Protein 6JIF (pdb70)

B-factor: mean 25.66, std 10.39, range [10.99, 81.21]

Foldseek 3Di:
DLQPFAPDDDQFAWKKKWKDAPHDIDLIDIDRDPDDDFDPQFCVVVVQLKFKFKWWWAQAPVRWIWTFQVLVRLVQQQVLCVVSVHDHDDSVSRVVNVVVQCVVGVVQADHPPSQKTKMKMWMKTGGDHDDDDDGHNMMMIMIHIHMHHLCNVNAQQAWEEEEFPFALAAQPGSLQHRTCSSLVSQPVQQVVRVVVPGNGYWYAHVVPRFFTAAGRPFWKWFQFPVGAIETEDGPRHHDAPLVVQLQVCCVPPVVHHYHHHTHTPVVLVRGLWMWTAHRRNGIHTHQWYADPNDTDGRNHNGGHDDVVVVSVCVVVCCSRVVDPHPPPGIDID/DPQQVFAPDDDQFAWKWKWKDAPHDIDLIDIDRDPDDDFDPQFCCVVVQLKFKFKWWWAQAPVGWIWTFQVLVRLVQQQVLCVVSVHDHDDRVSRVVNVVVQCVRGVVLADHPPSQKTKMKMWMKTGGDDDDDDDGHNMMMTMMHIHIGHANDPPPAAAFEEEEFPFALAAQPGSLQHRTVSSVVSQVVQQVVRVVVVGNGYWYAHRVPRFFTAAGRPFWKWFQFPVGATETEDGPNHHPAPLVVQLCCCQVPPVVHHYHYHTHTPVVLQRGLWMWTDHNNNRIHTHQWYADPRDTHGRHHNGDHDDVVVVSSVVVVCCSRVVDPHPPPGIDTD

Structure (mmCIF, N/CA/C/O backbone):
data_6JIF
#
_entry.id   6JIF
#
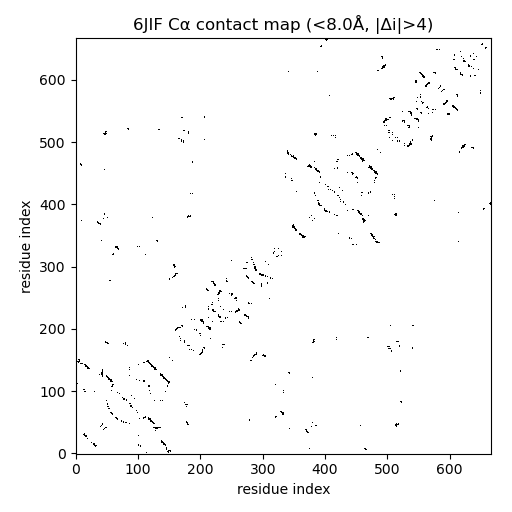_cell.length_a   71.825
_cell.length_b   95.717
_cell.length_c   109.824
_cell.angle_alpha   90.00
_cell.angle_beta   90.00
_cell.angle_gamma   90.00
#
_symmetry.space_group_name_H-M   'P 21 21 21'
#
loop_
_entity.id
_entity.type
_entity.pdbx_description
1 polymer 'Branched-chain-amino-acid aminotransferase'
2 non-polymer "PYRIDOXAL-5'-PHOSPHATE"
3 water water
#
loop_
_atom_site.group_PDB
_atom_site.id
_atom_site.type_symbol
_atom_site.label_atom_id
_atom_site.label_alt_id
_atom_site.label_comp_id
_atom_site.label_asym_id
_atom_site.label_entity_id
_atom_site.label_seq_id
_atom_site.pdbx_PDB_ins_code
_atom_site.Cartn_x
_atom_site.Cartn_y
_atom_site.Cartn_z
_atom_site.occupancy
_atom_site.B_iso_or_equiv
_atom_site.auth_seq_id
_atom_site.auth_comp_id
_atom_site.auth_asym_id
_atom_site.auth_atom_id
_atom_site.pdbx_PDB_model_num
ATOM 1 N N . ASN A 1 27 ? 56.260 22.237 90.041 1.00 65.29 8 ASN A N 1
ATOM 2 C CA . ASN A 1 27 ? 55.112 22.563 90.879 1.00 66.41 8 ASN A CA 1
ATOM 3 C C . ASN A 1 27 ? 54.132 23.474 90.151 1.00 64.16 8 ASN A C 1
ATOM 4 O O . ASN A 1 27 ? 54.397 24.658 89.954 1.00 65.88 8 ASN A O 1
ATOM 9 N N . TRP A 1 28 ? 53.002 22.893 89.739 1.00 61.83 9 TRP A N 1
ATOM 10 C CA . TRP A 1 28 ? 52.033 23.606 88.910 1.00 60.38 9 TRP A CA 1
ATOM 11 C C . TRP A 1 28 ? 51.501 24.847 89.628 1.00 63.95 9 TRP A C 1
ATOM 12 O O . TRP A 1 28 ? 51.104 25.832 88.978 1.00 64.07 9 TRP A O 1
ATOM 23 N N . ASP A 1 29 ? 51.550 24.840 90.958 1.00 59.45 10 ASP A N 1
ATOM 24 C CA . ASP A 1 29 ? 51.096 25.987 91.732 1.00 63.25 10 ASP A CA 1
ATOM 25 C C . ASP A 1 29 ? 51.941 27.235 91.512 1.00 56.35 10 ASP A C 1
ATOM 26 O O . ASP A 1 29 ? 51.383 28.335 91.388 1.00 51.89 10 ASP A O 1
ATOM 31 N N . LYS A 1 30 ? 53.251 27.092 91.347 1.00 49.99 11 LYS A N 1
ATOM 32 C CA . LYS A 1 30 ? 54.087 28.265 91.179 1.00 44.25 11 LYS A CA 1
ATOM 33 C C . LYS A 1 30 ? 54.405 28.575 89.709 1.00 34.84 11 LYS A C 1
ATOM 34 O O . LYS A 1 30 ? 55.321 29.350 89.437 1.00 36.38 11 LYS A O 1
ATOM 40 N N . LEU A 1 31 ? 53.648 28.027 88.772 1.00 33.35 12 LEU A N 1
ATOM 41 C CA . LEU A 1 31 ? 53.951 28.244 87.363 1.00 36.20 12 LEU A CA 1
ATOM 42 C C . LEU A 1 31 ? 53.740 29.706 86.990 1.00 30.77 12 LEU A C 1
ATOM 43 O O . LEU A 1 31 ? 52.726 30.301 87.353 1.00 34.07 12 LEU A O 1
ATOM 48 N N . GLY A 1 32 ? 54.685 30.278 86.244 1.00 33.56 13 GLY A N 1
ATOM 49 C CA . GLY A 1 32 ? 54.543 31.624 85.715 1.00 27.44 13 GLY A CA 1
ATOM 50 C C . GLY A 1 32 ? 54.621 31.660 84.204 1.00 25.52 13 GLY A C 1
ATOM 51 O O . GLY A 1 32 ? 54.004 30.848 83.535 1.00 26.61 13 GLY A O 1
ATOM 52 N N . PHE A 1 33 ? 55.380 32.589 83.646 1.00 28.88 14 PHE A N 1
ATOM 53 C CA . PHE A 1 33 ? 55.629 32.647 82.196 1.00 26.64 14 PHE A CA 1
ATOM 54 C C . PHE A 1 33 ? 57.141 32.762 82.054 1.00 25.65 14 PHE A C 1
ATOM 55 O O . PHE A 1 33 ? 57.649 33.870 81.941 1.00 26.42 14 PHE A O 1
ATOM 63 N N . ASP A 1 34 ? 57.862 31.632 82.168 1.00 23.83 15 ASP A N 1
ATOM 64 C CA . ASP A 1 34 ? 59.312 31.633 82.244 1.00 23.72 15 ASP A CA 1
ATOM 65 C C . ASP A 1 34 ? 59.857 30.560 81.332 1.00 24.08 15 ASP A C 1
ATOM 66 O O . ASP A 1 34 ? 59.246 29.504 81.188 1.00 25.73 15 ASP A O 1
ATOM 71 N N . TYR A 1 35 ? 61.039 30.810 80.757 1.00 23.52 16 TYR A N 1
ATOM 72 C CA . TYR A 1 35 ? 61.646 29.808 79.906 1.00 24.72 16 TYR A CA 1
ATOM 73 C C . TYR A 1 35 ? 62.118 28.614 80.740 1.00 25.36 16 TYR A C 1
ATOM 74 O O . TYR A 1 35 ? 62.790 28.770 81.745 1.00 26.35 16 TYR A O 1
ATOM 83 N N . ILE A 1 36 ? 61.733 27.418 80.316 1.00 31.43 17 ILE A N 1
ATOM 84 C CA . ILE A 1 36 ? 62.262 26.147 80.802 1.00 30.97 17 ILE A CA 1
ATOM 85 C C . ILE A 1 36 ? 62.557 25.319 79.560 1.00 33.72 17 ILE A C 1
ATOM 86 O O . ILE A 1 36 ? 61.819 25.412 78.573 1.00 31.53 17 ILE A O 1
ATOM 91 N N . LYS A 1 37 ? 63.661 24.575 79.556 1.00 32.55 18 LYS A N 1
ATOM 92 C CA . LYS A 1 37 ? 63.953 23.731 78.402 1.00 35.84 18 LYS A CA 1
ATOM 93 C C . LYS A 1 37 ? 63.123 22.447 78.474 1.00 35.91 18 LYS A C 1
ATOM 94 O O . LYS A 1 37 ? 63.410 21.550 79.276 1.00 38.90 18 LYS A O 1
ATOM 100 N N . THR A 1 38 ? 62.127 22.336 77.602 1.00 33.35 19 THR A N 1
ATOM 101 C CA . THR A 1 38 ? 61.338 21.122 77.465 1.00 31.24 19 THR A CA 1
ATOM 102 C C . THR A 1 38 ? 62.075 20.172 76.515 1.00 31.89 19 THR A C 1
ATOM 103 O O . THR A 1 38 ? 63.155 20.487 75.997 1.00 35.32 19 THR A O 1
ATOM 107 N N . ASP A 1 39 ? 61.478 19.002 76.258 1.00 34.54 20 ASP A N 1
ATOM 108 C CA . ASP A 1 39 ? 62.257 17.893 75.710 1.00 34.14 20 ASP A CA 1
ATOM 109 C C . ASP A 1 39 ? 62.577 18.058 74.229 1.00 41.16 20 ASP A C 1
ATOM 110 O O . ASP A 1 39 ? 63.713 17.819 73.819 1.00 33.69 20 ASP A O 1
ATOM 115 N N . LYS A 1 40 ? 61.579 18.384 73.405 1.00 37.28 21 LYS A N 1
ATOM 116 C CA . LYS A 1 40 ? 61.767 18.449 71.958 1.00 32.50 21 LYS A CA 1
ATOM 117 C C . LYS A 1 40 ? 61.212 19.750 71.423 1.00 31.00 21 LYS A C 1
ATOM 118 O O . LYS A 1 40 ? 60.186 20.236 71.905 1.00 32.04 21 LYS A O 1
ATOM 124 N N . ARG A 1 41 ? 61.866 20.292 70.386 1.00 30.30 22 ARG A N 1
ATOM 125 C CA . ARG A 1 41 ? 61.341 21.423 69.637 1.00 29.07 22 ARG A CA 1
ATOM 126 C C . ARG A 1 41 ? 61.391 21.066 68.154 1.00 29.38 22 ARG A C 1
ATOM 127 O O . ARG A 1 41 ? 62.228 20.280 67.735 1.00 30.19 22 ARG A O 1
ATOM 135 N N . TYR A 1 42 ? 60.473 21.667 67.388 1.00 28.77 23 TYR A N 1
ATOM 136 C CA . TYR A 1 42 ? 60.388 21.491 65.941 1.00 29.02 23 TYR A CA 1
ATOM 137 C C . TYR A 1 42 ? 61.345 22.465 65.276 1.00 28.43 23 TYR A C 1
ATOM 138 O O . TYR A 1 42 ? 61.435 23.635 65.682 1.00 27.13 23 TYR A O 1
ATOM 147 N N . LEU A 1 43 ? 62.014 21.985 64.219 1.00 29.60 24 LEU A N 1
ATOM 148 C CA . LEU A 1 43 ? 63.035 22.736 63.511 1.00 28.30 24 LEU A CA 1
ATOM 149 C C . LEU A 1 43 ? 62.927 22.419 62.028 1.00 28.93 24 LEU A C 1
ATOM 150 O O . LEU A 1 43 ? 63.016 21.247 61.631 1.00 30.14 24 LEU A O 1
ATOM 155 N N . SER A 1 44 ? 62.767 23.471 61.218 1.00 28.21 25 SER A N 1
ATOM 156 C CA . SER A 1 44 ? 62.639 23.339 59.769 1.00 28.80 25 SER A CA 1
ATOM 157 C C . SER A 1 44 ? 63.395 24.489 59.122 1.00 28.14 25 SER A C 1
ATOM 158 O O . SER A 1 44 ? 63.289 25.648 59.561 1.00 26.99 25 SER A O 1
ATOM 161 N N . TYR A 1 45 ? 64.159 24.157 58.078 1.00 29.91 26 TYR A N 1
ATOM 162 C CA . TYR A 1 45 ? 64.910 25.130 57.305 1.00 31.26 26 TYR A CA 1
ATOM 163 C C . TYR A 1 45 ? 64.226 25.353 55.969 1.00 29.04 26 TYR A C 1
ATOM 164 O O . TYR A 1 45 ? 63.767 24.395 55.333 1.00 30.40 26 TYR A O 1
ATOM 173 N N . PHE A 1 46 ? 64.207 26.617 55.549 1.00 28.29 27 PHE A N 1
ATOM 174 C CA . PHE A 1 46 ? 63.888 27.024 54.177 1.00 28.78 27 PHE A CA 1
ATOM 175 C C . PHE A 1 46 ? 65.186 27.362 53.474 1.00 29.19 27 PHE A C 1
ATOM 176 O O . PHE A 1 46 ? 65.936 28.233 53.930 1.00 28.39 27 PHE A O 1
ATOM 184 N N . ARG A 1 47 ? 65.445 26.669 52.358 1.00 31.74 28 ARG A N 1
ATOM 185 C CA . ARG A 1 47 ? 66.604 26.886 51.510 1.00 36.66 28 ARG A CA 1
ATOM 186 C C . ARG A 1 47 ? 66.171 26.628 50.071 1.00 36.49 28 ARG A C 1
ATOM 187 O O . ARG A 1 47 ? 65.335 25.746 49.823 1.00 35.78 28 ARG A O 1
ATOM 195 N N . ASN A 1 48 ? 66.718 27.398 49.122 1.00 36.94 29 ASN A N 1
ATOM 196 C CA . ASN A 1 48 ? 66.456 27.167 47.695 1.00 37.33 29 ASN A CA 1
ATOM 197 C C . ASN A 1 48 ? 64.964 27.057 47.408 1.00 36.97 29 ASN A C 1
ATOM 198 O O . ASN A 1 48 ? 64.526 26.190 46.652 1.00 44.51 29 ASN A O 1
ATOM 203 N N . GLY A 1 49 ? 64.166 27.899 48.062 1.00 35.82 30 GLY A N 1
ATOM 204 C CA . GLY A 1 49 ? 62.767 28.003 47.703 1.00 35.56 30 GLY A CA 1
ATOM 205 C C . GLY A 1 49 ? 61.831 26.966 48.276 1.00 36.57 30 GLY A C 1
ATOM 206 O O . GLY A 1 49 ? 60.657 26.940 47.880 1.00 36.12 30 GLY A O 1
ATOM 207 N N . GLU A 1 50 ? 62.274 26.151 49.240 1.00 33.97 31 GLU A N 1
ATOM 208 C CA . GLU A 1 50 ? 61.440 25.089 49.789 1.00 36.27 31 GLU A CA 1
ATOM 209 C C . GLU A 1 50 ? 61.711 24.928 51.273 1.00 32.78 31 GLU A C 1
ATOM 210 O O . GLU A 1 50 ? 62.863 25.034 51.704 1.00 33.38 31 GLU A O 1
ATOM 216 N N . TRP A 1 51 ? 60.658 24.624 52.033 1.00 37.28 32 TRP A N 1
ATOM 217 C CA . TRP A 1 51 ? 60.807 24.178 53.413 1.00 32.87 32 TRP A CA 1
ATOM 218 C C . TRP A 1 51 ? 61.171 22.712 53.410 1.00 32.40 32 TRP A C 1
ATOM 219 O O . TRP A 1 51 ? 60.673 21.934 52.584 1.00 33.56 32 TRP A O 1
ATOM 230 N N . ASP A 1 52 ? 62.049 22.327 54.318 1.00 32.25 33 ASP A N 1
ATOM 231 C CA . ASP A 1 52 ? 62.273 20.904 54.472 1.00 35.15 33 ASP A CA 1
ATOM 232 C C . ASP A 1 52 ? 61.074 20.274 55.176 1.00 33.71 33 ASP A C 1
ATOM 233 O O . ASP A 1 52 ? 60.074 20.924 55.507 1.00 37.07 33 ASP A O 1
ATOM 238 N N . LYS A 1 53 ? 61.197 18.987 55.443 1.00 34.62 34 LYS A N 1
ATOM 239 C CA . LYS A 1 53 ? 60.064 18.309 56.009 1.00 34.94 34 LYS A CA 1
ATOM 240 C C . LYS A 1 53 ? 59.931 18.458 57.524 1.00 34.11 34 LYS A C 1
ATOM 241 O O . LYS A 1 53 ? 58.936 17.998 58.104 1.00 35.67 34 LYS A O 1
ATOM 247 N N . GLY A 1 54 ? 60.868 19.147 58.145 1.00 33.21 35 GLY A N 1
ATOM 248 C CA . GLY A 1 54 ? 60.865 19.349 59.575 1.00 32.48 35 GLY A CA 1
ATOM 249 C C . GLY A 1 54 ? 61.415 18.173 60.366 1.00 33.43 35 GLY A C 1
ATOM 250 O O . GLY A 1 54 ? 61.493 17.021 59.905 1.00 34.78 35 GLY A O 1
ATOM 251 N N . THR A 1 55 ? 61.853 18.493 61.581 1.00 32.79 36 THR A N 1
ATOM 252 C CA . THR A 1 55 ? 62.324 17.470 62.504 1.00 35.52 36 THR A CA 1
ATOM 253 C C . THR A 1 55 ? 62.077 17.928 63.937 1.00 32.92 36 THR A C 1
ATOM 254 O O . THR A 1 55 ? 61.854 19.111 64.192 1.00 31.69 36 THR A O 1
ATOM 258 N N . LEU A 1 56 ? 62.098 16.974 64.874 1.00 33.83 37 LEU A N 1
ATOM 259 C CA . LEU A 1 56 ? 62.097 17.283 66.297 1.00 37.31 37 LEU A CA 1
ATOM 260 C C . LEU A 1 56 ? 63.510 17.077 66.835 1.00 40.50 37 LEU A C 1
ATOM 261 O O . LEU A 1 56 ? 64.188 16.111 66.471 1.00 38.65 37 LEU A O 1
ATOM 266 N N . THR A 1 57 ? 63.995 18.046 67.596 1.00 32.64 38 THR A N 1
ATOM 267 C CA . THR A 1 57 ? 65.358 18.023 68.090 1.00 38.26 38 THR A CA 1
ATOM 268 C C . THR A 1 57 ? 65.359 18.391 69.565 1.00 32.46 38 THR A C 1
ATOM 269 O O . THR A 1 57 ? 64.464 19.088 70.051 1.00 31.66 38 THR A O 1
ATOM 273 N N . GLU A 1 58 ? 66.364 17.911 70.272 1.00 33.15 39 GLU A N 1
ATOM 274 C CA . GLU A 1 58 ? 66.560 18.252 71.679 1.00 32.98 39 GLU A CA 1
ATOM 275 C C . GLU A 1 58 ? 67.439 19.482 71.858 1.00 34.23 39 GLU A C 1
ATOM 276 O O . GLU A 1 58 ? 67.577 19.972 72.988 1.00 33.10 39 GLU A O 1
ATOM 282 N N . ASP A 1 59 ? 68.030 19.980 70.767 1.00 33.19 40 ASP A N 1
ATOM 283 C CA . ASP A 1 59 ? 68.993 21.080 70.798 1.00 33.36 40 ASP A CA 1
ATOM 284 C C . ASP A 1 59 ? 68.204 22.360 70.904 1.00 30.00 40 ASP A C 1
ATOM 285 O O . ASP A 1 59 ? 67.492 22.716 69.959 1.00 34.14 40 ASP A O 1
ATOM 290 N N . ASN A 1 60 ? 68.320 23.067 72.028 1.00 30.08 41 ASN A N 1
ATOM 291 C CA . ASN A 1 60 ? 67.634 24.351 72.168 1.00 28.61 41 ASN A CA 1
ATOM 292 C C . ASN A 1 60 ? 68.544 25.525 71.885 1.00 27.28 41 ASN A C 1
ATOM 293 O O . ASN A 1 60 ? 68.216 26.666 72.258 1.00 27.96 41 ASN A O 1
ATOM 298 N N . VAL A 1 61 ? 69.680 25.259 71.245 1.00 28.17 42 VAL A N 1
ATOM 299 C CA . VAL A 1 61 ? 70.625 26.266 70.792 1.00 31.17 42 VAL A CA 1
ATOM 300 C C . VAL A 1 61 ? 70.544 26.338 69.272 1.00 28.73 42 VAL A C 1
ATOM 301 O O . VAL A 1 61 ? 70.623 25.311 68.585 1.00 28.56 42 VAL A O 1
ATOM 305 N N . LEU A 1 62 ? 70.316 27.533 68.757 1.00 24.48 43 LEU A N 1
ATOM 306 C CA . LEU A 1 62 ? 70.329 27.751 67.325 1.00 24.42 43 LEU A CA 1
ATOM 307 C C . LEU A 1 62 ? 71.756 28.049 66.877 1.00 27.42 43 LEU A C 1
ATOM 308 O O . LEU A 1 62 ? 72.520 28.731 67.578 1.00 28.01 43 LEU A O 1
ATOM 313 N N . HIS A 1 63 ? 72.113 27.557 65.697 1.00 25.25 44 HIS A N 1
ATOM 314 C CA . HIS A 1 63 ? 73.453 27.764 65.173 1.00 26.60 44 HIS A CA 1
ATOM 315 C C . HIS A 1 63 ? 73.276 28.520 63.857 1.00 28.43 44 HIS A C 1
ATOM 316 O O . HIS A 1 63 ? 73.017 27.917 62.810 1.00 27.67 44 HIS A O 1
ATOM 323 N N . ILE A 1 64 ? 73.397 29.850 63.916 1.00 24.27 45 ILE A N 1
ATOM 324 C CA . ILE A 1 64 ? 73.042 30.728 62.804 1.00 23.89 45 ILE A CA 1
ATOM 325 C C . ILE A 1 64 ? 74.210 31.653 62.482 1.00 23.73 45 ILE A C 1
ATOM 326 O O . ILE A 1 64 ? 74.968 32.058 63.364 1.00 30.17 45 ILE A O 1
ATOM 331 N N . SER A 1 65 ? 74.325 32.030 61.204 1.00 24.73 46 SER A N 1
ATOM 332 C CA . SER A 1 65 ? 75.431 32.862 60.756 1.00 24.59 46 SER A CA 1
ATOM 333 C C . SER A 1 65 ? 75.517 34.182 61.541 1.00 22.96 46 SER A C 1
ATOM 334 O O . SER A 1 65 ? 74.511 34.792 61.906 1.00 23.32 46 SER A O 1
ATOM 337 N N . GLU A 1 66 ? 76.740 34.646 61.756 1.00 25.80 47 GLU A N 1
ATOM 338 C CA . GLU A 1 66 ? 76.956 35.982 62.310 1.00 22.15 47 GLU A CA 1
ATOM 339 C C . GLU A 1 66 ? 76.312 37.075 61.465 1.00 22.90 47 GLU A C 1
ATOM 340 O O . GLU A 1 66 ? 76.013 38.143 62.009 1.00 21.69 47 GLU A O 1
ATOM 346 N N . GLY A 1 67 ? 76.067 36.820 60.164 1.00 25.02 48 GLY A N 1
ATOM 347 C CA . GLY A 1 67 ? 75.404 37.783 59.298 1.00 25.94 48 GLY A CA 1
ATOM 348 C C . GLY A 1 67 ? 73.896 37.592 59.111 1.00 24.00 48 GLY A C 1
ATOM 349 O O . GLY A 1 67 ? 73.339 38.130 58.149 1.00 23.02 48 GLY A O 1
ATOM 350 N N . SER A 1 68 ? 73.230 36.844 60.006 1.00 21.45 49 SER A N 1
ATOM 351 C CA . SER A 1 68 ? 71.800 36.561 59.870 1.00 21.24 49 SER A CA 1
ATOM 352 C C . SER A 1 68 ? 70.954 37.850 59.901 1.00 23.19 49 SER A C 1
ATOM 353 O O . SER A 1 68 ? 71.067 38.674 60.821 1.00 20.21 49 SER A O 1
ATOM 356 N N . THR A 1 69 ? 70.057 38.006 58.925 1.00 19.56 50 THR A N 1
ATOM 357 C CA . THR A 1 69 ? 69.181 39.177 58.945 1.00 19.69 50 THR A CA 1
ATOM 358 C C . THR A 1 69 ? 68.295 39.215 60.197 1.00 16.33 50 THR A C 1
ATOM 359 O O . THR A 1 69 ? 67.791 40.297 60.553 1.00 15.72 50 THR A O 1
ATOM 363 N N . ALA A 1 70 ? 68.052 38.049 60.833 1.00 18.63 51 ALA A N 1
ATOM 364 C CA . ALA A 1 70 ? 67.250 38.032 62.051 1.00 16.24 51 ALA A CA 1
ATOM 365 C C . ALA A 1 70 ? 67.945 38.796 63.161 1.00 17.21 51 ALA A C 1
ATOM 366 O O . ALA A 1 70 ? 67.279 39.356 64.031 1.00 17.74 51 ALA A O 1
ATOM 368 N N . LEU A 1 71 ? 69.278 38.885 63.110 1.00 17.13 52 LEU A N 1
ATOM 369 C CA . LEU A 1 71 ? 70.060 39.562 64.144 1.00 17.57 52 LEU A CA 1
ATOM 370 C C . LEU A 1 71 ? 70.449 40.989 63.783 1.00 18.93 52 LEU A C 1
ATOM 371 O O . LEU A 1 71 ? 70.748 41.773 64.677 1.00 19.82 52 LEU A O 1
ATOM 376 N N . HIS A 1 72 ? 70.450 41.366 62.503 1.00 17.58 53 HIS A N 1
ATOM 377 C CA . HIS A 1 72 ? 70.854 42.707 62.067 1.00 17.51 53 HIS A CA 1
ATOM 378 C C . HIS A 1 72 ? 69.690 43.553 61.597 1.00 22.11 53 HIS A C 1
ATOM 379 O O . HIS A 1 72 ? 69.643 44.753 61.883 1.00 18.70 53 HIS A O 1
ATOM 386 N N . TYR A 1 73 ? 68.746 42.946 60.873 1.00 15.06 54 TYR A N 1
ATOM 387 C CA . TYR A 1 73 ? 67.664 43.710 60.252 1.00 14.65 54 TYR A CA 1
ATOM 388 C C . TYR A 1 73 ? 66.293 43.304 60.778 1.00 23.88 54 TYR A C 1
ATOM 389 O O . TYR A 1 73 ? 65.285 43.551 60.113 1.00 17.96 54 TYR A O 1
ATOM 398 N N . GLY A 1 74 ? 66.225 42.767 62.010 1.00 16.74 55 GLY A N 1
ATOM 399 C CA . GLY A 1 74 ? 64.902 42.551 62.623 1.00 16.68 55 GLY A CA 1
ATOM 400 C C . GLY A 1 74 ? 64.002 41.600 61.854 1.00 16.24 55 GLY A C 1
ATOM 401 O O . GLY A 1 74 ? 62.780 41.660 61.992 1.00 19.22 55 GLY A O 1
ATOM 402 N N . GLN A 1 75 ? 64.577 40.738 61.029 1.00 16.08 56 GLN A N 1
ATOM 403 C CA . GLN A 1 75 ? 63.767 39.899 60.141 1.00 15.06 56 GLN A CA 1
ATOM 404 C C . GLN A 1 75 ? 63.410 38.657 60.929 1.00 21.42 56 GLN A C 1
ATOM 405 O O . GLN A 1 75 ? 64.073 37.620 60.848 1.00 19.55 56 GLN A O 1
ATOM 411 N N . GLN A 1 76 ? 62.328 38.781 61.673 1.00 15.54 57 GLN A N 1
ATOM 412 C CA . GLN A 1 76 ? 61.900 37.759 62.614 1.00 19.12 57 GLN A CA 1
ATOM 413 C C . GLN A 1 76 ? 60.424 37.959 62.910 1.00 20.53 57 GLN A C 1
ATOM 414 O O . GLN A 1 76 ? 59.938 39.097 62.878 1.00 18.06 57 GLN A O 1
ATOM 420 N N . CYS A 1 77 ? 59.701 36.850 63.177 1.00 17.00 58 CYS A N 1
ATOM 421 C CA . CYS A 1 77 ? 58.321 36.984 63.649 1.00 17.63 58 CYS A CA 1
ATOM 422 C C . CYS A 1 77 ? 58.016 35.826 64.585 1.00 16.04 58 CYS A C 1
ATOM 423 O O . CYS A 1 77 ? 58.737 34.828 64.592 1.00 19.96 58 CYS A O 1
ATOM 426 N N . PHE A 1 78 ? 56.995 35.980 65.422 1.00 15.37 59 PHE A N 1
ATOM 427 C CA . PHE A 1 78 ? 56.648 34.843 66.260 1.00 18.86 59 PHE A CA 1
ATOM 428 C C . PHE A 1 78 ? 55.140 34.811 66.503 1.00 18.86 59 PHE A C 1
ATOM 429 O O . PHE A 1 78 ? 54.394 35.734 66.125 1.00 19.90 59 PHE A O 1
ATOM 437 N N . GLU A 1 79 ? 54.712 33.694 67.105 1.00 16.62 60 GLU A N 1
ATOM 438 C CA . GLU A 1 79 ? 53.337 33.408 67.466 1.00 18.71 60 GLU A CA 1
ATOM 439 C C . GLU A 1 79 ? 53.288 32.836 68.881 1.00 23.94 60 GLU A C 1
ATOM 440 O O . GLU A 1 79 ? 54.314 32.527 69.498 1.00 17.74 60 GLU A O 1
ATOM 446 N N . GLY A 1 80 ? 52.068 32.691 69.384 1.00 19.85 61 GLY A N 1
ATOM 447 C CA . GLY A 1 80 ? 51.873 32.156 70.714 1.00 21.22 61 GLY A CA 1
ATOM 448 C C . GLY A 1 80 ? 50.501 31.552 70.855 1.00 22.91 61 GLY A C 1
ATOM 449 O O . GLY A 1 80 ? 49.501 32.203 70.538 1.00 26.23 61 GLY A O 1
ATOM 450 N N . MET A 1 81 ? 50.427 30.306 71.322 1.00 21.07 62 MET A N 1
ATOM 451 C CA . MET A 1 81 ? 49.133 29.672 71.517 1.00 23.13 62 MET A CA 1
ATOM 452 C C . MET A 1 81 ? 49.267 28.674 72.662 1.00 27.75 62 MET A C 1
ATOM 453 O O . MET A 1 81 ? 50.364 28.283 73.034 1.00 25.19 62 MET A O 1
ATOM 458 N N . LYS A 1 82 ? 48.144 28.230 73.196 1.00 20.34 63 LYS A N 1
ATOM 459 C CA . LYS A 1 82 ? 48.177 27.321 74.335 1.00 21.08 63 LYS A CA 1
ATOM 460 C C . LYS A 1 82 ? 47.466 26.009 74.010 1.00 25.19 63 LYS A C 1
ATOM 461 O O . LYS A 1 82 ? 46.476 25.978 73.261 1.00 27.00 63 LYS A O 1
ATOM 467 N N . ALA A 1 83 ? 47.984 24.937 74.637 1.00 27.56 64 ALA A N 1
ATOM 468 C CA . ALA A 1 83 ? 47.332 23.647 74.754 1.00 27.03 64 ALA A CA 1
ATOM 469 C C . ALA A 1 83 ? 46.948 23.408 76.205 1.00 26.73 64 ALA A C 1
ATOM 470 O O . ALA A 1 83 ? 47.764 23.621 77.113 1.00 27.94 64 ALA A O 1
ATOM 472 N N . TYR A 1 84 ? 45.740 22.874 76.388 1.00 24.74 65 TYR A N 1
ATOM 473 C CA . TYR A 1 84 ? 45.092 22.708 77.692 1.00 25.38 65 TYR A CA 1
ATOM 474 C C . TYR A 1 84 ? 44.703 21.253 77.889 1.00 28.33 65 TYR A C 1
ATOM 475 O O . TYR A 1 84 ? 44.141 20.619 76.985 1.00 27.97 65 TYR A O 1
ATOM 484 N N . ARG A 1 85 ? 44.992 20.730 79.070 1.00 29.00 66 ARG A N 1
ATOM 485 C CA . ARG A 1 85 ? 44.509 19.412 79.429 1.00 28.39 66 ARG A CA 1
ATOM 486 C C . ARG A 1 85 ? 43.050 19.549 79.847 1.00 36.38 66 ARG A C 1
ATOM 487 O O . ARG A 1 85 ? 42.730 20.338 80.740 1.00 34.02 66 ARG A O 1
ATOM 495 N N . CYS A 1 86 ? 42.177 18.790 79.206 1.00 29.31 67 CYS A N 1
ATOM 496 C CA . CYS A 1 86 ? 40.768 18.769 79.554 1.00 29.85 67 CYS A CA 1
ATOM 497 C C . CYS A 1 86 ? 40.516 17.829 80.713 1.00 32.34 67 CYS A C 1
ATOM 498 O O . CYS A 1 86 ? 41.317 16.951 81.020 1.00 31.64 67 CYS A O 1
ATOM 501 N N . LYS A 1 87 ? 39.368 18.032 81.348 1.00 31.54 68 LYS A N 1
ATOM 502 C CA . LYS A 1 87 ? 38.982 17.166 82.451 1.00 34.03 68 LYS A CA 1
ATOM 503 C C . LYS A 1 87 ? 38.856 15.724 81.999 1.00 40.60 68 LYS A C 1
ATOM 504 O O . LYS A 1 87 ? 39.102 14.801 82.792 1.00 38.38 68 LYS A O 1
ATOM 510 N N . ASP A 1 88 ? 38.470 15.503 80.734 1.00 40.88 69 ASP A N 1
ATOM 511 C CA . ASP A 1 88 ? 38.256 14.139 80.247 1.00 41.17 69 ASP A CA 1
ATOM 512 C C . ASP A 1 88 ? 39.529 13.476 79.786 1.00 37.22 69 ASP A C 1
ATOM 513 O O . ASP A 1 88 ? 39.466 12.386 79.227 1.00 41.66 69 ASP A O 1
ATOM 518 N N . GLY A 1 89 ? 40.671 14.118 79.969 1.00 43.67 70 GLY A N 1
ATOM 519 C CA . GLY A 1 89 ? 41.952 13.567 79.600 1.00 33.74 70 GLY A CA 1
ATOM 520 C C . GLY A 1 89 ? 42.468 13.990 78.242 1.00 32.81 70 GLY A C 1
ATOM 521 O O . GLY A 1 89 ? 43.659 13.789 77.974 1.00 37.59 70 GLY A O 1
ATOM 522 N N . SER A 1 90 ? 41.623 14.595 77.386 1.00 37.01 71 SER A N 1
ATOM 523 C CA . SER A 1 90 ? 42.031 15.037 76.054 1.00 35.10 71 SER A CA 1
ATOM 524 C C . SER A 1 90 ? 42.811 16.337 76.155 1.00 34.13 71 SER A C 1
ATOM 525 O O . SER A 1 90 ? 42.943 16.921 77.242 1.00 35.13 71 SER A O 1
ATOM 528 N N . ILE A 1 91 ? 43.328 16.799 75.003 1.00 29.41 72 ILE A N 1
ATOM 529 C CA . ILE A 1 91 ? 44.146 18.003 74.932 1.00 28.24 72 ILE A CA 1
ATOM 530 C C . ILE A 1 91 ? 43.548 18.936 73.893 1.00 35.74 72 ILE A C 1
ATOM 531 O O . ILE A 1 91 ? 43.336 18.527 72.743 1.00 30.47 72 ILE A O 1
ATOM 536 N N . ASN A 1 92 ? 43.290 20.187 74.294 1.00 26.65 73 ASN A N 1
ATOM 537 C CA . ASN A 1 92 ? 42.805 21.244 73.400 1.00 25.86 73 ASN A CA 1
ATOM 538 C C . ASN A 1 92 ? 43.951 22.152 72.987 1.00 31.08 73 ASN A C 1
ATOM 539 O O . ASN A 1 92 ? 44.561 22.812 73.833 1.00 29.13 73 ASN A O 1
ATOM 544 N N . LEU A 1 93 ? 44.211 22.240 71.697 1.00 24.58 74 LEU A N 1
ATOM 545 C CA . LEU A 1 93 ? 45.077 23.290 71.173 1.00 23.61 74 LEU A CA 1
ATOM 546 C C . LEU A 1 93 ? 44.163 24.394 70.655 1.00 30.37 74 LEU A C 1
ATOM 547 O O . LEU A 1 93 ? 43.256 24.118 69.847 1.00 25.65 74 LEU A O 1
ATOM 552 N N . PHE A 1 94 ? 44.357 25.629 71.148 1.00 22.30 75 PHE A N 1
ATOM 553 C CA . PHE A 1 94 ? 43.349 26.675 70.937 1.00 29.68 75 PHE A CA 1
ATOM 554 C C . PHE A 1 94 ? 43.639 27.473 69.668 1.00 24.73 75 PHE A C 1
ATOM 555 O O . PHE A 1 94 ? 44.620 28.224 69.607 1.00 20.80 75 PHE A O 1
ATOM 563 N N . ARG A 1 95 ? 42.762 27.337 68.683 1.00 21.61 76 ARG A N 1
ATOM 564 C CA . ARG A 1 95 ? 42.712 28.146 67.455 1.00 21.18 76 ARG A CA 1
ATOM 565 C C . ARG A 1 95 ? 44.057 28.274 66.737 1.00 22.68 76 ARG A C 1
ATOM 566 O O . ARG A 1 95 ? 44.416 29.374 66.298 1.00 20.06 76 ARG A O 1
ATOM 574 N N . PRO A 1 96 ? 44.817 27.180 66.571 1.00 21.14 77 PRO A N 1
ATOM 575 C CA . PRO A 1 96 ? 46.131 27.303 65.943 1.00 23.30 77 PRO A CA 1
ATOM 576 C C . PRO A 1 96 ? 46.049 27.751 64.486 1.00 27.88 77 PRO A C 1
ATOM 577 O O . PRO A 1 96 ? 46.991 28.369 63.979 1.00 24.33 77 PRO A O 1
ATOM 581 N N . ASP A 1 97 ? 44.935 27.494 63.816 1.00 21.20 78 ASP A N 1
ATOM 582 C CA . ASP A 1 97 ? 44.744 28.055 62.472 1.00 21.16 78 ASP A CA 1
ATOM 583 C C . ASP A 1 97 ? 44.839 29.578 62.471 1.00 20.29 78 ASP A C 1
ATOM 584 O O . ASP A 1 97 ? 45.289 30.166 61.485 1.00 20.97 78 ASP A O 1
ATOM 589 N N . GLN A 1 98 ? 44.311 30.243 63.517 1.00 23.18 79 GLN A N 1
ATOM 590 C CA . GLN A 1 98 ? 44.364 31.697 63.543 1.00 21.64 79 GLN A CA 1
ATOM 591 C C . GLN A 1 98 ? 45.788 32.152 63.713 1.00 22.29 79 GLN A C 1
ATOM 592 O O . GLN A 1 98 ? 46.200 33.165 63.133 1.00 22.28 79 GLN A O 1
ATOM 598 N N . ASN A 1 99 ? 46.568 31.409 64.499 1.00 18.62 80 ASN A N 1
ATOM 599 C CA . ASN A 1 99 ? 47.986 31.738 64.556 1.00 21.47 80 ASN A CA 1
ATOM 600 C C . ASN A 1 99 ? 48.618 31.572 63.197 1.00 18.27 80 ASN A C 1
ATOM 601 O O . ASN A 1 99 ? 49.485 32.354 62.824 1.00 21.36 80 ASN A O 1
ATOM 606 N N . ALA A 1 100 ? 48.277 30.488 62.512 1.00 20.22 81 ALA A N 1
ATOM 607 C CA . ALA A 1 100 ? 48.840 30.208 61.188 1.00 19.53 81 ALA A CA 1
ATOM 608 C C . ALA A 1 100 ? 48.579 31.354 60.231 1.00 18.97 81 ALA A C 1
ATOM 609 O O . ALA A 1 100 ? 49.479 31.784 59.492 1.00 21.45 81 ALA A O 1
ATOM 611 N N . LEU A 1 101 ? 47.342 31.850 60.225 1.00 19.49 82 LEU A N 1
ATOM 612 C CA . LEU A 1 101 ? 46.948 32.968 59.358 1.00 20.43 82 LEU A CA 1
ATOM 613 C C . LEU A 1 101 ? 47.720 34.232 59.704 1.00 20.13 82 LEU A C 1
ATOM 614 O O . LEU A 1 101 ? 48.225 34.947 58.809 1.00 19.29 82 LEU A O 1
ATOM 619 N N . ARG A 1 102 ? 47.830 34.534 61.014 1.00 19.41 83 ARG A N 1
ATOM 620 C CA . ARG A 1 102 ? 48.546 35.755 61.378 1.00 18.32 83 ARG A CA 1
ATOM 621 C C . ARG A 1 102 ? 50.031 35.651 61.057 1.00 16.56 83 ARG A C 1
ATOM 622 O O . ARG A 1 102 ? 50.637 36.626 60.600 1.00 19.74 83 ARG A O 1
ATOM 630 N N . MET A 1 103 ? 50.649 34.477 61.286 1.00 17.88 84 MET A N 1
ATOM 631 C CA . MET A 1 103 ? 52.067 34.368 60.982 1.00 21.05 84 MET A CA 1
ATOM 632 C C . MET A 1 103 ? 52.324 34.440 59.489 1.00 23.81 84 MET A C 1
ATOM 633 O O . MET A 1 103 ? 53.386 34.899 59.050 1.00 21.57 84 MET A O 1
ATOM 638 N N . GLN A 1 104 ? 51.393 33.952 58.702 1.00 17.66 85 GLN A N 1
ATOM 639 C CA . GLN A 1 104 ? 51.499 34.151 57.263 1.00 19.62 85 GLN A CA 1
ATOM 640 C C . GLN A 1 104 ? 51.570 35.638 56.912 1.00 20.57 85 GLN A C 1
ATOM 641 O O . GLN A 1 104 ? 52.354 36.055 56.045 1.00 21.84 85 GLN A O 1
ATOM 647 N N . ARG A 1 105 ? 50.728 36.442 57.568 1.00 19.05 86 ARG A N 1
ATOM 648 C CA . ARG A 1 105 ? 50.744 37.879 57.305 1.00 16.58 86 ARG A CA 1
ATOM 649 C C . ARG A 1 105 ? 52.016 38.533 57.848 1.00 24.48 86 ARG A C 1
ATOM 650 O O . ARG A 1 105 ? 52.619 39.392 57.182 1.00 19.32 86 ARG A O 1
ATOM 658 N N . SER A 1 106 ? 52.488 38.096 59.010 1.00 19.87 87 SER A N 1
ATOM 659 C CA . SER A 1 106 ? 53.705 38.694 59.564 1.00 17.73 87 SER A CA 1
ATOM 660 C C . SER A 1 106 ? 54.877 38.373 58.644 1.00 19.94 87 SER A C 1
ATOM 661 O O . SER A 1 106 ? 55.687 39.256 58.279 1.00 22.04 87 SER A O 1
ATOM 664 N N . CYS A 1 107 ? 54.910 37.122 58.176 1.00 20.67 88 CYS A N 1
ATOM 665 C CA . CYS A 1 107 ? 55.939 36.678 57.255 1.00 18.61 88 CYS A CA 1
ATOM 666 C C . CYS A 1 107 ? 55.905 37.489 55.968 1.00 19.34 88 CYS A C 1
ATOM 667 O O . CYS A 1 107 ? 56.919 38.057 55.549 1.00 24.42 88 CYS A O 1
ATOM 670 N N . ALA A 1 108 ? 54.726 37.643 55.389 1.00 18.69 89 ALA A N 1
ATOM 671 C CA . ALA A 1 108 ? 54.627 38.400 54.156 1.00 20.42 89 ALA A CA 1
ATOM 672 C C . ALA A 1 108 ? 55.099 39.836 54.346 1.00 19.40 89 ALA A C 1
ATOM 673 O O . ALA A 1 108 ? 55.763 40.399 53.459 1.00 20.88 89 ALA A O 1
ATOM 675 N N . ARG A 1 109 ? 54.788 40.446 55.500 1.00 19.68 90 ARG A N 1
ATOM 676 C CA . ARG A 1 109 ? 55.169 41.841 55.705 1.00 15.80 90 ARG A CA 1
ATOM 677 C C . ARG A 1 109 ? 56.677 42.000 55.772 1.00 20.55 90 ARG A C 1
ATOM 678 O O . ARG A 1 109 ? 57.203 43.067 55.433 1.00 21.82 90 A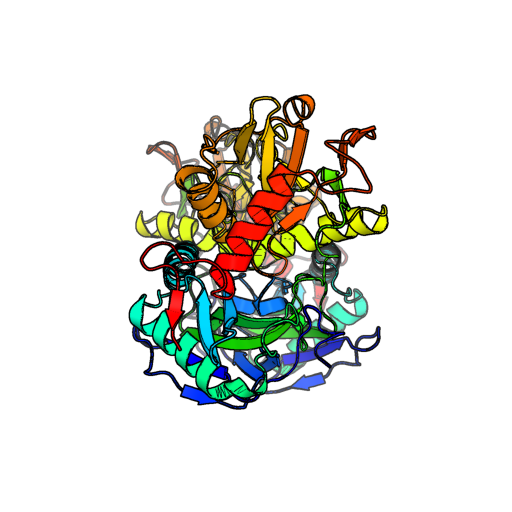RG A O 1
ATOM 686 N N . LEU A 1 110 ? 57.388 40.975 56.240 1.00 16.19 91 LEU A N 1
ATOM 687 C CA . LEU A 1 110 ? 58.843 41.048 56.295 1.00 21.97 91 LEU A CA 1
ATOM 688 C C . LEU A 1 110 ? 59.537 40.286 55.166 1.00 21.19 91 LEU A C 1
ATOM 689 O O . LEU A 1 110 ? 60.733 40.047 55.266 1.00 17.91 91 LEU A O 1
ATOM 694 N N . LEU A 1 111 ? 58.820 39.915 54.106 1.00 16.41 92 LEU A N 1
ATOM 695 C CA . LEU A 1 111 ? 59.405 39.220 52.948 1.00 17.19 92 LEU A CA 1
ATOM 696 C C . LEU A 1 111 ? 59.993 37.860 53.309 1.00 20.86 92 LEU A C 1
ATOM 697 O O . LEU A 1 111 ? 60.939 37.409 52.669 1.00 21.13 92 LEU A O 1
ATOM 702 N N . MET A 1 112 ? 59.407 37.181 54.335 1.00 21.16 93 MET A N 1
ATOM 703 C CA . MET A 1 112 ? 59.793 35.815 54.665 1.00 20.15 93 MET A CA 1
ATOM 704 C C . MET A 1 112 ? 58.826 34.816 54.033 1.00 20.85 93 MET A C 1
ATOM 705 O O . MET A 1 112 ? 57.629 35.109 53.898 1.00 23.90 93 MET A O 1
ATOM 710 N N . PRO A 1 113 ? 59.331 33.617 53.721 1.00 25.70 94 PRO A N 1
ATOM 711 C CA . PRO A 1 113 ? 58.466 32.553 53.187 1.00 28.73 94 PRO A CA 1
ATOM 712 C C . PRO A 1 113 ? 57.400 32.189 54.199 1.00 26.44 94 PRO A C 1
ATOM 713 O O . PRO A 1 113 ? 57.628 32.247 55.417 1.00 27.24 94 PRO A O 1
ATOM 717 N N . GLN A 1 114 ? 56.234 31.806 53.691 1.00 25.49 95 GLN A N 1
ATOM 718 C CA . GLN A 1 114 ? 55.111 31.534 54.583 1.00 23.98 95 GLN A CA 1
ATOM 719 C C . GLN A 1 114 ? 55.048 30.047 54.894 1.00 29.26 95 GLN A C 1
ATOM 720 O O . GLN A 1 114 ? 55.527 29.221 54.110 1.00 27.33 95 GLN A O 1
ATOM 726 N N . VAL A 1 115 ? 54.516 29.722 56.082 1.00 24.32 96 VAL A N 1
ATOM 727 C CA . VAL A 1 115 ? 54.210 28.347 56.485 1.00 25.72 96 VAL A CA 1
ATOM 728 C C . VAL A 1 115 ? 52.727 28.135 56.254 1.00 21.85 96 VAL A C 1
ATOM 729 O O . VAL A 1 115 ? 51.890 28.825 56.862 1.00 25.77 96 VAL A O 1
ATOM 733 N N . ASP A 1 116 ? 52.401 27.176 55.401 1.00 27.84 97 ASP A N 1
ATOM 734 C CA . ASP A 1 116 ? 51.019 26.914 55.070 1.00 32.86 97 ASP A CA 1
ATOM 735 C C . ASP A 1 116 ? 50.299 26.360 56.290 1.00 29.45 97 ASP A C 1
ATOM 736 O O . ASP A 1 116 ? 50.906 25.779 57.199 1.00 26.13 97 ASP A O 1
ATOM 741 N N . THR A 1 117 ? 48.981 26.537 56.298 1.00 31.80 98 THR A N 1
ATOM 742 C CA . THR A 1 117 ? 48.239 26.306 57.530 1.00 26.99 98 THR A CA 1
ATOM 743 C C . THR A 1 117 ? 48.346 24.863 57.987 1.00 32.81 98 THR A C 1
ATOM 744 O O . THR A 1 117 ? 48.419 24.613 59.195 1.00 51.27 98 THR A O 1
ATOM 748 N N . GLU A 1 118 ? 48.370 23.887 57.060 1.00 28.87 99 GLU A N 1
ATOM 749 C CA . GLU A 1 118 ? 48.384 22.481 57.501 1.00 33.47 99 GLU A CA 1
ATOM 750 C C . GLU A 1 118 ? 49.743 22.071 58.062 1.00 29.50 99 GLU A C 1
ATOM 751 O O . GLU A 1 118 ? 49.804 21.482 59.152 1.00 32.48 99 GLU A O 1
ATOM 757 N N . GLN A 1 119 ? 50.834 22.503 57.418 1.00 28.76 100 GLN A N 1
ATOM 758 C CA . GLN A 1 119 ? 52.200 22.310 57.922 1.00 29.78 100 GLN A CA 1
ATOM 759 C C . GLN A 1 119 ? 52.395 22.915 59.314 1.00 25.18 100 GLN A C 1
ATOM 760 O O . GLN A 1 119 ? 52.984 22.295 60.202 1.00 28.55 100 GLN A O 1
ATOM 766 N N . PHE A 1 120 ? 51.950 24.157 59.500 1.00 25.06 101 PHE A N 1
ATOM 767 C CA . PHE A 1 120 ? 52.043 24.855 60.803 1.00 24.69 101 PHE A CA 1
ATOM 768 C C . PHE A 1 120 ? 51.312 24.077 61.920 1.00 28.49 101 PHE A C 1
ATOM 769 O O . PHE A 1 120 ? 51.874 23.821 62.999 1.00 28.73 101 PHE A O 1
ATOM 777 N N . ILE A 1 121 ? 50.044 23.700 61.667 1.00 34.62 102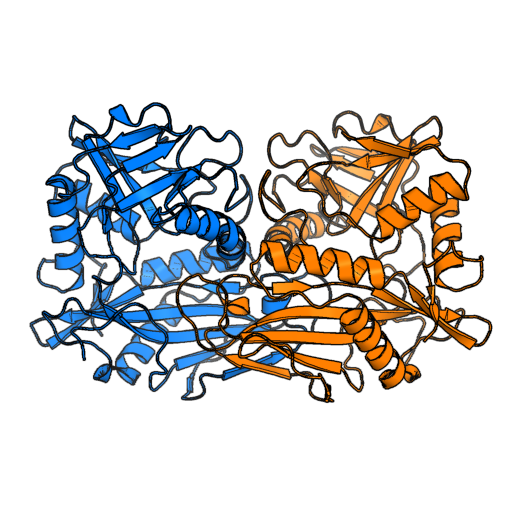 ILE A N 1
ATOM 778 C CA . ILE A 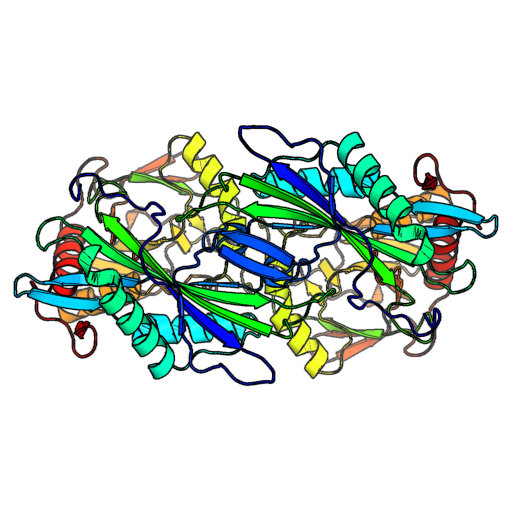1 121 ? 49.229 23.063 62.697 1.00 28.02 102 ILE A CA 1
ATOM 779 C C . ILE A 1 121 ? 49.800 21.695 63.044 1.00 28.43 102 ILE A C 1
ATOM 780 O O . ILE A 1 121 ? 49.844 21.300 64.217 1.00 26.87 102 ILE A O 1
ATOM 785 N N . GLU A 1 122 ? 50.266 20.956 62.030 1.00 30.34 103 GLU A N 1
ATOM 786 C CA . GLU A 1 122 ? 50.887 19.659 62.265 1.00 31.83 103 GLU A CA 1
ATOM 787 C C . GLU A 1 122 ? 52.163 19.792 63.083 1.00 28.84 103 GLU A C 1
ATOM 788 O O . GLU A 1 122 ? 52.459 18.929 63.924 1.00 28.23 103 GLU A O 1
ATOM 794 N N . ALA A 1 123 ? 52.964 20.831 62.811 1.00 27.87 104 ALA A N 1
ATOM 795 C CA . ALA A 1 123 ? 54.172 21.055 63.605 1.00 33.03 104 ALA A CA 1
ATOM 796 C C . ALA A 1 123 ? 53.829 21.357 65.066 1.00 27.56 104 ALA A C 1
ATOM 797 O O . ALA A 1 123 ? 54.489 20.845 65.985 1.00 27.57 104 ALA A O 1
ATOM 799 N N . CYS A 1 124 ? 52.787 22.182 65.294 1.00 23.96 105 CYS A N 1
ATOM 800 C CA . CYS A 1 124 ? 52.317 22.460 66.662 1.00 23.17 105 CYS A CA 1
ATOM 801 C C . CYS A 1 124 ? 51.861 21.183 67.380 1.00 28.47 105 CYS A C 1
ATOM 802 O O . CYS A 1 124 ? 52.209 20.939 68.549 1.00 25.64 105 CYS A O 1
ATOM 805 N N . LYS A 1 125 ? 51.064 20.360 66.695 1.00 29.77 106 LYS A N 1
ATOM 806 C CA . LYS A 1 125 ? 50.613 19.118 67.323 1.00 35.24 106 LYS A CA 1
ATOM 807 C C . LYS A 1 125 ? 51.793 18.205 67.656 1.00 28.66 106 LYS A C 1
ATOM 808 O O . LYS A 1 125 ? 51.771 17.487 68.665 1.00 31.07 106 LYS A O 1
ATOM 814 N N . ALA A 1 126 ? 52.808 18.175 66.790 1.00 29.28 107 ALA A N 1
ATOM 815 C CA . ALA A 1 126 ? 53.957 17.305 67.037 1.00 27.40 107 ALA A CA 1
ATOM 816 C C . ALA A 1 126 ? 54.723 17.749 68.269 1.00 30.64 107 ALA A C 1
ATOM 817 O O . ALA A 1 126 ? 55.210 16.919 69.048 1.00 30.45 107 ALA A O 1
ATOM 819 N N . VAL A 1 127 ? 54.856 19.062 68.451 1.00 25.86 108 VAL A N 1
ATOM 820 C CA . VAL A 1 127 ? 55.500 19.549 69.658 1.00 28.77 108 VAL A CA 1
ATOM 821 C C . VAL A 1 127 ? 54.664 19.214 70.897 1.00 26.19 108 VAL A C 1
ATOM 822 O O . VAL A 1 127 ? 55.211 18.843 71.944 1.00 26.27 108 VAL A O 1
ATOM 826 N N . VAL A 1 128 ? 53.332 19.326 70.804 1.00 32.15 109 VAL A N 1
ATOM 827 C CA . VAL A 1 128 ? 52.509 18.972 71.964 1.00 29.80 109 VAL A CA 1
ATOM 828 C C . VAL A 1 128 ? 52.692 17.509 72.331 1.00 31.05 109 VAL A C 1
ATOM 829 O O . VAL A 1 128 ? 52.915 17.169 73.501 1.00 31.76 109 VAL A O 1
ATOM 833 N N . ARG A 1 129 ? 52.556 16.616 71.347 1.00 31.05 110 ARG A N 1
ATOM 834 C CA . ARG A 1 129 ? 52.712 15.182 71.598 1.00 31.68 110 ARG A CA 1
ATOM 835 C C . ARG A 1 129 ? 54.114 14.842 72.103 1.00 29.79 110 ARG A C 1
ATOM 836 O O . ARG A 1 129 ? 54.280 13.984 72.979 1.00 30.73 110 ARG A O 1
ATOM 844 N N . ALA A 1 130 ? 55.143 15.510 71.591 1.00 31.41 111 ALA A N 1
ATOM 845 C CA . ALA A 1 130 ? 56.493 15.193 72.054 1.00 30.20 111 ALA A CA 1
ATOM 846 C C . ALA A 1 130 ? 56.766 15.697 73.468 1.00 32.59 111 ALA A C 1
ATOM 847 O O . ALA A 1 130 ? 57.776 15.302 74.060 1.00 30.79 111 ALA A O 1
ATOM 849 N N . ASN A 1 131 ? 55.929 16.603 74.003 1.00 33.66 112 ASN A N 1
ATOM 850 C CA . ASN A 1 131 ? 56.200 17.172 75.325 1.00 32.41 112 ASN A CA 1
ATOM 851 C C . ASN A 1 131 ? 55.009 17.069 76.272 1.00 36.00 112 ASN A C 1
ATOM 852 O O . ASN A 1 131 ? 54.826 17.946 77.125 1.00 28.10 112 ASN A O 1
ATOM 857 N N . GLU A 1 132 ? 54.138 16.069 76.072 1.00 37.11 113 GLU A N 1
ATOM 858 C CA . GLU A 1 132 ? 52.951 15.912 76.923 1.00 37.85 113 GLU A CA 1
ATOM 859 C C . GLU A 1 132 ? 53.227 15.917 78.435 1.00 37.05 113 GLU A C 1
ATOM 860 O O . GLU A 1 132 ? 52.373 16.369 79.211 1.00 33.48 113 GLU A O 1
ATOM 866 N N . ARG A 1 133 ? 54.390 15.446 78.887 1.00 30.82 114 ARG A N 1
ATOM 867 C CA . ARG A 1 133 ? 54.623 15.440 80.330 1.00 35.54 114 ARG A CA 1
ATOM 868 C C . ARG A 1 133 ? 54.734 16.840 80.931 1.00 31.69 114 ARG A C 1
ATOM 869 O O . ARG A 1 133 ? 54.611 16.976 82.148 1.00 32.91 114 ARG A O 1
ATOM 877 N N . PHE A 1 134 ? 54.943 17.878 80.117 1.00 29.23 115 PHE A N 1
ATOM 878 C CA . PHE A 1 134 ? 54.977 19.255 80.581 1.00 28.32 115 PHE A CA 1
ATOM 879 C C . PHE A 1 134 ? 53.603 19.915 80.539 1.00 37.94 115 PHE A C 1
ATOM 880 O O . PHE A 1 134 ? 53.488 21.105 80.855 1.00 32.17 115 PHE A O 1
ATOM 888 N N . ILE A 1 135 ? 52.558 19.187 80.161 1.00 31.82 116 ILE A N 1
ATOM 889 C CA . ILE A 1 135 ? 51.221 19.772 80.142 1.00 30.04 116 ILE A CA 1
ATOM 890 C C . ILE A 1 135 ? 50.689 19.759 81.573 1.00 28.29 116 ILE A C 1
ATOM 891 O O . ILE A 1 135 ? 50.581 18.683 82.179 1.00 29.40 116 ILE A O 1
ATOM 896 N N . PRO A 1 136 ? 50.400 20.910 82.165 1.00 27.75 117 PRO A N 1
ATOM 897 C CA . PRO A 1 136 ? 49.862 20.910 83.532 1.00 35.06 117 PRO A CA 1
ATOM 898 C C . PRO A 1 136 ? 48.525 20.202 83.579 1.00 29.11 117 PRO A C 1
ATOM 899 O O . PRO A 1 136 ? 47.761 20.223 82.593 1.00 28.71 117 PRO A O 1
ATOM 903 N N . PRO A 1 137 ? 48.206 19.526 84.691 1.00 30.49 118 PRO A N 1
ATOM 904 C CA . PRO A 1 137 ? 46.918 18.823 84.8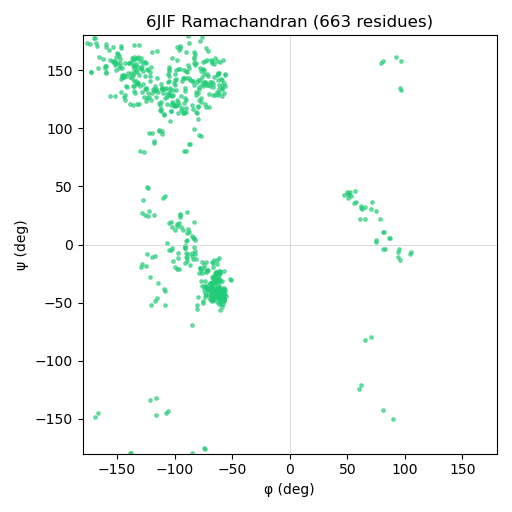14 1.00 31.46 118 PRO A CA 1
ATOM 905 C C . PRO A 1 137 ? 45.733 19.780 84.806 1.00 34.16 118 PRO A C 1
ATOM 906 O O . PRO A 1 137 ? 45.844 20.984 85.073 1.00 31.32 118 PRO A O 1
ATOM 910 N N . TYR A 1 138 ? 44.575 19.217 84.500 1.00 35.23 119 TYR A N 1
ATOM 911 C CA . TYR A 1 138 ? 43.349 19.997 84.531 1.00 37.28 119 TYR A CA 1
ATOM 912 C C . TYR A 1 138 ? 43.105 20.555 85.940 1.00 38.81 119 TYR A C 1
ATOM 913 O O . TYR A 1 138 ? 43.424 19.915 86.937 1.00 38.48 119 TYR A O 1
ATOM 922 N N . GLY A 1 139 ? 42.596 21.782 86.024 1.00 41.85 120 GLY A N 1
ATOM 923 C CA . GLY A 1 139 ? 42.225 22.339 87.310 1.00 43.83 120 GLY A CA 1
ATOM 924 C C . GLY A 1 139 ? 43.266 23.208 87.983 1.00 46.36 120 GLY A C 1
ATOM 925 O O . GLY A 1 139 ? 42.999 23.717 89.081 1.00 46.83 120 GLY A O 1
ATOM 926 N N . THR A 1 140 ? 44.460 23.345 87.397 1.00 45.74 121 THR A N 1
ATOM 927 C CA . THR A 1 140 ? 45.529 24.160 87.954 1.00 45.25 121 THR A CA 1
ATOM 928 C C . THR A 1 140 ? 45.606 25.552 87.365 1.00 45.45 121 THR A C 1
ATOM 929 O O . THR A 1 140 ? 46.399 26.363 87.851 1.00 46.80 121 THR A O 1
ATOM 933 N N . GLY A 1 141 ? 44.829 25.837 86.329 1.00 38.66 122 GLY A N 1
ATOM 934 C CA . GLY A 1 141 ? 45.010 27.028 85.556 1.00 40.48 122 GLY A CA 1
ATOM 935 C C . GLY A 1 141 ? 46.202 26.993 84.615 1.00 39.54 122 GLY A C 1
ATOM 936 O O . GLY A 1 141 ? 46.465 27.998 83.950 1.00 43.68 122 GLY A O 1
ATOM 937 N N . GLY A 1 142 ? 46.950 25.868 84.540 1.00 32.24 123 GLY A N 1
ATOM 938 C CA . GLY A 1 142 ? 48.146 25.828 83.725 1.00 27.70 123 GLY A CA 1
ATOM 939 C C . GLY A 1 142 ? 47.852 25.370 82.294 1.00 31.95 123 GLY A C 1
ATOM 940 O O . GLY A 1 142 ? 46.787 24.827 81.978 1.00 33.77 123 GLY A O 1
ATOM 941 N N . ALA A 1 143 ? 48.838 25.588 81.425 1.00 27.24 124 ALA A N 1
ATOM 942 C CA . ALA A 1 143 ? 48.740 25.200 80.032 1.00 27.44 124 ALA A CA 1
ATOM 943 C C . ALA A 1 143 ? 50.145 24.979 79.521 1.00 23.89 124 ALA A C 1
ATOM 944 O O . ALA A 1 143 ? 51.134 25.294 80.190 1.00 31.31 124 ALA A O 1
ATOM 946 N N . LEU A 1 144 ? 50.225 24.423 78.325 1.00 23.76 125 LEU A N 1
ATOM 947 C CA . LEU A 1 144 ? 51.487 24.320 77.612 1.00 23.49 125 LEU A CA 1
ATOM 948 C C . LEU A 1 144 ? 51.450 25.407 76.547 1.00 22.46 125 LEU A C 1
ATOM 949 O O . LEU A 1 144 ? 50.589 25.390 75.681 1.00 26.25 125 LEU A O 1
ATOM 954 N N . TYR A 1 145 ? 52.330 26.391 76.659 1.00 24.80 126 TYR A N 1
ATOM 955 C CA . TYR A 1 145 ? 52.415 27.483 75.703 1.00 22.95 126 TYR A CA 1
ATOM 956 C C . TYR A 1 145 ? 53.409 27.122 74.589 1.00 22.73 126 TYR A C 1
ATOM 957 O O . TYR A 1 145 ? 54.543 26.704 74.872 1.00 22.79 126 TYR A O 1
ATOM 966 N N . LEU A 1 146 ? 53.001 27.329 73.323 1.00 20.40 127 LEU A N 1
ATOM 967 C CA . LEU A 1 146 ? 53.852 27.070 72.158 1.00 20.32 127 LEU A CA 1
ATOM 968 C C . LEU A 1 146 ? 54.278 28.409 71.543 1.00 19.43 127 LEU A C 1
ATOM 969 O O . LEU A 1 146 ? 53.436 29.309 71.379 1.00 21.78 127 LEU A O 1
ATOM 974 N N . ARG A 1 147 ? 55.581 28.529 71.236 1.00 20.84 128 ARG A N 1
ATOM 975 C CA . ARG A 1 147 ? 56.218 29.692 70.608 1.00 18.61 128 ARG A CA 1
ATOM 976 C C . ARG A 1 147 ? 56.803 29.244 69.258 1.00 21.31 128 ARG A C 1
ATOM 977 O O . ARG A 1 147 ? 57.943 28.767 69.163 1.00 21.75 128 ARG A O 1
ATOM 985 N N . PRO A 1 148 ? 56.013 29.317 68.203 1.00 23.21 129 PRO A N 1
ATOM 986 C CA . PRO A 1 148 ? 56.564 29.241 66.837 1.00 20.87 129 PRO A CA 1
ATOM 987 C C . PRO A 1 148 ? 57.247 30.551 66.476 1.00 19.23 129 PRO A C 1
ATOM 988 O O . PRO A 1 148 ? 56.902 31.630 66.964 1.00 21.83 129 PRO A O 1
ATOM 992 N N . PHE A 1 149 ? 58.238 30.456 65.620 1.00 22.78 130 PHE A N 1
ATOM 993 C CA . PHE A 1 149 ? 58.840 31.687 65.158 1.00 17.50 130 PHE A CA 1
ATOM 994 C C . PHE A 1 149 ? 59.567 31.405 63.851 1.00 18.51 130 PHE A C 1
ATOM 995 O O . PHE A 1 149 ? 59.910 30.268 63.539 1.00 19.67 130 PHE A O 1
ATOM 1003 N N . VAL A 1 150 ? 59.696 32.449 63.043 1.00 19.44 131 VAL A N 1
ATOM 1004 C CA . VAL A 1 150 ? 60.410 32.345 61.768 1.00 17.93 131 VAL A CA 1
ATOM 1005 C C . VAL A 1 150 ? 61.463 33.431 61.786 1.00 23.13 131 VAL A C 1
ATOM 1006 O O . VAL A 1 150 ? 61.161 34.569 62.167 1.00 20.43 131 VAL A O 1
ATOM 1010 N N . ILE A 1 151 ? 62.681 33.078 61.394 1.00 17.69 132 ILE A N 1
ATOM 1011 C CA . ILE A 1 151 ? 63.821 33.997 61.414 1.00 22.99 132 ILE A CA 1
ATOM 1012 C C . ILE A 1 151 ? 64.624 33.856 60.133 1.00 22.00 132 ILE A C 1
ATOM 1013 O O . ILE A 1 151 ? 64.836 32.755 59.622 1.00 21.14 132 ILE A O 1
ATOM 1018 N N . GLY A 1 152 ? 65.130 34.989 59.665 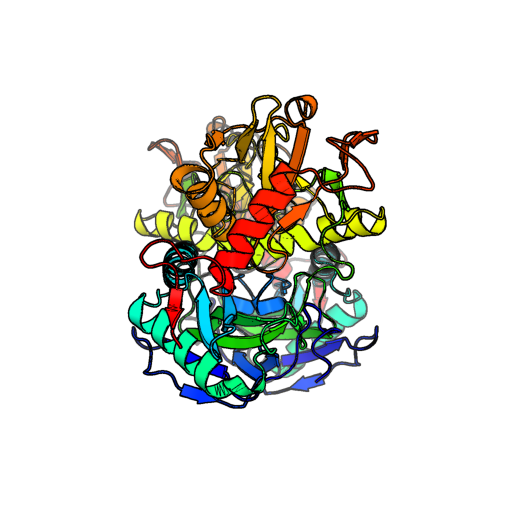1.00 18.26 133 GLY A N 1
ATOM 1019 C CA . GLY A 1 152 ? 66.065 35.008 58.538 1.00 18.02 133 GLY A CA 1
ATOM 1020 C C . GLY A 1 152 ? 67.487 34.692 58.989 1.00 18.45 133 GLY A C 1
ATOM 1021 O O . GLY A 1 152 ? 67.990 35.250 59.981 1.00 19.63 133 GLY A O 1
ATOM 1022 N N . VAL A 1 153 ? 68.126 33.777 58.282 1.00 19.32 134 VAL A N 1
ATOM 1023 C CA . VAL A 1 153 ? 69.462 33.299 58.631 1.00 20.41 134 VAL A CA 1
ATOM 1024 C C . VAL A 1 153 ? 70.297 33.158 57.355 1.00 24.60 134 VAL A C 1
ATOM 1025 O O . VAL A 1 153 ? 69.839 33.445 56.235 1.00 29.46 134 VAL A O 1
ATOM 1029 N N . GLY A 1 154 ? 71.538 32.712 57.525 1.00 25.85 135 GLY A N 1
ATOM 1030 C CA . GLY A 1 154 ? 72.483 32.632 56.427 1.00 20.84 135 GLY A CA 1
ATOM 1031 C C . GLY A 1 154 ? 73.411 33.847 56.342 1.00 22.20 135 GLY A C 1
ATOM 1032 O O . GLY A 1 154 ? 73.083 34.952 56.771 1.00 23.48 135 GLY A O 1
ATOM 1033 N N . ASP A 1 155 ? 74.566 33.643 55.693 1.00 24.38 136 ASP A N 1
ATOM 1034 C CA . ASP A 1 155 ? 75.547 34.718 55.530 1.00 27.80 136 ASP A CA 1
ATOM 1035 C C . ASP A 1 155 ? 74.983 35.828 54.670 1.00 28.51 136 ASP A C 1
ATOM 1036 O O . ASP A 1 155 ? 74.501 35.584 53.564 1.00 24.92 136 ASP A O 1
ATOM 1041 N N . ASN A 1 156 ? 75.071 37.051 55.176 1.00 22.05 137 ASN A N 1
ATOM 1042 C CA . ASN A 1 156 ? 74.522 38.185 54.460 1.00 23.46 137 ASN A CA 1
ATOM 1043 C C . ASN A 1 156 ? 75.041 39.467 55.062 1.00 24.33 137 ASN A C 1
ATOM 1044 O O . ASN A 1 156 ? 75.254 39.538 56.278 1.00 26.58 137 ASN A O 1
ATOM 1049 N N . ILE A 1 157 ? 75.123 40.501 54.235 1.00 18.81 138 ILE A N 1
ATOM 1050 C CA . ILE A 1 157 ? 75.321 41.883 54.681 1.00 20.64 138 ILE A CA 1
ATOM 1051 C C . ILE A 1 157 ? 74.536 42.768 53.731 1.00 25.19 138 ILE A C 1
ATOM 1052 O O . ILE A 1 157 ? 74.459 42.500 52.523 1.00 25.19 138 ILE A O 1
ATOM 1057 N N . GLY A 1 158 ? 73.964 43.838 54.268 1.00 20.04 139 GLY A N 1
ATOM 1058 C CA . GLY A 1 158 ? 73.104 44.682 53.453 1.00 24.36 139 GLY A CA 1
ATOM 1059 C C . GLY A 1 158 ? 71.642 44.283 53.633 1.00 21.15 139 GLY A C 1
ATOM 1060 O O . GLY A 1 158 ? 71.295 43.104 53.665 1.00 21.92 139 GLY A O 1
ATOM 1061 N N . VAL A 1 159 ? 70.779 45.277 53.799 1.00 26.43 140 VAL A N 1
ATOM 1062 C CA . VAL A 1 159 ? 69.395 45.008 54.156 1.00 25.46 140 VAL A CA 1
ATOM 1063 C C . VAL A 1 159 ? 68.664 44.437 52.945 1.00 24.15 140 VAL A C 1
ATOM 1064 O O . VAL A 1 159 ? 68.552 45.063 51.882 1.00 26.99 140 VAL A O 1
ATOM 1068 N N . ARG A 1 160 ? 68.175 43.224 53.097 1.00 20.38 141 ARG A N 1
ATOM 1069 C CA . ARG A 1 160 ? 67.415 42.536 52.068 1.00 17.60 141 ARG A CA 1
ATOM 1070 C C . ARG A 1 160 ? 66.820 41.343 52.771 1.00 23.84 141 ARG A C 1
ATOM 1071 O O . ARG A 1 160 ? 67.170 41.054 53.914 1.00 21.41 141 ARG A O 1
ATOM 1079 N N . THR A 1 161 ? 65.961 40.620 52.069 1.00 21.57 142 THR A N 1
ATOM 1080 C CA . THR A 1 161 ? 65.502 39.377 52.650 1.00 22.71 142 THR A CA 1
ATOM 1081 C C . THR A 1 161 ? 66.618 38.322 52.653 1.00 18.27 142 THR A C 1
ATOM 1082 O O . THR A 1 161 ? 67.478 38.277 51.755 1.00 18.16 142 THR A O 1
ATOM 1086 N N . ALA A 1 162 ? 66.625 37.500 53.706 1.00 20.44 143 ALA A N 1
ATOM 1087 C CA . ALA A 1 162 ? 67.666 36.507 53.910 1.00 18.08 143 ALA A CA 1
ATOM 1088 C C . ALA A 1 162 ? 67.631 35.433 52.822 1.00 29.75 143 ALA A C 1
ATOM 1089 O O . ALA A 1 162 ? 66.566 35.119 52.285 1.00 19.68 143 ALA A O 1
ATOM 1091 N N . PRO A 1 163 ? 68.779 34.772 52.578 1.00 19.29 144 PRO A N 1
ATOM 1092 C CA . PRO A 1 163 ? 68.788 33.627 51.671 1.00 21.04 144 PRO A CA 1
ATOM 1093 C C . PRO A 1 163 ? 68.250 32.361 52.296 1.00 26.65 144 PRO A C 1
ATOM 1094 O O . PRO A 1 163 ? 67.928 31.418 51.553 1.00 27.63 144 PRO A O 1
ATOM 1098 N N . GLU A 1 164 ? 68.209 32.271 53.630 1.00 20.78 145 GLU A N 1
ATOM 1099 C CA . GLU A 1 164 ? 67.695 31.084 54.293 1.00 22.33 145 GLU A CA 1
ATOM 1100 C C . GLU A 1 164 ? 66.769 31.493 55.432 1.00 20.05 145 GLU A C 1
ATOM 1101 O O . GLU A 1 164 ? 66.829 32.614 55.901 1.00 19.30 145 GLU A O 1
ATOM 1107 N N . PHE A 1 165 ? 65.931 30.563 55.879 1.00 20.40 146 PHE A N 1
ATOM 1108 C CA . PHE A 1 165 ? 65.096 30.833 57.057 1.00 20.12 146 PHE A CA 1
ATOM 1109 C C . PHE A 1 165 ? 65.019 29.603 57.946 1.00 23.48 146 PHE A C 1
ATOM 1110 O O . PHE A 1 165 ? 65.216 28.467 57.501 1.00 25.28 146 PHE A O 1
ATOM 1118 N N . ILE A 1 166 ? 64.739 29.854 59.228 1.00 19.99 147 ILE A N 1
ATOM 1119 C CA . ILE A 1 166 ? 64.424 28.800 60.188 1.00 20.48 147 ILE A CA 1
ATOM 1120 C C . ILE A 1 166 ? 63.014 29.046 60.695 1.00 23.11 147 ILE A C 1
ATOM 1121 O O . ILE A 1 166 ? 62.641 30.184 61.014 1.00 20.77 147 ILE A O 1
ATOM 1126 N N . PHE A 1 167 ? 62.226 27.979 60.725 1.00 22.08 148 PHE A N 1
ATOM 1127 C CA . PHE A 1 167 ? 60.948 27.918 61.402 1.00 22.66 148 PHE A CA 1
ATOM 1128 C C . PHE A 1 167 ? 61.145 26.971 62.562 1.00 21.46 148 PHE A C 1
ATOM 1129 O O . PHE A 1 167 ? 61.521 25.813 62.342 1.00 24.05 148 PHE A O 1
ATOM 1137 N N . SER A 1 168 ? 60.887 27.439 63.793 1.00 20.51 149 SER A N 1
ATOM 1138 C CA . SER A 1 168 ? 61.030 26.563 64.950 1.00 21.03 149 SER A CA 1
ATOM 1139 C C . SER A 1 168 ? 59.818 26.712 65.849 1.00 22.72 149 SER A C 1
ATOM 1140 O O . SER A 1 168 ? 59.115 27.724 65.814 1.00 20.87 149 SER A O 1
ATOM 1143 N N . ILE A 1 169 ? 59.545 25.666 66.637 1.00 27.29 150 ILE A N 1
ATOM 1144 C CA . ILE A 1 169 ? 58.485 25.773 67.636 1.00 23.29 150 ILE A CA 1
ATOM 1145 C C . ILE A 1 169 ? 59.038 25.149 68.898 1.00 22.61 150 ILE A C 1
ATOM 1146 O O . ILE A 1 169 ? 59.489 24.005 68.856 1.00 27.70 150 ILE A O 1
ATOM 1151 N N . PHE A 1 170 ? 59.110 25.923 69.980 1.00 21.25 151 PHE A N 1
ATOM 1152 C CA . PHE A 1 170 ? 59.369 25.288 71.287 1.00 21.84 151 PHE A CA 1
ATOM 1153 C C . PHE A 1 170 ? 58.211 25.572 72.219 1.00 23.03 151 PHE A C 1
ATOM 1154 O O . PHE A 1 170 ? 57.372 26.431 71.957 1.00 20.95 151 PHE A O 1
ATOM 1162 N N . CYS A 1 171 ? 58.155 24.833 73.322 1.00 26.69 152 CYS A N 1
ATOM 1163 C CA . CYS A 1 171 ? 57.064 25.030 74.257 1.00 26.76 152 CYS A CA 1
ATOM 1164 C C . CYS A 1 171 ? 57.597 25.137 75.672 1.00 22.41 152 CYS A C 1
ATOM 1165 O O . CYS A 1 171 ? 58.692 24.678 75.999 1.00 22.99 152 CYS A O 1
ATOM 1168 N N . ILE A 1 172 ? 56.753 25.722 76.518 1.00 22.85 153 ILE A N 1
ATOM 1169 C CA . ILE A 1 172 ? 57.030 25.836 77.952 1.00 23.79 153 ILE A CA 1
ATOM 1170 C C . ILE A 1 172 ? 55.734 25.719 78.697 1.00 22.66 153 ILE A C 1
ATOM 1171 O O . ILE A 1 172 ? 54.688 26.174 78.207 1.00 23.50 153 ILE A O 1
ATOM 1176 N N . PRO A 1 173 ? 55.732 25.128 79.900 1.00 23.38 154 PRO A N 1
ATOM 1177 C CA . PRO A 1 173 ? 54.515 25.178 80.723 1.00 29.66 154 PRO A CA 1
ATOM 1178 C C . PRO A 1 173 ? 54.320 26.582 81.311 1.00 23.89 154 PRO A C 1
ATOM 1179 O O . PRO A 1 173 ? 55.280 27.227 81.740 1.00 26.76 154 PRO A O 1
ATOM 1183 N N . VAL A 1 174 ? 53.069 27.043 81.340 1.00 25.29 155 VAL A N 1
ATOM 1184 C CA . VAL A 1 174 ? 52.731 28.391 81.791 1.00 22.53 155 VAL A CA 1
ATOM 1185 C C . VAL A 1 174 ? 51.539 28.335 82.752 1.00 28.38 155 VAL A C 1
ATOM 1186 O O . VAL A 1 174 ? 50.643 27.501 82.606 1.00 26.70 155 VAL A O 1
ATOM 1190 N N . GLY A 1 175 ? 51.489 29.287 83.684 1.00 23.17 156 GLY A N 1
ATOM 1191 C CA . GLY A 1 175 ? 50.354 29.443 84.597 1.00 23.63 156 GLY A CA 1
ATOM 1192 C C . GLY A 1 175 ? 49.576 30.714 84.254 1.00 28.07 156 GLY A C 1
ATOM 1193 O O . GLY A 1 175 ? 50.166 31.787 84.125 1.00 29.71 156 GLY A O 1
ATOM 1194 N N . ALA A 1 176 ? 48.249 30.570 84.137 1.00 29.25 157 ALA A N 1
ATOM 1195 C CA . ALA A 1 176 ? 47.426 31.680 83.645 1.00 31.10 157 ALA A CA 1
ATOM 1196 C C . ALA A 1 176 ? 47.372 32.865 84.602 1.00 31.00 157 ALA A C 1
ATOM 1197 O O . ALA A 1 176 ? 47.080 33.992 84.170 1.00 25.38 157 ALA A O 1
ATOM 1199 N N . TYR A 1 177 ? 47.534 32.621 85.905 1.00 30.19 158 TYR A N 1
ATOM 1200 C CA . TYR A 1 177 ? 47.510 33.700 86.885 1.00 25.19 158 TYR A CA 1
ATOM 1201 C C . TYR A 1 177 ? 48.837 34.412 87.041 1.00 25.64 158 TYR A C 1
ATOM 1202 O O . TYR A 1 177 ? 48.984 35.177 87.994 1.00 25.88 158 TYR A O 1
ATOM 1211 N N . PHE A 1 178 ? 49.772 34.328 86.089 1.00 26.10 159 PHE A N 1
ATOM 1212 C CA . PHE A 1 178 ? 51.069 34.958 86.314 1.00 27.38 159 PHE A CA 1
ATOM 1213 C C . PHE A 1 178 ? 51.029 36.485 86.263 1.00 34.02 159 PHE A C 1
ATOM 1214 O O . PHE A 1 178 ? 51.922 37.122 86.838 1.00 37.51 159 PHE A O 1
ATOM 1222 N N . LYS A 1 179 ? 50.035 37.101 85.616 1.00 33.97 160 LYS A N 1
ATOM 1223 C CA . LYS A 1 179 ? 49.864 38.548 85.728 1.00 32.74 160 LYS A CA 1
ATOM 1224 C C . LYS A 1 179 ? 48.901 38.934 86.856 1.00 32.19 160 LYS A C 1
ATOM 1225 O O . LYS A 1 179 ? 48.467 40.088 86.929 1.00 31.45 160 LYS A O 1
ATOM 1231 N N . GLY A 1 180 ? 48.559 38.001 87.733 1.00 27.77 161 GLY A N 1
ATOM 1232 C CA . GLY A 1 180 ? 47.652 38.266 88.835 1.00 27.94 161 GLY A CA 1
ATOM 1233 C C . GLY A 1 180 ? 46.253 37.713 88.676 1.00 25.76 161 GLY A C 1
ATOM 1234 O O . GLY A 1 180 ? 45.411 37.927 89.561 1.00 26.45 161 GLY A O 1
ATOM 1235 N N . GLY A 1 181 ? 45.913 37.161 87.522 1.00 26.73 162 GLY A N 1
ATOM 1236 C CA . GLY A 1 181 ? 44.562 36.671 87.462 1.00 20.23 162 GLY A CA 1
ATOM 1237 C C . GLY A 1 181 ? 43.645 37.836 87.178 1.00 22.78 162 GLY A C 1
ATOM 1238 O O . GLY A 1 181 ? 43.968 38.760 86.418 1.00 26.42 162 GLY A O 1
ATOM 1239 N N . LEU A 1 182 ? 42.475 37.819 87.793 1.00 17.87 163 LEU A N 1
ATOM 1240 C CA . LEU A 1 182 ? 41.556 38.930 87.613 1.00 18.84 163 LEU A CA 1
ATOM 1241 C C . LEU A 1 182 ? 41.768 40.050 88.643 1.00 25.88 163 LEU A C 1
ATOM 1242 O O . LEU A 1 182 ? 40.822 40.798 88.953 1.00 22.64 163 LEU A O 1
ATOM 1247 N N . THR A 1 183 ? 42.994 40.206 89.156 1.00 20.78 164 THR A N 1
ATOM 1248 C CA . THR A 1 183 ? 43.287 41.380 89.986 1.00 17.81 164 THR A CA 1
ATOM 1249 C C . THR A 1 183 ? 43.509 42.564 89.041 1.00 17.05 164 THR A C 1
ATOM 1250 O O . THR A 1 183 ? 44.240 42.425 88.060 1.00 16.64 164 THR A O 1
ATOM 1254 N N . PRO A 1 184 ? 42.944 43.743 89.318 1.00 18.51 165 PRO A N 1
ATOM 1255 C CA . PRO A 1 184 ? 43.139 44.879 88.399 1.00 16.35 165 PRO A CA 1
ATOM 1256 C C . PRO A 1 184 ? 44.519 45.486 88.510 1.00 19.89 165 PRO A C 1
ATOM 1257 O O . PRO A 1 184 ? 45.235 45.301 89.502 1.00 19.21 165 PRO A O 1
ATOM 1261 N N . HIS A 1 185 ? 44.930 46.156 87.435 1.00 16.12 166 HIS A N 1
ATOM 1262 C CA . HIS A 1 185 ? 46.212 46.860 87.461 1.00 17.79 166 HIS A CA 1
ATOM 1263 C C . HIS A 1 185 ? 46.064 48.259 86.883 1.00 17.47 166 HIS A C 1
ATOM 1264 O O . HIS A 1 185 ? 45.125 48.546 86.142 1.00 19.05 166 HIS A O 1
ATOM 1271 N N . ASN A 1 186 ? 46.999 49.122 87.224 1.00 16.41 167 ASN A N 1
ATOM 1272 C CA . ASN A 1 186 ? 47.059 50.485 86.696 1.00 16.90 167 ASN A CA 1
ATOM 1273 C C . ASN A 1 186 ? 48.084 50.589 85.583 1.00 15.43 167 ASN A C 1
ATOM 1274 O O . ASN A 1 186 ? 49.156 49.967 85.637 1.00 17.67 167 ASN A O 1
ATOM 1279 N N . PHE A 1 187 ? 47.721 51.330 84.541 1.00 15.03 168 PHE A N 1
ATOM 1280 C CA . PHE A 1 187 ? 48.607 51.532 83.394 1.00 14.72 168 PHE A CA 1
ATOM 1281 C C . PHE A 1 187 ? 48.733 53.033 83.117 1.00 18.29 168 PHE A C 1
ATOM 1282 O O . PHE A 1 187 ? 47.841 53.825 83.465 1.00 18.01 168 PHE A O 1
ATOM 1290 N N . GLN A 1 188 ? 49.834 53.409 82.450 1.00 15.91 169 GLN A N 1
ATOM 1291 C CA . GLN A 1 188 ? 50.225 54.802 82.214 1.00 15.20 169 GLN A CA 1
ATOM 1292 C C . GLN A 1 188 ? 50.398 55.035 80.717 1.00 14.80 169 GLN A C 1
ATOM 1293 O O . GLN A 1 188 ? 51.149 54.321 80.066 1.00 14.62 169 GLN A O 1
ATOM 1299 N N . ILE A 1 189 ? 49.707 56.035 80.178 1.00 14.85 170 ILE A N 1
ATOM 1300 C CA . ILE A 1 189 ? 49.893 56.397 78.771 1.00 15.30 170 ILE A CA 1
ATOM 1301 C C . ILE A 1 189 ? 51.344 56.772 78.547 1.00 16.35 170 ILE A C 1
ATOM 1302 O O . ILE A 1 189 ? 51.935 57.526 79.323 1.00 18.33 170 ILE A O 1
ATOM 1307 N N . SER A 1 190 ? 51.912 56.307 77.437 1.00 14.58 171 SER A N 1
ATOM 1308 C CA . SER A 1 190 ? 53.296 56.583 77.075 1.00 18.60 171 SER A CA 1
ATOM 1309 C C . SER A 1 190 ? 53.353 57.710 76.049 1.00 15.07 171 SER A C 1
ATOM 1310 O O . SER A 1 190 ? 52.431 57.881 75.244 1.00 18.76 171 SER A O 1
ATOM 1313 N N . SER A 1 191 ? 54.412 58.513 76.114 1.00 15.61 172 SER A N 1
ATOM 1314 C CA . SER A 1 191 ? 54.671 59.474 75.038 1.00 15.90 172 SER A CA 1
ATOM 1315 C C . SER A 1 191 ? 55.394 58.823 73.858 1.00 15.63 172 SER A C 1
ATOM 1316 O O . SER A 1 191 ? 55.529 59.460 72.801 1.00 18.53 172 SER A O 1
ATOM 1319 N N . TYR A 1 192 ? 55.849 57.568 73.988 1.00 16.80 173 TYR A N 1
ATOM 1320 C CA . TYR A 1 192 ? 56.586 56.872 72.932 1.00 18.43 173 TYR A CA 1
ATOM 1321 C C . TYR A 1 192 ? 55.630 56.006 72.112 1.00 16.27 173 TYR A C 1
ATOM 1322 O O . TYR A 1 192 ? 54.519 55.713 72.536 1.00 15.52 173 TYR A O 1
ATOM 1331 N N . ASP A 1 193 ? 56.108 55.524 70.966 1.00 16.65 174 ASP A N 1
ATOM 1332 C CA . ASP A 1 193 ? 55.316 54.729 70.028 1.00 14.16 174 ASP A CA 1
ATOM 1333 C C . ASP A 1 193 ? 55.880 53.336 69.910 1.00 15.40 174 ASP A C 1
ATOM 1334 O O . ASP A 1 193 ? 57.080 53.184 69.667 1.00 17.22 174 ASP A O 1
ATOM 1339 N N . ARG A 1 194 ? 55.032 52.331 69.982 1.00 13.80 175 ARG A N 1
ATOM 1340 C CA . ARG A 1 194 ? 55.507 50.991 69.681 1.00 13.67 175 ARG A CA 1
ATOM 1341 C C . ARG A 1 194 ? 55.682 50.757 68.192 1.00 13.81 175 ARG A C 1
ATOM 1342 O O . ARG A 1 194 ? 56.402 49.836 67.812 1.00 14.02 175 ARG A O 1
ATOM 1350 N N . ALA A 1 195 ? 54.965 51.501 67.365 1.00 16.81 176 ALA A N 1
ATOM 1351 C CA . ALA A 1 195 ? 54.938 51.253 65.925 1.00 14.01 176 ALA A CA 1
ATOM 1352 C C . ALA A 1 195 ? 54.559 52.549 65.236 1.00 14.21 176 ALA A C 1
ATOM 1353 O O . ALA A 1 195 ? 53.952 53.443 65.851 1.00 14.43 176 ALA A O 1
ATOM 1355 N N . ALA A 1 196 ? 54.916 52.637 63.948 1.00 14.58 177 ALA A N 1
ATOM 1356 C CA . ALA A 1 196 ? 54.605 53.776 63.112 1.00 14.93 177 ALA A CA 1
ATOM 1357 C C . ALA A 1 196 ? 53.178 53.645 62.551 1.00 14.92 177 ALA A C 1
ATOM 1358 O O . ALA A 1 196 ? 52.596 52.574 62.578 1.00 18.14 177 ALA A O 1
ATOM 1360 N N . PRO A 1 197 ? 52.609 54.718 62.008 1.00 15.27 178 PRO A N 1
ATOM 1361 C CA . PRO A 1 197 ? 51.258 54.604 61.415 1.00 15.42 178 PRO A CA 1
ATOM 1362 C C . PRO A 1 197 ? 51.161 53.597 60.286 1.00 20.62 178 PRO A C 1
ATOM 1363 O O . PRO A 1 197 ? 50.143 52.903 60.149 1.00 15.94 178 PRO A O 1
ATOM 1367 N N . GLN A 1 198 ? 52.189 53.552 59.430 1.00 23.61 179 GLN A N 1
ATOM 1368 C CA . GLN A 1 198 ? 52.278 52.622 58.305 1.00 25.51 179 GLN A CA 1
ATOM 1369 C C . GLN A 1 198 ? 53.568 51.810 58.450 1.00 16.32 179 GLN A C 1
ATOM 1370 O O . GLN A 1 198 ? 54.351 51.654 57.498 1.00 16.82 179 GLN A O 1
ATOM 1376 N N . GLY A 1 199 ? 53.771 51.293 59.644 1.00 15.77 180 GLY A N 1
ATOM 1377 C CA . GLY A 1 199 ? 54.906 50.471 59.997 1.00 15.71 180 GLY A CA 1
ATOM 1378 C C . GLY A 1 199 ? 54.542 49.002 60.137 1.00 20.11 180 GLY A C 1
ATOM 1379 O O . GLY A 1 199 ? 53.763 48.465 59.341 1.00 18.88 180 GLY A O 1
ATOM 1380 N N . THR A 1 200 ? 55.170 48.327 61.101 1.00 16.87 181 THR A N 1
ATOM 1381 C CA . THR A 1 200 ? 55.008 46.889 61.267 1.00 21.05 181 THR A CA 1
ATOM 1382 C C . THR A 1 200 ? 54.118 46.575 62.465 1.00 19.85 181 THR A C 1
ATOM 1383 O O . THR A 1 200 ? 54.088 45.441 62.932 1.00 17.62 181 THR A O 1
ATOM 1387 N N . GLY A 1 201 ? 53.340 47.549 62.921 1.00 14.56 182 GLY A N 1
ATOM 1388 C CA . GLY A 1 201 ? 52.541 47.354 64.125 1.00 15.08 182 GLY A CA 1
ATOM 1389 C C . GLY A 1 201 ? 51.459 46.286 64.045 1.00 17.10 182 GLY A C 1
ATOM 1390 O O . GLY A 1 201 ? 51.066 45.750 65.095 1.00 17.73 182 GLY A O 1
ATOM 1391 N N . ALA A 1 202 ? 50.966 45.969 62.841 1.00 17.46 183 ALA A N 1
ATOM 1392 C CA . ALA A 1 202 ? 49.926 44.953 62.682 1.00 15.33 183 ALA A CA 1
ATOM 1393 C C . ALA A 1 202 ? 50.481 43.557 62.451 1.00 19.85 183 ALA A C 1
ATOM 1394 O O . ALA A 1 202 ? 49.697 42.608 62.302 1.00 19.96 183 ALA A O 1
ATOM 1396 N N . ALA A 1 203 ? 51.793 43.430 62.393 1.00 17.08 184 ALA A N 1
ATOM 1397 C CA . ALA A 1 203 ? 52.510 42.162 62.281 1.00 19.11 184 ALA A CA 1
ATOM 1398 C C . ALA A 1 203 ? 53.145 41.811 63.621 1.00 17.25 184 ALA A C 1
ATOM 1399 O O . ALA A 1 203 ? 53.567 42.691 64.371 1.00 16.46 184 ALA A O 1
ATOM 1401 N N . LYS A 1 204 ? 53.232 40.515 63.925 1.00 18.92 185 LYS A N 1
ATOM 1402 C CA . LYS A 1 204 ? 53.803 40.123 65.213 1.00 18.66 185 LYS A CA 1
ATOM 1403 C C . LYS A 1 204 ? 55.319 39.901 65.026 1.00 19.15 185 LYS A C 1
ATOM 1404 O O . LYS A 1 204 ? 55.834 38.786 64.892 1.00 19.54 185 LYS A O 1
ATOM 1410 N N . VAL A 1 205 ? 56.072 41.009 65.021 1.00 18.34 186 VAL A N 1
ATOM 1411 C CA . VAL A 1 205 ? 57.512 40.967 64.766 1.00 21.54 186 VAL A CA 1
ATOM 1412 C C . VAL A 1 205 ? 58.271 41.636 65.902 1.00 18.18 186 VAL A C 1
ATOM 1413 O O . VAL A 1 205 ? 57.752 42.488 66.618 1.00 15.65 186 VAL A O 1
ATOM 1417 N N . GLY A 1 206 ? 59.536 41.246 66.036 1.00 16.78 187 GLY A N 1
ATOM 1418 C CA . GLY A 1 206 ? 60.330 41.657 67.187 1.00 17.84 187 GLY A CA 1
ATOM 1419 C C . GLY A 1 206 ? 60.563 43.159 67.303 1.00 19.60 187 GLY A C 1
ATOM 1420 O O . GLY A 1 206 ? 60.794 43.666 68.405 1.00 17.17 187 GLY A O 1
ATOM 1421 N N . GLY A 1 207 ? 60.572 43.890 66.181 1.00 18.64 188 GLY A N 1
ATOM 1422 C CA . GLY A 1 207 ? 60.866 45.319 66.259 1.00 16.09 188 GLY A CA 1
ATOM 1423 C C . GLY A 1 207 ? 59.830 46.088 67.067 1.00 22.16 188 GLY A C 1
ATOM 1424 O O . GLY A 1 207 ? 60.142 47.117 67.708 1.00 18.83 188 GLY A O 1
ATOM 1425 N N . ASN A 1 208 ? 58.590 45.615 67.040 1.00 15.09 189 ASN A N 1
ATOM 1426 C CA . ASN A 1 208 ? 57.525 46.274 67.809 1.00 15.55 189 ASN A CA 1
ATOM 1427 C C . ASN A 1 208 ? 57.808 46.138 69.292 1.00 14.54 189 ASN A C 1
ATOM 1428 O O . ASN A 1 208 ? 57.575 47.061 70.090 1.00 17.48 189 ASN A O 1
ATOM 1433 N N . TYR A 1 209 ? 58.299 44.970 69.688 1.00 14.90 190 TYR A N 1
ATOM 1434 C CA . TYR A 1 209 ? 58.641 44.744 71.081 1.00 15.06 190 TYR A CA 1
ATOM 1435 C C . TYR A 1 209 ? 59.875 45.534 71.481 1.00 19.79 190 TYR A C 1
ATOM 1436 O O . TYR A 1 209 ? 59.912 46.137 72.565 1.00 15.39 190 TYR A O 1
ATOM 1445 N N . ALA A 1 210 ? 60.882 45.550 70.605 1.00 17.58 191 ALA A N 1
ATOM 1446 C CA . ALA A 1 210 ? 62.099 46.308 70.889 1.00 17.99 191 ALA A CA 1
ATOM 1447 C C . ALA A 1 210 ? 61.772 47.773 71.176 1.00 15.92 191 ALA A C 1
ATOM 1448 O O . ALA A 1 210 ? 62.258 48.340 72.176 1.00 16.18 191 ALA A O 1
ATOM 1450 N N . ALA A 1 211 ? 60.892 48.361 70.356 1.00 16.78 192 ALA A N 1
ATOM 1451 C CA . ALA A 1 211 ? 60.412 49.723 70.573 1.00 15.20 192 ALA A CA 1
ATOM 1452 C C . ALA A 1 211 ? 59.667 49.885 71.889 1.00 14.96 192 ALA A C 1
ATOM 1453 O O . ALA A 1 211 ? 59.560 51.007 72.388 1.00 15.38 192 ALA A O 1
ATOM 1455 N N . SER A 1 212 ? 59.068 48.805 72.409 1.00 14.78 193 SER A N 1
ATOM 1456 C CA . SER A 1 212 ? 58.305 48.911 73.654 1.00 14.61 193 SER A CA 1
ATOM 1457 C C . SER A 1 212 ? 59.138 48.688 74.912 1.00 19.50 193 SER A C 1
ATOM 1458 O O . SER A 1 212 ? 58.623 48.913 76.025 1.00 19.46 193 SER A O 1
ATOM 1461 N N . LEU A 1 213 ? 60.371 48.202 74.773 1.00 15.65 194 LEU A N 1
ATOM 1462 C CA . LEU A 1 213 ? 61.161 47.841 75.963 1.00 16.28 194 LEU A CA 1
ATOM 1463 C C . LEU A 1 213 ? 61.376 49.034 76.910 1.00 21.30 194 LEU A C 1
ATOM 1464 O O . LEU A 1 213 ? 61.095 48.965 78.120 1.00 17.80 194 LEU A O 1
ATOM 1469 N N . MET A 1 214 ? 61.898 50.131 76.377 1.00 16.67 195 MET A N 1
ATOM 1470 C CA . MET A 1 214 ? 62.151 51.294 77.216 1.00 17.35 195 MET A CA 1
ATOM 1471 C C . MET A 1 214 ? 60.863 51.925 77.729 1.00 18.69 195 MET A C 1
ATOM 1472 O O . MET A 1 214 ? 60.797 52.230 78.937 1.00 17.00 195 MET A O 1
ATOM 1477 N N . PRO A 1 215 ? 59.837 52.179 76.899 1.00 15.96 196 PRO A N 1
ATOM 1478 C CA . PRO A 1 215 ? 58.605 52.798 77.433 1.00 16.46 196 PRO A CA 1
ATOM 1479 C C . PRO A 1 215 ? 57.937 51.930 78.485 1.00 15.57 196 PRO A C 1
ATOM 1480 O O . PRO A 1 215 ? 57.391 52.443 79.491 1.00 15.73 196 PRO A O 1
ATOM 1484 N N . GLY A 1 216 ? 57.988 50.610 78.300 1.00 15.63 197 GLY A N 1
ATOM 1485 C CA . GLY A 1 216 ? 57.409 49.717 79.308 1.00 21.13 197 GLY A CA 1
ATOM 1486 C C . GLY A 1 216 ? 58.188 49.755 80.609 1.00 20.69 197 GLY A C 1
ATOM 1487 O O . GLY A 1 216 ? 57.616 49.794 81.701 1.00 16.38 197 GLY A O 1
ATOM 1488 N N . SER A 1 217 ? 59.511 49.785 80.500 1.00 18.10 198 SER A N 1
ATOM 1489 C CA . SER A 1 217 ? 60.381 49.920 81.660 1.00 19.29 198 SER A CA 1
ATOM 1490 C C . SER A 1 217 ? 60.142 51.237 82.402 1.00 18.17 198 SER A C 1
ATOM 1491 O O . SER A 1 217 ? 60.209 51.282 83.643 1.00 19.05 198 SER A O 1
ATOM 1494 N N . LYS A 1 218 ? 59.921 52.330 81.667 1.00 17.63 199 LYS A N 1
ATOM 1495 C CA . LYS A 1 218 ? 59.661 53.608 82.328 1.00 17.97 199 LYS A CA 1
ATOM 1496 C C . LYS A 1 218 ? 58.365 53.570 83.094 1.00 22.00 199 LYS A C 1
ATOM 1497 O O . LYS A 1 218 ? 58.291 54.043 84.243 1.00 22.87 199 LYS A O 1
ATOM 1503 N N . ALA A 1 219 ? 57.333 52.983 82.489 1.00 19.54 200 ALA A N 1
ATOM 1504 C CA . ALA A 1 219 ? 56.075 52.855 83.200 1.00 16.71 200 ALA A CA 1
ATOM 1505 C C . ALA A 1 219 ? 56.223 52.007 84.456 1.00 17.22 200 ALA A C 1
ATOM 1506 O O . ALA A 1 219 ? 55.621 52.330 85.501 1.00 17.56 200 ALA A O 1
ATOM 1508 N N . LYS A 1 220 ? 56.983 50.900 84.379 1.00 17.36 201 LYS A N 1
ATOM 1509 C CA . LYS A 1 220 ? 57.159 50.040 85.553 1.00 20.48 201 LYS A CA 1
ATOM 1510 C C . LYS A 1 220 ? 57.974 50.717 86.641 1.00 25.71 201 LYS A C 1
ATOM 1511 O O . LYS A 1 220 ? 57.711 50.537 87.842 1.00 26.67 201 LYS A O 1
ATOM 1517 N N . LYS A 1 221 ? 58.941 51.526 86.256 1.00 22.53 202 LYS A N 1
ATOM 1518 C CA . LYS A 1 221 ? 59.704 52.243 87.263 1.00 27.85 202 LYS A CA 1
ATOM 1519 C C . LYS A 1 221 ? 58.842 53.263 87.988 1.00 24.08 202 LYS A C 1
ATOM 1520 O O . LYS A 1 221 ? 59.114 53.580 89.159 1.00 24.06 202 LYS A O 1
ATOM 1526 N N . ALA A 1 222 ? 57.806 53.775 87.330 1.00 22.84 203 ALA A N 1
ATOM 1527 C CA . ALA A 1 222 ? 56.876 54.706 87.931 1.00 24.54 203 ALA A CA 1
ATOM 1528 C C . ALA A 1 222 ? 55.720 53.982 88.629 1.00 26.69 203 ALA A C 1
ATOM 1529 O O . ALA A 1 222 ? 54.677 54.595 88.879 1.00 23.61 203 ALA A O 1
ATOM 1531 N N . HIS A 1 223 ? 55.864 52.675 88.832 1.00 25.23 204 HIS A N 1
ATOM 1532 C CA . HIS A 1 223 ? 54.956 51.845 89.618 1.00 22.60 204 HIS A CA 1
ATOM 1533 C C . HIS A 1 223 ? 53.655 51.549 88.898 1.00 24.52 204 HIS A C 1
ATOM 1534 O O . HIS A 1 223 ? 52.603 51.406 89.525 1.00 25.22 204 HIS A O 1
ATOM 1541 N N . PHE A 1 224 ? 53.695 51.517 87.573 1.00 20.33 205 PHE A N 1
ATOM 1542 C CA . PHE A 1 224 ? 52.590 50.994 86.789 1.00 19.71 205 PHE A CA 1
ATOM 1543 C C . PHE A 1 224 ? 52.882 49.581 86.274 1.00 20.33 205 PHE A C 1
ATOM 1544 O O . PHE A 1 224 ? 54.037 49.130 86.237 1.00 22.16 205 PHE A O 1
ATOM 1552 N N . ALA A 1 225 ? 51.808 48.877 85.910 1.00 17.20 206 ALA A N 1
ATOM 1553 C CA . ALA A 1 225 ? 51.953 47.526 85.376 1.00 16.02 206 ALA A CA 1
ATOM 1554 C C . ALA A 1 225 ? 52.624 47.559 84.014 1.00 19.58 206 ALA A C 1
ATOM 1555 O O . ALA A 1 225 ? 53.446 46.692 83.702 1.00 17.81 206 ALA A O 1
ATOM 1557 N N . ASP A 1 226 ? 52.282 48.553 83.201 1.00 16.79 207 ASP A N 1
ATOM 1558 C CA . ASP A 1 226 ? 52.842 48.665 81.855 1.00 14.79 207 ASP A CA 1
ATOM 1559 C C . ASP A 1 226 ? 52.465 50.023 81.268 1.00 18.81 207 ASP A C 1
ATOM 1560 O O . ASP A 1 226 ? 51.696 50.786 81.856 1.00 14.61 207 ASP A O 1
ATOM 1565 N N . ALA A 1 227 ? 52.960 50.264 80.045 1.00 17.22 208 ALA A N 1
ATOM 1566 C CA . ALA A 1 227 ? 52.643 51.428 79.237 1.00 14.09 208 ALA A CA 1
ATOM 1567 C C . ALA A 1 227 ? 51.429 51.175 78.351 1.00 16.90 208 ALA A C 1
ATOM 1568 O O . ALA A 1 227 ? 51.128 50.040 77.965 1.00 22.01 208 ALA A O 1
ATOM 1570 N N . ILE A 1 228 ? 50.681 52.233 78.083 1.00 14.36 209 ILE A N 1
ATOM 1571 C CA . ILE A 1 228 ? 49.630 52.169 77.060 1.00 13.22 209 ILE A CA 1
ATOM 1572 C C . ILE A 1 228 ? 50.086 53.044 75.907 1.00 13.25 209 ILE A C 1
ATOM 1573 O O . ILE A 1 228 ? 50.525 54.169 76.120 1.00 13.56 209 ILE A O 1
ATOM 1578 N N . TYR A 1 229 ? 49.961 52.517 74.682 1.00 13.02 210 TYR A N 1
ATOM 1579 C CA . TYR A 1 229 ? 50.347 53.207 73.466 1.00 13.10 210 TYR A CA 1
ATOM 1580 C C . TYR A 1 229 ? 49.114 53.759 72.779 1.00 13.11 210 TYR A C 1
ATOM 1581 O O . TYR A 1 229 ? 48.162 53.009 72.559 1.00 14.19 210 TYR A O 1
ATOM 1590 N N . LEU A 1 230 ? 49.189 55.040 72.368 1.00 13.42 211 LEU A N 1
ATOM 1591 C CA . LEU A 1 230 ? 48.137 55.720 71.620 1.00 13.61 211 LEU A CA 1
ATOM 1592 C C . LEU A 1 230 ? 48.432 55.633 70.122 1.00 16.38 211 LEU A C 1
ATOM 1593 O O . LEU A 1 230 ? 49.504 55.194 69.716 1.00 16.57 211 LEU A O 1
ATOM 1598 N N . ASP A 1 231 ? 47.464 56.046 69.302 1.00 15.13 212 ASP A N 1
ATOM 1599 C CA . ASP A 1 231 ? 47.744 56.039 67.859 1.00 14.12 212 ASP A CA 1
ATOM 1600 C C . ASP A 1 231 ? 48.935 56.927 67.565 1.00 15.39 212 ASP A C 1
ATOM 1601 O O . ASP A 1 231 ? 48.979 58.075 68.033 1.00 15.58 212 ASP A O 1
ATOM 1606 N N . PRO A 1 232 ? 49.889 56.480 66.742 1.00 14.40 213 PRO A N 1
ATOM 1607 C CA . PRO A 1 232 ? 51.149 57.255 66.617 1.00 20.23 213 PRO A CA 1
ATOM 1608 C C . PRO A 1 232 ? 51.008 58.563 65.847 1.00 23.10 213 PRO A C 1
ATOM 1609 O O . PRO A 1 232 ? 51.830 59.480 66.045 1.00 19.37 213 PRO A O 1
ATOM 1613 N N . MET A 1 233 ? 50.003 58.695 64.984 1.00 15.59 214 MET A N 1
ATOM 1614 C CA . MET A 1 233 ? 49.895 59.916 64.200 1.00 16.32 214 MET A CA 1
ATOM 1615 C C . MET A 1 233 ? 49.426 61.094 65.058 1.00 21.63 214 MET A C 1
ATOM 1616 O O . MET A 1 233 ? 49.868 62.228 64.861 1.00 19.40 214 MET A O 1
ATOM 1621 N N . THR A 1 234 ? 48.516 60.863 66.019 1.00 16.39 215 THR A N 1
ATOM 1622 C CA . THR A 1 234 ? 47.860 61.975 66.727 1.00 17.52 215 THR A CA 1
ATOM 1623 C C . THR A 1 234 ? 47.886 61.878 68.258 1.00 17.51 215 THR A C 1
ATOM 1624 O O . THR A 1 234 ? 47.685 62.903 68.926 1.00 18.81 215 THR A O 1
ATOM 1628 N N . HIS A 1 235 ? 48.106 60.696 68.822 1.00 15.85 216 HIS A N 1
ATOM 1629 C CA . HIS A 1 235 ? 48.075 60.470 70.283 1.00 15.59 216 HIS A CA 1
ATOM 1630 C C . HIS A 1 235 ? 46.740 60.900 70.881 1.00 16.07 216 HIS A C 1
ATOM 1631 O O . HIS A 1 235 ? 46.672 61.565 71.911 1.00 18.38 216 HIS A O 1
ATOM 1638 N N . THR A 1 236 ? 45.654 60.500 70.222 1.00 18.98 217 THR A N 1
ATOM 1639 C CA . THR A 1 236 ? 44.332 60.768 70.763 1.00 19.31 217 THR A CA 1
ATOM 1640 C C . THR A 1 236 ? 43.503 59.514 71.040 1.00 18.08 217 THR A C 1
ATOM 1641 O O . THR A 1 236 ? 42.457 59.623 71.682 1.00 19.74 217 THR A O 1
ATOM 1645 N N . LYS A 1 237 ? 43.934 58.351 70.587 1.00 15.90 218 LYS A N 1
ATOM 1646 C CA . LYS A 1 237 ? 43.168 57.113 70.663 1.00 16.51 218 LYS A CA 1
ATOM 1647 C C . LYS A 1 237 ? 44.065 56.018 71.206 1.00 15.22 218 LYS A C 1
ATOM 1648 O O . LYS A 1 237 ? 45.249 55.978 70.886 1.00 16.28 218 LYS A O 1
ATOM 1654 N N . ILE A 1 238 ? 43.533 55.173 72.086 1.00 15.16 219 ILE A N 1
ATOM 1655 C CA . ILE A 1 238 ? 44.296 54.058 72.623 1.00 13.36 219 ILE A CA 1
ATOM 1656 C C . ILE A 1 238 ? 44.495 53.003 71.555 1.00 14.75 219 ILE A C 1
ATOM 1657 O O . ILE A 1 238 ? 43.565 52.678 70.828 1.00 15.68 219 ILE A O 1
ATOM 1662 N N . GLU A 1 239 ? 45.716 52.433 71.460 1.00 14.16 220 GLU A N 1
ATOM 1663 C CA . GLU A 1 239 ? 45.908 51.317 70.544 1.00 13.44 220 GLU A CA 1
ATOM 1664 C C . GLU A 1 239 ? 46.245 50.016 71.246 1.00 17.41 220 GLU A C 1
ATOM 1665 O O . GLU A 1 239 ? 45.718 48.962 70.853 1.00 21.35 220 GLU A O 1
ATOM 1671 N N . GLU A 1 240 ? 47.169 50.044 72.218 1.00 15.89 221 GLU A N 1
ATOM 1672 C CA . GLU A 1 240 ? 47.630 48.800 72.826 1.00 15.36 221 GLU A CA 1
ATOM 1673 C C . GLU A 1 240 ? 47.938 49.038 74.288 1.00 12.54 221 GLU A C 1
ATOM 1674 O O . GLU A 1 240 ? 48.326 50.134 74.671 1.00 13.63 221 GLU A O 1
ATOM 1680 N N . VAL A 1 241 ? 47.805 47.980 75.072 1.00 13.34 222 VAL A N 1
ATOM 1681 C CA . VAL A 1 241 ? 48.098 47.997 76.505 1.00 12.73 222 VAL A CA 1
ATOM 1682 C C . VAL A 1 241 ? 49.300 47.098 76.687 1.00 12.90 222 VAL A C 1
ATOM 1683 O O . VAL A 1 241 ? 49.161 45.879 76.759 1.00 20.79 222 VAL A O 1
ATOM 1687 N N . GLY A 1 242 ? 50.487 47.685 76.760 1.00 19.88 223 GLY A N 1
ATOM 1688 C CA . GLY A 1 242 ? 51.685 46.858 76.756 1.00 20.84 223 GLY A CA 1
ATOM 1689 C C . GLY A 1 242 ? 51.700 46.064 75.450 1.00 23.84 223 GLY A C 1
ATOM 1690 O O . GLY A 1 242 ? 51.621 46.608 74.349 1.00 25.01 223 GLY A O 1
ATOM 1691 N N . SER A 1 243 ? 51.781 44.749 75.571 1.00 20.02 224 SER A N 1
ATOM 1692 C CA . SER A 1 243 ? 51.670 43.836 74.443 1.00 25.97 224 SER A CA 1
ATOM 1693 C C . SER A 1 243 ? 50.332 43.090 74.488 1.00 18.83 224 SER A C 1
ATOM 1694 O O . SER A 1 243 ? 50.243 41.900 74.185 1.00 22.95 224 SER A O 1
ATOM 1697 N N . ALA A 1 244 ? 49.268 43.798 74.821 1.00 18.03 225 ALA A N 1
ATOM 1698 C CA . ALA A 1 244 ? 47.940 43.219 74.903 1.00 14.32 225 ALA A CA 1
ATOM 1699 C C . ALA A 1 244 ? 46.970 44.182 74.228 1.00 22.69 225 ALA A C 1
ATOM 1700 O O . ALA A 1 244 ? 47.205 45.388 74.191 1.00 18.97 225 ALA A O 1
ATOM 1702 N N . ASN A 1 245 ? 45.866 43.657 73.727 1.00 12.99 226 ASN A N 1
ATOM 1703 C CA . ASN A 1 245 ? 44.878 44.570 73.174 1.00 12.88 226 ASN A CA 1
ATOM 1704 C C . ASN A 1 245 ? 44.033 45.163 74.313 1.00 19.31 226 ASN A C 1
ATOM 1705 O O . ASN A 1 245 ? 43.892 44.566 75.386 1.00 17.98 226 ASN A O 1
ATOM 1710 N N . PHE A 1 246 ? 43.454 46.335 74.049 1.00 14.43 227 PHE A N 1
ATOM 1711 C CA . PHE A 1 246 ? 42.516 47.009 74.947 1.00 15.27 227 PHE A CA 1
ATOM 1712 C C . PHE A 1 246 ? 41.087 46.629 74.583 1.00 13.16 227 PHE A C 1
ATOM 1713 O O . PHE A 1 246 ? 40.742 46.590 73.389 1.00 13.18 227 PHE A O 1
ATOM 1721 N N . PHE A 1 247 ? 40.229 46.428 75.604 1.00 16.41 228 PHE A N 1
ATOM 1722 C CA . PHE A 1 247 ? 38.791 46.532 75.378 1.00 16.73 228 PHE A CA 1
ATOM 1723 C C . PHE A 1 247 ? 38.156 47.340 76.500 1.00 17.29 228 PHE A C 1
ATOM 1724 O O . PHE A 1 247 ? 38.657 47.392 77.636 1.00 14.84 228 PHE A O 1
ATOM 1732 N N . GLY A 1 248 ? 37.070 48.003 76.145 1.00 18.04 229 GLY A N 1
ATOM 1733 C CA . GLY A 1 248 ? 36.209 48.652 77.114 1.00 18.41 229 GLY A CA 1
ATOM 1734 C C . GLY A 1 248 ? 34.775 48.167 77.003 1.00 20.29 229 GLY A C 1
ATOM 1735 O O . GLY A 1 248 ? 34.317 47.762 75.943 1.00 20.90 229 GLY A O 1
ATOM 1736 N N . ILE A 1 249 ? 34.074 48.207 78.125 1.00 16.11 230 ILE A N 1
ATOM 1737 C CA . ILE A 1 249 ? 32.657 47.913 78.210 1.00 15.64 230 ILE A CA 1
ATOM 1738 C C . ILE A 1 249 ? 31.952 49.231 78.537 1.00 16.25 230 ILE A C 1
ATOM 1739 O O . ILE A 1 249 ? 32.174 49.826 79.611 1.00 16.11 230 ILE A O 1
ATOM 1744 N N . THR A 1 250 ? 31.131 49.698 77.608 1.00 16.47 231 THR A N 1
ATOM 1745 C CA . THR A 1 250 ? 30.434 50.963 77.822 1.00 18.51 231 THR A CA 1
ATOM 1746 C C . THR A 1 250 ? 29.349 50.800 78.888 1.00 17.59 231 THR A C 1
ATOM 1747 O O . THR A 1 250 ? 28.936 49.675 79.225 1.00 17.65 231 THR A O 1
ATOM 1751 N N . HIS A 1 251 ? 28.824 51.943 79.370 1.00 19.54 232 HIS A N 1
ATOM 1752 C CA . HIS A 1 251 ? 27.713 51.879 80.333 1.00 21.93 232 HIS A CA 1
ATOM 1753 C C . HIS A 1 251 ? 26.484 51.204 79.728 1.00 25.66 232 HIS A C 1
ATOM 1754 O O . HIS A 1 251 ? 25.699 50.572 80.450 1.00 27.57 232 HIS A O 1
ATOM 1761 N N . ASP A 1 252 ? 26.281 51.315 78.408 1.00 31.58 233 ASP A N 1
ATOM 1762 C CA . ASP A 1 252 ? 25.192 50.586 77.777 1.00 24.47 233 ASP A CA 1
ATOM 1763 C C . ASP A 1 252 ? 25.624 49.257 77.178 1.00 24.57 233 ASP A C 1
ATOM 1764 O O . ASP A 1 252 ? 24.970 48.765 76.238 1.00 25.02 233 ASP A O 1
ATOM 1769 N N . ASN A 1 253 ? 26.713 48.668 77.708 1.00 22.51 234 ASN A N 1
ATOM 1770 C CA . ASN A 1 253 ? 27.012 47.243 77.547 1.00 19.12 234 ASN A CA 1
ATOM 1771 C C . ASN A 1 253 ? 27.444 46.897 76.130 1.00 18.63 234 ASN A C 1
ATOM 1772 O O . ASN A 1 253 ? 27.064 45.857 75.590 1.00 24.87 234 ASN A O 1
ATOM 1777 N N . LYS A 1 254 ? 28.184 47.783 75.513 1.00 19.54 235 LYS A N 1
ATOM 1778 C CA . LYS A 1 254 ? 28.847 47.475 74.266 1.00 19.51 235 LYS A CA 1
ATOM 1779 C C . LYS A 1 254 ? 30.305 47.108 74.553 1.00 18.58 235 LYS A C 1
ATOM 1780 O O . LYS A 1 254 ? 30.929 47.646 75.481 1.00 18.14 235 LYS A O 1
ATOM 1786 N N . PHE A 1 255 ? 30.816 46.135 73.802 1.00 17.26 236 PHE A N 1
ATOM 1787 C CA . PHE A 1 255 ? 32.216 45.734 73.830 1.00 16.04 236 PHE A CA 1
ATOM 1788 C C . PHE A 1 255 ? 32.984 46.509 72.754 1.00 17.24 236 PHE A C 1
ATOM 1789 O O . PHE A 1 255 ? 32.791 46.277 71.563 1.00 19.21 236 PHE A O 1
ATOM 1797 N N . VAL A 1 256 ? 33.896 47.389 73.166 1.00 15.32 237 VAL A N 1
ATOM 1798 C CA . VAL A 1 256 ? 34.554 48.319 72.249 1.00 15.53 237 VAL A CA 1
ATOM 1799 C C . VAL A 1 256 ? 36.028 47.999 72.258 1.00 15.09 237 VAL A C 1
ATOM 1800 O O . VAL A 1 256 ? 36.621 47.853 73.335 1.00 16.17 237 VAL A O 1
ATOM 1804 N N . THR A 1 257 ? 36.626 47.885 71.050 1.00 17.14 238 THR A N 1
ATOM 1805 C CA . THR A 1 257 ? 38.047 47.658 70.991 1.00 15.18 238 THR A CA 1
ATOM 1806 C C . THR A 1 257 ? 38.670 48.433 69.819 1.00 17.21 238 THR A C 1
ATOM 1807 O O . THR A 1 257 ? 38.006 48.656 68.795 1.00 17.58 238 THR A O 1
ATOM 1811 N N . PRO A 1 258 ? 39.906 48.930 69.978 1.00 14.46 239 PRO A N 1
ATOM 1812 C CA . PRO A 1 258 ? 40.550 49.730 68.902 1.00 14.61 239 PRO A CA 1
ATOM 1813 C C . PRO A 1 258 ? 40.689 48.988 67.587 1.00 15.79 239 PRO A C 1
ATOM 1814 O O . PRO A 1 258 ? 41.034 47.804 67.545 1.00 17.23 239 PRO A O 1
ATOM 1818 N N . ASN A 1 259 ? 40.483 49.738 66.496 1.00 15.51 240 ASN A N 1
ATOM 1819 C CA . ASN A 1 259 ? 40.689 49.272 65.148 1.00 20.69 240 ASN A CA 1
ATOM 1820 C C . ASN A 1 259 ? 41.534 50.341 64.461 1.00 25.07 240 ASN A C 1
ATOM 1821 O O . ASN A 1 259 ? 41.130 51.506 64.386 1.00 28.88 240 ASN A O 1
ATOM 1826 N N . SER A 1 260 ? 42.699 49.960 63.977 1.00 17.12 241 SER A N 1
ATOM 1827 C CA . SER A 1 260 ? 43.543 50.877 63.216 1.00 19.57 241 SER A CA 1
ATOM 1828 C C . SER A 1 260 ? 44.556 50.042 62.451 1.00 19.20 241 SER A C 1
ATOM 1829 O O . SER A 1 260 ? 44.832 48.888 62.835 1.00 19.55 241 SER A O 1
ATOM 1832 N N . PRO A 1 261 ? 45.158 50.597 61.389 1.00 20.75 242 PRO A N 1
ATOM 1833 C CA . PRO A 1 261 ? 46.155 49.825 60.635 1.00 18.64 242 PRO A CA 1
ATOM 1834 C C . PRO A 1 261 ? 47.383 49.461 61.459 1.00 18.75 242 PRO A C 1
ATOM 1835 O O . PRO A 1 261 ? 48.121 48.576 61.029 1.00 21.85 242 PRO A O 1
ATOM 1839 N N . SER A 1 262 ? 47.600 50.067 62.636 1.00 19.05 243 SER A N 1
ATOM 1840 C CA . SER A 1 262 ? 48.789 49.777 63.416 1.00 16.92 243 SER A CA 1
ATOM 1841 C C . SER A 1 262 ? 48.535 48.890 64.640 1.00 20.45 243 SER A C 1
ATOM 1842 O O . SER A 1 262 ? 49.510 48.500 65.316 1.00 18.43 243 SER A O 1
ATOM 1845 N N . VAL A 1 263 ? 47.274 48.563 64.925 1.00 13.75 244 VAL A N 1
ATOM 1846 C CA . VAL A 1 263 ? 46.929 47.694 66.038 1.00 15.63 244 VAL A CA 1
ATOM 1847 C C . VAL A 1 263 ? 47.282 46.260 65.674 1.00 17.48 244 VAL A C 1
ATOM 1848 O O . VAL A 1 263 ? 47.024 45.798 64.546 1.00 17.01 244 VAL A O 1
ATOM 1852 N N . LEU A 1 264 ? 47.822 45.525 66.642 1.00 17.89 245 LEU A N 1
ATOM 1853 C CA . LEU A 1 264 ? 48.072 44.109 66.432 1.00 21.12 245 LEU A CA 1
ATOM 1854 C C . LEU A 1 264 ? 46.753 43.352 66.551 1.00 17.09 245 LEU A C 1
ATOM 1855 O O . LEU A 1 264 ? 46.114 43.417 67.615 1.00 15.69 245 LEU A O 1
ATOM 1860 N N . PRO A 1 265 ? 46.329 42.602 65.534 1.00 21.94 246 PRO A N 1
ATOM 1861 C CA . PRO A 1 265 ? 45.031 41.902 65.624 1.00 14.74 246 PRO A CA 1
ATOM 1862 C C . PRO A 1 265 ? 45.118 40.637 66.457 1.00 17.07 246 PRO A C 1
ATOM 1863 O O . PRO A 1 265 ? 45.474 39.572 65.941 1.00 17.71 246 PRO A O 1
ATOM 1867 N N . GLY A 1 266 ? 44.806 40.747 67.744 1.00 18.31 247 GLY A N 1
ATOM 1868 C CA . GLY A 1 266 ? 45.011 39.631 68.629 1.00 16.86 247 GLY A CA 1
ATOM 1869 C C . GLY A 1 266 ? 43.964 38.541 68.430 1.00 15.31 247 GLY A C 1
ATOM 1870 O O . GLY A 1 266 ? 42.797 38.786 68.118 1.00 18.88 247 GLY A O 1
ATOM 1871 N N . ILE A 1 267 ? 44.391 37.313 68.690 1.00 15.76 248 ILE A N 1
ATOM 1872 C CA . ILE A 1 267 ? 43.490 36.187 68.633 1.00 16.42 248 ILE A CA 1
ATOM 1873 C C . ILE A 1 267 ? 42.598 36.128 69.879 1.00 24.34 248 ILE A C 1
ATOM 1874 O O . ILE A 1 267 ? 41.447 35.660 69.800 1.00 16.72 248 ILE A O 1
ATOM 1879 N N . THR A 1 268 ? 43.101 36.584 71.037 1.00 16.25 249 THR A N 1
ATOM 1880 C CA . THR A 1 268 ? 42.221 36.652 72.198 1.00 15.74 249 THR A CA 1
ATOM 1881 C C . THR A 1 268 ? 41.136 37.686 71.960 1.00 17.25 249 THR A C 1
ATOM 1882 O O . THR A 1 268 ? 39.961 37.411 72.186 1.00 15.74 249 THR A O 1
ATOM 1886 N N . ARG A 1 269 ? 41.517 38.848 71.426 1.00 15.32 250 ARG A N 1
ATOM 1887 C CA . ARG A 1 269 ? 40.532 39.856 71.096 1.00 16.88 250 ARG A CA 1
ATOM 1888 C C . ARG A 1 269 ? 39.502 39.277 70.121 1.00 17.28 250 ARG A C 1
ATOM 1889 O O . ARG A 1 269 ? 38.286 39.417 70.327 1.00 17.92 250 ARG A O 1
ATOM 1897 N N . LEU A 1 270 ? 39.974 38.596 69.052 1.00 17.82 251 LEU A N 1
ATOM 1898 C CA . LEU A 1 270 ? 39.019 38.023 68.092 1.00 16.54 251 LEU A CA 1
ATOM 1899 C C . LEU A 1 270 ? 38.022 37.089 68.772 1.00 18.79 251 LEU A C 1
ATOM 1900 O O . LEU A 1 270 ? 36.819 37.077 68.437 1.00 17.51 251 LEU A O 1
ATOM 1905 N N . SER A 1 271 ? 38.530 36.257 69.689 1.00 21.20 252 SER A N 1
ATOM 1906 C CA . SER A 1 271 ? 37.712 35.271 70.412 1.00 17.63 252 SER A CA 1
ATOM 1907 C C . SER A 1 271 ? 36.693 35.941 71.307 1.00 17.65 252 SER A C 1
ATOM 1908 O O . SER A 1 271 ? 35.526 35.525 71.329 1.00 17.99 252 SER A O 1
ATOM 1911 N N . LEU A 1 272 ? 37.131 36.981 72.049 1.00 16.65 253 LEU A N 1
ATOM 1912 C CA . LEU A 1 272 ? 36.233 37.738 72.923 1.00 17.71 253 LEU A CA 1
ATOM 1913 C C . LEU A 1 272 ? 35.131 38.406 72.109 1.00 21.88 253 LEU A C 1
ATOM 1914 O O . LEU A 1 272 ? 33.980 38.396 72.523 1.00 20.29 253 LEU A O 1
ATOM 1919 N N . ILE A 1 273 ? 35.457 38.962 70.938 1.00 17.81 254 ILE A N 1
ATOM 1920 C CA . ILE A 1 273 ? 34.427 39.574 70.076 1.00 17.10 254 ILE A CA 1
ATOM 1921 C C . ILE A 1 273 ? 33.373 38.536 69.715 1.00 17.88 254 ILE A C 1
ATOM 1922 O O . ILE A 1 273 ? 32.150 38.759 69.843 1.00 19.83 254 ILE A O 1
ATOM 1927 N N . GLU A 1 274 ? 33.827 37.361 69.287 1.00 19.01 255 GLU A N 1
ATOM 1928 C CA . GLU A 1 274 ? 32.849 36.339 68.867 1.00 19.59 255 GLU A CA 1
ATOM 1929 C C . GLU A 1 274 ? 32.020 35.835 70.033 1.00 20.56 255 GLU A C 1
ATOM 1930 O O . GLU A 1 274 ? 30.813 35.627 69.898 1.00 23.84 255 GLU A O 1
ATOM 1936 N N . LEU A 1 275 ? 32.651 35.621 71.191 1.00 22.76 256 LEU A N 1
ATOM 1937 C CA . LEU A 1 275 ? 31.905 35.157 72.347 1.00 20.80 256 LEU A CA 1
ATOM 1938 C C . LEU A 1 275 ? 30.995 36.254 72.892 1.00 24.17 256 LEU A C 1
ATOM 1939 O O . LEU A 1 275 ? 29.887 35.980 73.348 1.00 22.29 256 LEU A O 1
ATOM 1944 N N . ALA A 1 276 ? 31.464 37.505 72.892 1.00 19.17 257 ALA A N 1
ATOM 1945 C CA . ALA A 1 276 ? 30.608 38.589 73.347 1.00 23.67 257 ALA A CA 1
ATOM 1946 C C . ALA A 1 276 ? 29.356 38.651 72.503 1.00 24.12 257 ALA A C 1
ATOM 1947 O O . ALA A 1 276 ? 28.255 38.804 73.036 1.00 21.55 257 ALA A O 1
ATOM 1949 N N . LYS A 1 277 ? 29.505 38.500 71.182 1.00 23.47 258 LYS A N 1
ATOM 1950 C CA . LYS A 1 277 ? 28.340 38.585 70.304 1.00 24.09 258 LYS A CA 1
ATOM 1951 C C . LYS A 1 277 ? 27.436 37.369 70.415 1.00 31.60 258 LYS A C 1
ATOM 1952 O O . LYS A 1 277 ? 26.216 37.514 70.390 1.00 39.29 258 LYS A O 1
ATOM 1958 N N . THR A 1 278 ? 27.997 36.161 70.460 1.00 29.89 259 THR A N 1
ATOM 1959 C CA . THR A 1 278 ? 27.152 34.985 70.286 1.00 31.98 259 THR A CA 1
ATOM 1960 C C . THR A 1 278 ? 26.718 34.358 71.603 1.00 32.07 259 THR A C 1
ATOM 1961 O O . THR A 1 278 ? 25.662 33.711 71.654 1.00 32.66 259 THR A O 1
ATOM 1965 N N . ARG A 1 279 ? 27.427 34.620 72.676 1.00 25.01 260 ARG A N 1
ATOM 1966 C CA . ARG A 1 279 ? 27.102 34.015 73.949 1.00 29.80 260 ARG A CA 1
ATOM 1967 C C . ARG A 1 279 ? 26.637 35.029 74.971 1.00 34.40 260 ARG A C 1
ATOM 1968 O O . ARG A 1 279 ? 25.760 34.708 75.782 1.00 38.49 260 ARG A O 1
ATOM 1976 N N . LEU A 1 280 ? 27.163 36.253 74.931 1.00 29.58 261 LEU A N 1
ATOM 1977 C CA . LEU A 1 280 ? 26.794 37.244 75.913 1.00 27.39 261 LEU A CA 1
ATOM 1978 C C . LEU A 1 280 ? 25.801 38.235 75.353 1.00 29.13 261 LEU A C 1
ATOM 1979 O O . LEU A 1 280 ? 25.296 39.059 76.114 1.00 31.70 261 LEU A O 1
ATOM 1984 N N . GLY A 1 281 ? 25.446 38.122 74.071 1.00 29.65 262 GLY A N 1
ATOM 1985 C CA . GLY A 1 281 ? 24.435 39.003 73.503 1.00 35.27 262 GLY A CA 1
ATOM 1986 C C . GLY A 1 281 ? 24.790 40.477 73.515 1.00 30.62 262 GLY A C 1
ATOM 1987 O O . GLY A 1 281 ? 23.907 41.316 73.686 1.00 34.34 262 GLY A O 1
ATOM 1988 N N . MET A 1 282 ? 26.064 40.813 73.372 1.00 22.42 263 MET A N 1
ATOM 1989 C CA . MET A 1 282 ? 26.540 42.188 73.418 1.00 19.70 263 MET A CA 1
ATOM 1990 C C . MET A 1 282 ? 26.860 42.622 71.989 1.00 25.82 263 MET A C 1
ATOM 1991 O O . MET A 1 282 ? 27.237 41.813 71.148 1.00 27.26 263 MET A O 1
ATOM 1996 N N . GLU A 1 283 ? 26.722 43.913 71.735 1.00 21.13 264 GLU A N 1
ATOM 1997 C CA . GLU A 1 283 ? 27.186 44.512 70.507 1.00 19.66 264 GLU A CA 1
ATOM 1998 C C . GLU A 1 283 ? 28.677 44.757 70.644 1.00 23.27 264 GLU A C 1
ATOM 1999 O O . GLU A 1 283 ? 29.129 45.156 71.715 1.00 22.42 264 GLU A O 1
ATOM 2005 N N . VAL A 1 284 ? 29.429 44.514 69.574 1.00 19.84 265 VAL A N 1
ATOM 2006 C CA . VAL A 1 284 ? 30.855 44.815 69.509 1.00 20.98 265 VAL A CA 1
ATOM 2007 C C . VAL A 1 284 ? 31.001 46.017 68.599 1.00 20.07 265 VAL A C 1
ATOM 2008 O O . VAL A 1 284 ? 30.413 46.056 67.508 1.00 19.33 265 VAL A O 1
ATOM 2012 N N . VAL A 1 285 ? 31.798 46.973 69.031 1.00 17.20 266 VAL A N 1
ATOM 2013 C CA . VAL A 1 285 ? 32.275 48.064 68.205 1.00 17.21 266 VAL A CA 1
ATOM 2014 C C . VAL A 1 285 ? 33.791 47.918 68.032 1.00 19.05 266 VAL A C 1
ATOM 2015 O O . VAL A 1 285 ? 34.522 47.914 69.017 1.00 18.75 266 VAL A O 1
ATOM 2019 N N . GLU A 1 286 ? 34.271 47.814 66.783 1.00 19.88 267 GLU A N 1
ATOM 2020 C CA . GLU A 1 286 ? 35.717 47.891 66.509 1.00 18.52 267 GLU A CA 1
ATOM 2021 C C . GLU A 1 286 ? 35.908 49.269 65.936 1.00 18.07 267 GLU A C 1
ATOM 2022 O O . GLU A 1 286 ? 35.482 49.544 64.806 1.00 18.45 267 GLU A O 1
ATOM 2028 N N . GLY A 1 287 ? 36.473 50.144 66.726 1.00 19.52 268 GLY A N 1
ATOM 2029 C CA . GLY A 1 287 ? 36.492 51.525 66.308 1.00 21.41 268 GLY A CA 1
ATOM 2030 C C . GLY A 1 287 ? 37.451 52.336 67.148 1.00 25.01 268 GLY A C 1
ATOM 2031 O O . GLY A 1 287 ? 38.528 51.862 67.467 1.00 22.30 268 GLY A O 1
ATOM 2032 N N . ASP A 1 288 ? 37.132 53.587 67.420 1.00 20.21 269 ASP A N 1
ATOM 2033 C CA . ASP A 1 288 ? 38.087 54.478 68.055 1.00 20.43 269 ASP A CA 1
ATOM 2034 C C . ASP A 1 288 ? 37.800 54.546 69.537 1.00 27.42 269 ASP A C 1
ATOM 2035 O O . ASP A 1 288 ? 36.641 54.692 69.948 1.00 24.37 269 ASP A O 1
ATOM 2040 N N . VAL A 1 289 ? 38.846 54.416 70.331 1.00 14.89 270 VAL A N 1
ATOM 2041 C CA . VAL A 1 289 ? 38.741 54.562 71.782 1.00 14.75 270 VAL A CA 1
ATOM 2042 C C . VAL A 1 289 ? 39.468 55.848 72.119 1.00 14.90 270 VAL A C 1
ATOM 2043 O O . VAL A 1 289 ? 40.694 55.848 72.268 1.00 20.53 270 VAL A O 1
ATOM 2047 N N . PHE A 1 290 ? 38.737 56.955 72.218 1.00 15.52 271 PHE A N 1
ATOM 2048 C CA . PHE A 1 290 ? 39.399 58.245 72.423 1.00 18.04 271 PHE A CA 1
ATOM 2049 C C . PHE A 1 290 ? 39.867 58.398 73.873 1.00 15.69 271 PHE A C 1
ATOM 2050 O O . PHE A 1 290 ? 39.136 58.051 74.794 1.00 15.76 271 PHE A O 1
ATOM 2058 N N . ILE A 1 291 ? 41.081 58.941 74.074 1.00 20.78 272 ILE A N 1
ATOM 2059 C CA . ILE A 1 291 ? 41.644 59.007 75.437 1.00 18.26 272 ILE A CA 1
ATOM 2060 C C . ILE A 1 291 ? 40.899 60.033 76.286 1.00 23.36 272 ILE A C 1
ATOM 2061 O O . ILE A 1 291 ? 40.898 59.942 77.530 1.00 23.24 272 ILE A O 1
ATOM 2066 N N . ASP A 1 292 ? 40.221 60.994 75.666 1.00 20.24 273 ASP A N 1
ATOM 2067 C CA . ASP A 1 292 ? 39.415 61.903 76.458 1.00 21.99 273 ASP A CA 1
ATOM 2068 C C . ASP A 1 292 ? 37.977 61.414 76.684 1.00 24.06 273 ASP A C 1
ATOM 2069 O O . ASP A 1 292 ? 37.174 62.186 77.203 1.00 27.93 273 ASP A O 1
ATOM 2074 N N . LYS A 1 293 ? 37.636 60.149 76.332 1.00 17.25 274 LYS A N 1
ATOM 2075 C CA . LYS A 1 293 ? 36.288 59.616 76.520 1.00 18.48 274 LYS A CA 1
ATOM 2076 C C . LYS A 1 293 ? 36.316 58.360 77.387 1.00 19.61 274 LYS A C 1
ATOM 2077 O O . LYS A 1 293 ? 35.434 57.495 77.306 1.00 20.52 274 LYS A O 1
ATOM 2083 N N . LEU A 1 294 ? 37.302 58.273 78.290 1.00 18.98 275 LEU A N 1
ATOM 2084 C CA . LEU A 1 294 ? 37.399 57.083 79.126 1.00 18.59 275 LEU A CA 1
ATOM 2085 C C . LEU A 1 294 ? 36.146 56.898 79.992 1.00 16.55 275 LEU A C 1
ATOM 2086 O O . LEU A 1 294 ? 35.868 55.778 80.425 1.00 16.52 275 LEU A O 1
ATOM 2091 N N . SER A 1 295 ? 35.430 57.982 80.265 1.00 17.32 276 SER A N 1
ATOM 2092 C CA . SER A 1 295 ? 34.208 57.941 81.077 1.00 22.95 276 SER A CA 1
ATOM 2093 C C . SER A 1 295 ? 33.095 57.174 80.405 1.00 20.61 276 SER A C 1
ATOM 2094 O O . SER A 1 295 ? 32.087 56.901 81.043 1.00 23.20 276 SER A O 1
ATOM 2097 N N . ASP A 1 296 ? 33.225 56.869 79.119 1.00 21.12 277 ASP A N 1
ATOM 2098 C CA . ASP A 1 296 ? 32.238 56.048 78.408 1.00 22.10 277 ASP A CA 1
ATOM 2099 C C . ASP A 1 296 ? 32.199 54.607 78.910 1.00 17.80 277 ASP A C 1
ATOM 2100 O O . ASP A 1 296 ? 31.208 53.915 78.669 1.00 20.12 277 ASP A O 1
ATOM 2105 N N . PHE A 1 297 ? 33.250 54.143 79.585 1.00 18.00 278 PHE A N 1
ATOM 2106 C CA . PHE A 1 297 ? 33.424 52.742 79.941 1.00 20.39 278 PHE A CA 1
ATOM 2107 C C . PHE A 1 297 ? 33.176 52.525 81.431 1.00 24.55 278 PHE A C 1
ATOM 2108 O O . PHE A 1 297 ? 33.731 53.243 82.273 1.00 22.83 278 PHE A O 1
ATOM 2116 N N . LYS A 1 298 ? 32.337 51.538 81.762 1.00 16.61 279 LYS A N 1
ATOM 2117 C CA . LYS A 1 298 ? 32.262 51.125 83.153 1.00 18.71 279 LYS A CA 1
ATOM 2118 C C . LYS A 1 298 ? 33.320 50.072 83.495 1.00 21.52 279 LYS A C 1
ATOM 2119 O O . LYS A 1 298 ? 33.656 49.881 84.675 1.00 20.32 279 LYS A O 1
ATOM 2125 N N . GLU A 1 299 ? 33.888 49.437 82.485 1.00 15.81 280 GLU A N 1
ATOM 2126 C CA . GLU A 1 299 ? 34.927 48.441 82.684 1.00 16.71 280 GLU A CA 1
ATOM 2127 C C . GLU A 1 299 ? 35.946 48.567 81.547 1.00 18.44 280 GLU A C 1
ATOM 2128 O O . GLU A 1 299 ? 35.625 48.987 80.443 1.00 15.29 280 GLU A O 1
ATOM 2134 N N . ALA A 1 300 ? 37.164 48.114 81.808 1.00 14.79 281 ALA A N 1
ATOM 2135 C CA . ALA A 1 300 ? 38.186 48.042 80.770 1.00 15.69 281 ALA A CA 1
ATOM 2136 C C . ALA A 1 300 ? 39.144 46.915 81.101 1.00 15.34 281 ALA A C 1
ATOM 2137 O O . ALA A 1 300 ? 39.301 46.506 82.262 1.00 16.06 281 ALA A O 1
ATOM 2139 N N . GLY A 1 301 ? 39.797 46.404 80.079 1.00 14.81 282 GLY A N 1
ATOM 2140 C CA . GLY A 1 301 ? 40.710 45.301 80.337 1.00 13.71 282 GLY A CA 1
ATOM 2141 C C . GLY A 1 301 ? 41.696 45.208 79.208 1.00 18.44 282 GLY A C 1
ATOM 2142 O O . GLY A 1 301 ? 41.545 45.866 78.172 1.00 14.35 282 GLY A O 1
ATOM 2143 N N . ALA A 1 302 ? 42.718 44.370 79.433 1.00 14.24 283 ALA A N 1
ATOM 2144 C CA . ALA A 1 302 ? 43.731 44.060 78.429 1.00 14.99 283 ALA A CA 1
ATOM 2145 C C . ALA A 1 302 ? 43.721 42.558 78.137 1.00 19.20 283 ALA A C 1
ATOM 2146 O O . ALA A 1 302 ? 43.791 41.737 79.047 1.00 17.49 283 ALA A O 1
ATOM 2148 N N . CYS A 1 303 ? 43.680 42.179 76.870 1.00 18.51 284 CYS A N 1
ATOM 2149 C CA . CYS A 1 303 ? 43.551 40.756 76.552 1.00 20.39 284 CYS A CA 1
ATOM 2150 C C . CYS A 1 303 ? 44.732 40.265 75.701 1.00 13.96 284 CYS A C 1
ATOM 2151 O O . CYS A 1 303 ? 45.294 40.998 74.875 1.00 16.77 284 CYS A O 1
ATOM 2154 N N . GLY A 1 304 ? 45.118 39.026 75.938 1.00 14.94 285 GLY A N 1
ATOM 2155 C CA . GLY A 1 304 ? 46.202 38.409 75.176 1.00 14.65 285 GLY A CA 1
ATOM 2156 C C . GLY A 1 304 ? 46.338 36.955 75.544 1.00 24.30 285 GLY A C 1
ATOM 2157 O O . GLY A 1 304 ? 45.710 36.479 76.485 1.00 21.30 285 GLY A O 1
ATOM 2158 N N . THR A 1 305 ? 47.193 36.239 74.808 1.00 17.17 286 THR A N 1
ATOM 2159 C CA . THR A 1 305 ? 47.197 34.784 74.982 1.00 19.96 286 THR A CA 1
ATOM 2160 C C . THR A 1 305 ? 47.611 34.364 76.393 1.00 20.66 286 THR A C 1
ATOM 2161 O O . THR A 1 305 ? 46.928 33.552 77.026 1.00 20.80 286 THR A O 1
ATOM 2165 N N . ALA A 1 306 ? 48.725 34.905 76.896 1.00 26.55 287 ALA A N 1
ATOM 2166 C CA . ALA A 1 306 ? 49.354 34.323 78.089 1.00 30.36 287 ALA A CA 1
ATOM 2167 C C . ALA A 1 306 ? 48.491 34.488 79.344 1.00 26.77 287 ALA A C 1
ATOM 2168 O O . ALA A 1 306 ? 48.317 33.534 80.112 1.00 26.84 287 ALA A O 1
ATOM 2170 N N . ALA A 1 307 ? 47.963 35.685 79.579 1.00 22.59 288 ALA A N 1
ATOM 2171 C CA . ALA A 1 307 ? 47.127 35.965 80.761 1.00 24.36 288 ALA A CA 1
ATOM 2172 C C . ALA A 1 307 ? 45.625 35.892 80.482 1.00 28.33 288 ALA A C 1
ATOM 2173 O O . ALA A 1 307 ? 44.815 35.967 81.418 1.00 26.41 288 ALA A O 1
ATOM 2175 N N . VAL A 1 308 ? 45.232 35.827 79.215 1.00 20.35 289 VAL A N 1
ATOM 2176 C CA . VAL A 1 308 ? 43.838 35.937 78.781 1.00 22.55 289 VAL A CA 1
ATOM 2177 C C . VAL A 1 308 ? 43.331 37.363 78.955 1.00 16.96 289 VAL A C 1
ATOM 2178 O O . VAL A 1 308 ? 43.217 38.099 77.967 1.00 18.16 289 VAL A O 1
ATOM 2182 N N . ILE A 1 309 ? 42.967 37.748 80.186 1.00 15.85 290 ILE A N 1
ATOM 2183 C CA . ILE A 1 309 ? 42.508 39.103 80.453 1.00 15.06 290 ILE A CA 1
ATOM 2184 C C . ILE A 1 309 ? 43.179 39.596 81.737 1.00 17.67 290 ILE A C 1
ATOM 2185 O O . ILE A 1 309 ? 43.250 38.862 82.730 1.00 18.55 290 ILE A O 1
ATOM 2190 N N . THR A 1 310 ? 43.722 40.802 81.688 1.00 17.68 291 THR A N 1
ATOM 2191 C CA . THR A 1 310 ? 44.164 41.541 82.877 1.00 13.73 291 THR A CA 1
ATOM 2192 C C . THR A 1 310 ? 43.218 42.727 83.021 1.00 15.80 291 THR A C 1
ATOM 2193 O O . THR A 1 310 ? 43.165 43.590 82.127 1.00 14.20 291 THR A O 1
ATOM 2197 N N . PRO A 1 311 ? 42.451 42.810 84.086 1.00 14.71 292 PRO A N 1
ATOM 2198 C CA . PRO A 1 311 ? 41.557 43.956 84.246 1.00 13.71 292 PRO A CA 1
ATOM 2199 C C . PRO A 1 311 ? 42.328 45.245 84.418 1.00 16.08 292 PRO A C 1
ATOM 2200 O O . PRO A 1 311 ? 43.414 45.267 85.015 1.00 15.87 292 PRO A O 1
ATOM 2204 N N . ILE A 1 312 ? 41.775 46.312 83.862 1.00 13.12 293 ILE A N 1
ATOM 2205 C CA . ILE A 1 312 ? 42.338 47.628 84.018 1.00 12.95 293 ILE A CA 1
ATOM 2206 C C . ILE A 1 312 ? 41.600 48.319 85.146 1.00 14.32 293 ILE A C 1
ATOM 2207 O O . ILE A 1 312 ? 40.423 48.659 85.014 1.00 17.85 293 ILE A O 1
ATOM 2212 N N . GLY A 1 313 ? 42.322 48.574 86.242 1.00 16.16 294 GLY A N 1
ATOM 2213 C CA . GLY A 1 313 ? 41.685 49.336 87.306 1.00 14.60 294 GLY A CA 1
ATOM 2214 C C . GLY A 1 313 ? 41.713 50.799 86.944 1.00 15.78 294 GLY A C 1
ATOM 2215 O O . GLY A 1 313 ? 40.737 51.510 87.217 1.00 21.36 294 GLY A O 1
ATOM 2216 N N . GLY A 1 314 ? 42.862 51.276 86.462 1.00 17.61 295 GLY A N 1
ATOM 2217 C CA . GLY A 1 314 ? 43.024 52.691 86.158 1.00 16.54 295 GLY A CA 1
ATOM 2218 C C . GLY A 1 314 ? 44.031 52.957 85.054 1.00 15.21 295 GLY A C 1
ATOM 2219 O O . GLY A 1 314 ? 44.959 52.170 84.819 1.00 15.65 295 GLY A O 1
ATOM 2220 N N . ILE A 1 315 ? 43.842 54.087 84.384 1.00 15.83 296 ILE A N 1
ATOM 2221 C CA . ILE A 1 315 ? 44.773 54.580 83.373 1.00 16.33 296 ILE A CA 1
ATOM 2222 C C . ILE A 1 315 ? 45.224 55.963 83.792 1.00 17.33 296 ILE A C 1
ATOM 2223 O O . ILE A 1 315 ? 44.398 56.839 84.050 1.00 17.82 296 ILE A O 1
ATOM 2228 N N . ASP A 1 316 ? 46.516 56.159 83.857 1.00 18.94 297 ASP A N 1
ATOM 2229 C CA . ASP A 1 316 ? 47.058 57.467 84.173 1.00 18.97 297 ASP A CA 1
ATOM 2230 C C . ASP A 1 316 ? 47.375 58.212 82.885 1.00 19.86 297 ASP A C 1
ATOM 2231 O O . ASP A 1 316 ? 48.080 57.687 82.019 1.00 23.50 297 ASP A O 1
ATOM 2236 N N . TYR A 1 317 ? 46.853 59.422 82.784 1.00 20.78 298 TYR A N 1
ATOM 2237 C CA . TYR A 1 317 ? 47.030 60.282 81.633 1.00 25.01 298 TYR A CA 1
ATOM 2238 C C . TYR A 1 317 ? 47.061 61.722 82.130 1.00 26.27 298 TYR A C 1
ATOM 2239 O O . TYR A 1 317 ? 46.202 62.138 82.924 1.00 28.20 298 TYR A O 1
ATOM 2248 N N . ASN A 1 318 ? 48.060 62.471 81.680 1.00 26.22 299 ASN A N 1
ATOM 2249 C CA . ASN A 1 318 ? 48.248 63.854 82.096 1.00 33.35 299 ASN A CA 1
ATOM 2250 C C . ASN A 1 318 ? 48.242 63.952 83.622 1.00 36.92 299 ASN A C 1
ATOM 2251 O O . ASN A 1 318 ? 47.609 64.834 84.215 1.00 38.29 299 ASN A O 1
ATOM 2256 N N . ASP A 1 319 ? 48.943 63.018 84.258 1.00 34.15 300 ASP A N 1
ATOM 2257 C CA . ASP A 1 319 ? 49.100 63.017 85.713 1.00 38.19 300 ASP A CA 1
ATOM 2258 C C . ASP A 1 319 ? 47.748 63.020 86.435 1.00 33.39 300 ASP A C 1
ATOM 2259 O O . ASP A 1 319 ? 47.593 63.604 87.511 1.00 37.44 300 ASP A O 1
ATOM 2264 N N . HIS A 1 320 ? 46.761 62.329 85.863 1.00 26.03 301 HIS A N 1
ATOM 2265 C CA . HIS A 1 320 ? 45.514 62.035 86.558 1.00 26.22 301 HIS A CA 1
ATOM 2266 C C . HIS A 1 320 ? 45.136 60.579 86.313 1.00 25.01 301 HIS A C 1
ATOM 2267 O O . HIS A 1 320 ? 45.290 60.071 85.190 1.00 24.25 301 HIS A O 1
ATOM 2274 N N . LEU A 1 321 ? 44.709 59.888 87.384 1.00 21.79 302 LEU A N 1
ATOM 2275 C CA . LEU A 1 321 ? 44.362 58.474 87.286 1.00 20.32 302 LEU A CA 1
ATOM 2276 C C . LEU A 1 321 ? 42.858 58.334 87.054 1.00 21.71 302 LEU A C 1
ATOM 2277 O O . LEU A 1 321 ? 42.059 58.731 87.912 1.00 27.05 302 LEU A O 1
ATOM 2282 N N . HIS A 1 322 ? 42.461 57.791 85.897 1.00 21.23 303 HIS A N 1
ATOM 2283 C CA . HIS A 1 322 ? 41.060 57.511 85.625 1.00 18.28 303 HIS A CA 1
ATOM 2284 C C . HIS A 1 322 ? 40.754 56.089 86.057 1.00 17.25 303 HIS A C 1
ATOM 2285 O O . HIS A 1 322 ? 41.356 55.137 85.543 1.00 19.32 303 HIS A O 1
ATOM 2292 N N . VAL A 1 323 ? 39.779 55.935 86.979 1.00 17.40 304 VAL A N 1
ATOM 2293 C CA . VAL A 1 323 ? 39.382 54.620 87.485 1.00 18.74 304 VAL A CA 1
ATOM 2294 C C . VAL A 1 323 ? 38.102 54.152 86.816 1.00 22.77 304 VAL A C 1
ATOM 2295 O O . VAL A 1 323 ? 37.110 54.886 86.784 1.00 25.06 304 VAL A O 1
ATOM 2299 N N . PHE A 1 324 ? 38.106 52.928 86.282 1.00 21.74 305 PHE A N 1
ATOM 2300 C CA . PHE A 1 324 ? 36.913 52.493 85.557 1.00 28.71 305 PHE A CA 1
ATOM 2301 C C . PHE A 1 324 ? 35.830 51.914 86.448 1.00 31.67 305 PHE A C 1
ATOM 2302 O O . PHE A 1 324 ? 34.753 52.503 86.590 1.00 40.42 305 PHE A O 1
ATOM 2310 N N . HIS A 1 325 ? 36.092 50.741 87.013 1.00 23.48 306 HIS A N 1
ATOM 2311 C CA . HIS A 1 325 ? 35.147 50.016 87.860 1.00 20.14 306 HIS A CA 1
ATOM 2312 C C . HIS A 1 325 ? 35.585 50.048 89.308 1.00 20.80 306 HIS A C 1
ATOM 2313 O O . HIS A 1 325 ? 34.827 50.473 90.205 1.00 24.96 306 HIS A O 1
ATOM 2320 N N . SER A 1 326 ? 36.831 49.656 89.537 1.00 20.96 307 SER A N 1
ATOM 2321 C CA . SER A 1 326 ? 37.398 49.540 90.877 1.00 22.93 307 SER A CA 1
ATOM 2322 C C . SER A 1 326 ? 38.880 49.248 90.747 1.00 20.64 307 SER A C 1
ATOM 2323 O O . SER A 1 326 ? 39.312 48.607 89.777 1.00 21.17 307 SER A O 1
ATOM 2326 N N . GLU A 1 327 ? 39.670 49.729 91.714 1.00 18.91 308 GLU A N 1
ATOM 2327 C CA . GLU A 1 327 ? 41.084 49.359 91.744 1.00 18.31 308 GLU A CA 1
ATOM 2328 C C . GLU A 1 327 ? 41.327 47.999 92.388 1.00 21.67 308 GLU A C 1
ATOM 2329 O O . GLU A 1 327 ? 42.450 47.488 92.304 1.00 20.39 308 GLU A O 1
ATOM 2335 N N . THR A 1 328 ? 40.327 47.425 93.061 1.00 19.89 309 THR A N 1
ATOM 2336 C CA . THR A 1 328 ? 40.522 46.189 93.778 1.00 16.59 309 THR A CA 1
ATOM 2337 C C . THR A 1 328 ? 39.584 45.074 93.370 1.00 25.14 309 THR A C 1
ATOM 2338 O O . THR A 1 328 ? 39.686 43.977 93.938 1.00 27.91 309 THR A O 1
ATOM 2342 N N . GLU A 1 329 ? 38.582 45.334 92.537 1.00 21.74 310 GLU A N 1
ATOM 2343 C CA . GLU A 1 329 ? 37.690 44.264 92.118 1.00 19.39 310 GLU A CA 1
ATOM 2344 C C . GLU A 1 329 ? 37.461 44.370 90.612 1.00 21.36 310 GLU A C 1
ATOM 2345 O O . GLU A 1 329 ? 37.308 45.473 90.091 1.00 25.04 310 GLU A O 1
ATOM 2351 N N . VAL A 1 330 ? 37.427 43.214 89.947 1.00 17.39 311 VAL A N 1
ATOM 2352 C CA . VAL A 1 330 ? 37.093 43.103 88.530 1.00 17.41 311 VAL A CA 1
ATOM 2353 C C . VAL A 1 330 ? 35.578 43.255 88.323 1.00 19.80 311 VAL A C 1
ATOM 2354 O O . VAL A 1 330 ? 34.763 42.824 89.149 1.00 20.51 311 VAL A O 1
ATOM 2358 N N . GLY A 1 331 ? 35.192 43.897 87.209 1.00 18.71 312 GLY A N 1
ATOM 2359 C CA . GLY A 1 331 ? 33.801 44.101 86.877 1.00 23.02 312 GLY A CA 1
ATOM 2360 C C . GLY A 1 331 ? 33.084 42.840 86.387 1.00 22.14 312 GLY A C 1
ATOM 2361 O O . GLY A 1 331 ? 33.710 41.869 85.947 1.00 20.09 312 GLY A O 1
ATOM 2362 N N . PRO A 1 332 ? 31.759 42.818 86.497 1.00 19.89 313 PRO A N 1
ATOM 2363 C CA . PRO A 1 332 ? 31.037 41.570 86.205 1.00 19.41 313 PRO A CA 1
ATOM 2364 C C . PRO A 1 332 ? 31.079 41.157 84.738 1.00 18.40 313 PRO A C 1
ATOM 2365 O O . PRO A 1 332 ? 31.046 39.955 84.433 1.00 17.86 313 PRO A O 1
ATOM 2369 N N . VAL A 1 333 ? 31.061 42.118 83.815 1.00 18.62 314 VAL A N 1
ATOM 2370 C CA . VAL A 1 333 ? 31.088 41.759 82.406 1.00 18.42 314 VAL A CA 1
ATOM 2371 C C . VAL A 1 333 ? 32.455 41.169 82.067 1.00 16.08 314 VAL A C 1
ATOM 2372 O O . VAL A 1 333 ? 32.547 40.140 81.393 1.00 18.13 314 VAL A O 1
ATOM 2376 N N . THR A 1 334 ? 33.542 41.775 82.567 1.00 16.43 315 THR A N 1
ATOM 2377 C CA . THR A 1 334 ? 34.839 41.140 82.389 1.00 14.45 315 THR A CA 1
ATOM 2378 C C . THR A 1 334 ? 34.821 39.733 82.947 1.00 22.47 315 THR A C 1
ATOM 2379 O O . THR A 1 334 ? 35.395 38.823 82.338 1.00 18.44 315 THR A O 1
ATOM 2383 N N . GLN A 1 335 ? 34.141 39.522 84.112 1.00 16.45 316 GLN A N 1
ATOM 2384 C CA . GLN A 1 335 ? 34.081 38.175 84.665 1.00 20.49 316 GLN A CA 1
ATOM 2385 C C . GLN A 1 335 ? 33.368 37.217 83.723 1.00 19.83 316 GLN A C 1
ATOM 2386 O O . GLN A 1 335 ? 33.790 36.067 83.588 1.00 20.49 316 GLN A O 1
ATOM 2392 N N . LYS A 1 336 ? 32.263 37.655 83.106 1.00 17.51 317 LYS A N 1
ATOM 2393 C CA . LYS A 1 336 ? 31.534 36.765 82.214 1.00 18.94 317 LYS A CA 1
ATOM 2394 C C . LYS A 1 336 ? 32.382 36.439 80.988 1.00 17.94 317 LYS A C 1
ATOM 2395 O O . LYS A 1 336 ? 32.394 35.300 80.512 1.00 19.24 317 LYS A O 1
ATOM 2401 N N . LEU A 1 337 ? 33.092 37.441 80.456 1.00 19.39 318 LEU A N 1
ATOM 2402 C CA . LEU A 1 337 ? 33.980 37.212 79.304 1.00 22.90 318 LEU A CA 1
ATOM 2403 C C . LEU A 1 337 ? 35.101 36.216 79.640 1.00 15.28 318 LEU A C 1
ATOM 2404 O O . LEU A 1 337 ? 35.393 35.289 78.866 1.00 18.86 318 LEU A O 1
ATOM 2409 N N . TYR A 1 338 ? 35.747 36.398 80.791 1.00 18.27 319 TYR A N 1
ATOM 2410 C CA . TYR A 1 338 ? 36.818 35.482 81.193 1.00 16.98 319 TYR A CA 1
ATOM 2411 C C . TYR A 1 338 ? 36.298 34.073 81.410 1.00 19.27 319 TYR A C 1
ATOM 2412 O O . TYR A 1 338 ? 36.960 33.097 81.047 1.00 18.35 319 TYR A O 1
ATOM 2421 N N . LYS A 1 339 ? 35.144 33.956 82.075 1.00 16.22 320 LYS A N 1
ATOM 2422 C CA . LYS A 1 339 ? 34.552 32.647 82.303 1.00 17.26 320 LYS A CA 1
ATOM 2423 C C . LYS A 1 339 ? 34.340 31.961 80.983 1.00 17.60 320 LYS A C 1
ATOM 2424 O O . LYS A 1 339 ? 34.688 30.784 80.829 1.00 25.81 320 LYS A O 1
ATOM 2430 N N . GLU A 1 340 ? 33.741 32.680 80.029 1.00 17.54 321 GLU A N 1
ATOM 2431 C CA . GLU A 1 340 ? 33.363 32.044 78.763 1.00 18.15 321 GLU A CA 1
ATOM 2432 C C . GLU A 1 340 ? 34.593 31.625 77.969 1.00 18.65 321 GLU A C 1
ATOM 2433 O O . GLU A 1 340 ? 34.675 30.480 77.499 1.00 24.81 321 GLU A O 1
ATOM 2439 N N . LEU A 1 341 ? 35.580 32.523 77.820 1.00 20.36 322 LEU A N 1
ATOM 2440 C CA . LEU A 1 341 ? 36.753 32.169 77.021 1.00 17.37 322 LEU A CA 1
ATOM 2441 C C . LEU A 1 341 ? 37.605 31.067 77.670 1.00 21.13 322 LEU A C 1
ATOM 2442 O O . LEU A 1 341 ? 37.968 30.087 77.000 1.00 20.03 322 LEU A O 1
ATOM 2447 N N . THR A 1 342 ? 37.948 31.187 78.973 1.00 20.49 323 THR A N 1
ATOM 2448 C CA . THR A 1 342 ? 38.741 30.128 79.588 1.00 18.68 323 THR A CA 1
ATOM 2449 C C . THR A 1 342 ? 37.971 28.819 79.640 1.00 20.67 323 THR A C 1
ATOM 2450 O O . THR A 1 342 ? 38.591 27.743 79.560 1.00 19.83 323 THR A O 1
ATOM 2454 N N . GLY A 1 343 ? 36.635 28.881 79.786 1.00 18.45 324 GLY A N 1
ATOM 2455 C CA . GLY A 1 343 ? 35.853 27.654 79.784 1.00 24.29 324 GLY A CA 1
ATOM 2456 C C . GLY A 1 343 ? 35.901 26.960 78.446 1.00 24.72 324 GLY A C 1
ATOM 2457 O O . GLY A 1 343 ? 35.956 25.725 78.371 1.00 26.84 324 GLY A O 1
ATOM 2458 N N . VAL A 1 344 ? 35.874 27.741 77.371 1.00 22.65 325 VAL A N 1
ATOM 2459 C CA . VAL A 1 344 ? 36.017 27.142 76.046 1.00 22.82 325 VAL A CA 1
ATOM 2460 C C . VAL A 1 344 ? 37.396 26.525 75.884 1.00 20.93 325 VAL A C 1
ATOM 2461 O O . VAL A 1 344 ? 37.543 25.444 75.295 1.00 26.40 325 VAL A O 1
ATOM 2465 N N . GLN A 1 345 ? 38.436 27.220 76.355 1.00 22.76 326 GLN A N 1
ATOM 2466 C CA . GLN A 1 345 ? 39.811 26.736 76.205 1.00 20.07 326 GLN A CA 1
ATOM 2467 C C . GLN A 1 345 ? 40.035 25.388 76.871 1.00 25.88 326 GLN A C 1
ATOM 2468 O O . GLN A 1 345 ? 40.705 24.512 76.305 1.00 24.04 326 GLN A O 1
ATOM 2474 N N . THR A 1 346 ? 39.479 25.193 78.075 1.00 23.33 327 THR A N 1
ATOM 2475 C CA . THR A 1 346 ? 39.736 23.971 78.820 1.00 27.81 327 THR A CA 1
ATOM 2476 C C . THR A 1 346 ? 38.728 22.880 78.550 1.00 27.64 327 THR A C 1
ATOM 2477 O O . THR A 1 346 ? 38.845 21.798 79.143 1.00 34.35 327 THR A O 1
ATOM 2481 N N . GLY A 1 347 ? 37.710 23.155 77.749 1.00 28.01 328 GLY A N 1
ATOM 2482 C CA . GLY A 1 347 ? 36.697 22.178 77.439 1.00 28.93 328 GLY A CA 1
ATOM 2483 C C . GLY A 1 347 ? 35.567 22.107 78.436 1.00 32.20 328 GLY A C 1
ATOM 2484 O O . GLY A 1 347 ? 34.731 21.210 78.329 1.00 33.51 328 GLY A O 1
ATOM 2485 N N . ASP A 1 348 ? 35.532 23.005 79.425 1.00 29.65 329 ASP A N 1
ATOM 2486 C CA . ASP A 1 348 ? 34.418 23.048 80.365 1.00 33.42 329 ASP A CA 1
ATOM 2487 C C . ASP A 1 348 ? 33.173 23.647 79.745 1.00 32.93 329 ASP A C 1
ATOM 2488 O O . ASP A 1 348 ? 32.075 23.467 80.281 1.00 36.88 329 ASP A O 1
ATOM 2493 N N . ILE A 1 349 ? 33.329 24.357 78.628 1.00 29.41 330 ILE A N 1
ATOM 2494 C CA . ILE A 1 349 ? 32.237 24.970 77.901 1.00 31.95 330 ILE A CA 1
ATOM 2495 C C . ILE A 1 349 ? 32.383 24.578 76.441 1.00 26.21 330 ILE A C 1
ATOM 2496 O O . ILE A 1 349 ? 33.489 24.615 75.898 1.00 25.34 330 ILE A O 1
ATOM 2501 N N . GLU A 1 350 ? 31.279 24.222 75.814 1.00 25.70 331 GLU A N 1
ATOM 2502 C CA . GLU A 1 350 ? 31.318 23.844 74.412 1.00 32.34 331 GLU A CA 1
ATOM 2503 C C . GLU A 1 350 ? 31.924 24.956 73.560 1.00 32.11 331 GLU A C 1
ATOM 2504 O O . GLU A 1 350 ? 31.642 26.148 73.738 1.00 26.66 331 GLU A O 1
ATOM 2510 N N . ALA A 1 351 ? 32.786 24.563 72.645 1.00 24.99 332 ALA A N 1
ATOM 2511 C CA . ALA A 1 351 ? 33.472 25.565 71.855 1.00 27.58 332 ALA A CA 1
ATOM 2512 C C . ALA A 1 351 ? 32.674 25.927 70.610 1.00 28.83 332 ALA A C 1
ATOM 2513 O O . ALA A 1 351 ? 31.864 25.137 70.115 1.00 28.18 332 ALA A O 1
ATOM 2515 N N . PRO A 1 352 ? 32.870 27.128 70.077 1.00 24.77 333 PRO A N 1
ATOM 2516 C CA . PRO A 1 352 ? 32.418 27.398 68.707 1.00 25.08 333 PRO A CA 1
ATOM 2517 C C . PRO A 1 352 ? 33.103 26.464 67.720 1.00 28.72 333 PRO A C 1
ATOM 2518 O O . PRO A 1 352 ? 34.211 25.952 67.945 1.00 28.20 333 PRO A O 1
ATOM 2522 N N . ALA A 1 353 ? 32.435 26.298 66.588 1.00 28.61 334 ALA A N 1
ATOM 2523 C CA . ALA A 1 353 ? 32.881 25.383 65.533 1.00 35.56 334 ALA A CA 1
ATOM 2524 C C . ALA A 1 353 ? 34.270 25.751 65.033 1.00 39.18 334 ALA A C 1
ATOM 2525 O O . ALA A 1 353 ? 34.516 26.909 64.673 1.00 31.83 334 ALA A O 1
ATOM 2527 N N . GLY A 1 354 ? 35.173 24.752 65.021 1.00 33.05 335 GLY A N 1
ATOM 2528 C CA . GLY A 1 354 ? 36.514 24.854 64.491 1.00 30.12 335 GLY A CA 1
ATOM 2529 C C . GLY A 1 354 ? 37.559 25.460 65.407 1.00 35.04 335 GLY A C 1
ATOM 2530 O O . GLY A 1 354 ? 38.748 25.447 65.049 1.00 32.73 335 GLY A O 1
ATOM 2531 N N . TRP A 1 355 ? 37.176 25.935 66.604 1.00 24.78 336 TRP A N 1
ATOM 2532 C CA . TRP A 1 355 ? 38.134 26.648 67.441 1.00 29.17 336 TRP A CA 1
ATOM 2533 C C . TRP A 1 355 ? 39.160 25.706 68.055 1.00 23.36 336 TRP A C 1
ATOM 2534 O O . TRP A 1 355 ? 40.315 26.081 68.252 1.00 33.74 336 TRP A O 1
ATOM 2545 N N . ILE A 1 356 ? 38.754 24.506 68.411 1.00 26.49 337 ILE A N 1
ATOM 2546 C CA . ILE A 1 356 ? 39.601 23.593 69.173 1.00 25.72 337 ILE A CA 1
ATOM 2547 C C . ILE A 1 356 ? 40.144 22.508 68.257 1.00 27.05 337 ILE A C 1
ATOM 2548 O O . ILE A 1 356 ? 39.368 21.802 67.601 1.00 28.89 337 ILE A O 1
ATOM 2553 N N . VAL A 1 357 ? 41.458 22.301 68.283 1.00 26.94 338 VAL A N 1
ATOM 2554 C CA . VAL A 1 357 ? 42.077 21.131 67.669 1.00 27.40 338 VAL A CA 1
ATOM 2555 C C . VAL A 1 357 ? 42.396 20.148 68.797 1.00 31.05 338 VAL A C 1
ATOM 2556 O O . VAL A 1 357 ? 43.090 20.502 69.753 1.00 31.35 338 VAL A O 1
ATOM 2560 N N . LYS A 1 358 ? 41.856 18.927 68.718 1.00 34.19 339 LYS A N 1
ATOM 2561 C CA . LYS A 1 358 ? 42.208 17.885 69.686 1.00 34.25 339 LYS A CA 1
ATOM 2562 C C . LYS A 1 358 ? 43.563 17.278 69.309 1.00 37.47 339 LYS A C 1
ATOM 2563 O O . LYS A 1 358 ? 43.841 17.018 68.127 1.00 35.79 339 LYS A O 1
ATOM 2569 N N . VAL A 1 359 ? 44.432 17.117 70.296 1.00 33.79 340 VAL A N 1
ATOM 2570 C CA . VAL A 1 359 ? 45.759 16.573 70.052 1.00 32.43 340 VAL A CA 1
ATOM 2571 C C . VAL A 1 359 ? 45.842 15.121 70.500 1.00 47.47 340 VAL A C 1
ATOM 2572 O O . VAL A 1 359 ? 45.704 14.847 71.697 1.00 52.16 340 VAL A O 1
ATOM 2576 N N . ILE B 1 26 ? 91.897 37.472 45.456 1.00 49.03 7 ILE B N 1
ATOM 2577 C CA . ILE B 1 26 ? 90.803 38.446 45.579 1.00 48.38 7 ILE B CA 1
ATOM 2578 C C . ILE B 1 26 ? 90.899 39.545 44.511 1.00 47.72 7 ILE B C 1
ATOM 2579 O O . ILE B 1 26 ? 91.882 40.278 44.484 1.00 48.90 7 ILE B O 1
ATOM 2584 N N . ASN B 1 27 ? 89.878 39.652 43.643 1.00 49.42 8 ASN B N 1
ATOM 2585 C CA . ASN B 1 27 ? 89.820 40.681 42.589 1.00 44.60 8 ASN B CA 1
ATOM 2586 C C . ASN B 1 27 ? 89.280 41.961 43.215 1.00 40.18 8 ASN B C 1
ATOM 2587 O O . ASN B 1 27 ? 88.069 42.141 43.342 1.00 40.07 8 ASN B O 1
ATOM 2592 N N . TRP B 1 28 ? 90.182 42.884 43.560 1.00 40.14 9 TRP B N 1
ATOM 2593 C CA . TRP B 1 28 ? 89.767 44.024 44.364 1.00 39.47 9 TRP B CA 1
ATOM 2594 C C . TRP B 1 28 ? 88.767 44.916 43.643 1.00 40.66 9 TRP B C 1
ATOM 2595 O O . TRP B 1 28 ? 87.872 45.496 44.279 1.00 38.02 9 TRP B O 1
ATOM 2606 N N . ASP B 1 29 ? 88.885 45.022 42.322 1.00 42.08 10 ASP B N 1
ATOM 2607 C CA . ASP B 1 29 ? 88.009 45.923 41.586 1.00 48.31 10 ASP B CA 1
ATOM 2608 C C . ASP B 1 29 ? 86.590 45.384 41.477 1.00 49.66 10 ASP B C 1
ATOM 2609 O O . ASP B 1 29 ? 85.630 46.161 41.444 1.00 53.45 10 ASP B O 1
ATOM 2614 N N . LYS B 1 30 ? 86.416 44.074 41.433 1.00 45.90 11 LYS B N 1
ATOM 2615 C CA . LYS B 1 30 ? 85.062 43.590 41.262 1.00 42.07 11 LYS B CA 1
ATOM 2616 C C . LYS B 1 30 ? 84.338 43.420 42.587 1.00 38.59 11 LYS B C 1
ATOM 2617 O O . LYS B 1 30 ? 83.191 42.955 42.580 1.00 37.38 11 LYS B O 1
ATOM 2623 N N . LEU B 1 31 ? 84.917 43.927 43.683 1.00 34.03 12 LEU B N 1
ATOM 2624 C CA . LEU B 1 31 ? 84.295 43.846 44.997 1.00 33.70 12 LEU B CA 1
ATOM 2625 C C . LEU B 1 31 ? 83.062 44.739 45.045 1.00 38.60 12 LEU B C 1
ATOM 2626 O O . LEU B 1 31 ? 83.061 45.853 44.514 1.00 40.83 12 LEU B O 1
ATOM 2631 N N . GLY B 1 32 ? 82.014 44.248 45.689 1.00 33.57 13 GLY B N 1
ATOM 2632 C CA . GLY B 1 32 ? 80.869 45.080 45.943 1.00 30.66 13 GLY B CA 1
ATOM 2633 C C . GLY B 1 32 ? 80.723 45.247 47.445 1.00 28.32 13 GLY B C 1
ATOM 2634 O O . GLY B 1 32 ? 81.695 45.573 48.135 1.00 29.51 13 GLY B O 1
ATOM 2635 N N . PHE B 1 33 ? 79.496 45.051 47.953 1.00 22.71 14 PHE B N 1
ATOM 2636 C CA . PHE B 1 33 ? 79.142 45.103 49.372 1.00 29.32 14 PHE B CA 1
ATOM 2637 C C . PHE B 1 33 ? 78.430 43.784 49.657 1.00 31.75 14 PHE B C 1
ATOM 2638 O O . PHE B 1 33 ? 77.205 43.706 49.708 1.00 33.34 14 PHE B O 1
ATOM 2646 N N . ASP B 1 34 ? 79.215 42.734 49.838 1.00 25.90 15 ASP B N 1
ATOM 2647 C CA . ASP B 1 34 ? 78.700 41.379 49.946 1.00 24.48 15 ASP B CA 1
ATOM 2648 C C . ASP B 1 34 ? 79.419 40.682 51.084 1.00 23.51 15 ASP B C 1
ATOM 2649 O O . ASP B 1 34 ? 80.612 40.894 51.280 1.00 23.00 15 ASP B O 1
ATOM 2654 N N . TYR B 1 35 ? 78.708 39.803 51.780 1.00 23.67 16 TYR B N 1
ATOM 2655 C CA . TYR B 1 35 ? 79.346 39.063 52.852 1.00 21.74 16 TYR B CA 1
ATOM 2656 C C . TYR B 1 35 ? 80.387 38.121 52.275 1.00 24.37 16 TYR B C 1
ATOM 2657 O O . TYR B 1 35 ? 80.087 37.342 51.367 1.00 24.96 16 TYR B O 1
ATOM 2666 N N . ILE B 1 36 ? 81.607 38.198 52.822 1.00 21.09 17 ILE B N 1
ATOM 2667 C CA . ILE B 1 36 ? 82.695 37.259 52.572 1.00 25.85 17 ILE B CA 1
ATOM 2668 C C . ILE B 1 36 ? 83.270 36.885 53.938 1.00 32.66 17 ILE B C 1
ATOM 2669 O O . ILE B 1 36 ? 83.382 37.742 54.818 1.00 32.49 17 ILE B O 1
ATOM 2674 N N . LYS B 1 37 ? 83.594 35.606 54.149 1.00 30.10 18 LYS B N 1
ATOM 2675 C CA . LYS B 1 37 ? 84.096 35.184 55.468 1.00 28.91 18 LYS B CA 1
ATOM 2676 C C . LYS B 1 37 ? 85.592 35.495 55.584 1.00 29.54 18 LYS B C 1
ATOM 2677 O O . LYS B 1 37 ? 86.423 34.958 54.837 1.00 26.86 18 LYS B O 1
ATOM 2683 N N . THR B 1 38 ? 85.909 36.412 56.484 1.00 23.80 19 THR B N 1
ATOM 2684 C CA . THR B 1 38 ? 87.272 36.768 56.805 1.00 34.59 19 THR B CA 1
ATOM 2685 C C . THR B 1 38 ? 87.776 35.851 57.922 1.00 34.34 19 THR B C 1
ATOM 2686 O O . THR B 1 38 ? 87.044 35.008 58.442 1.00 28.31 19 THR B O 1
ATOM 2690 N N . ASP B 1 39 ? 89.024 36.055 58.324 1.00 29.60 20 ASP B N 1
ATOM 2691 C CA . ASP B 1 39 ? 89.747 35.086 59.145 1.00 23.41 20 ASP B CA 1
ATOM 2692 C C . ASP B 1 39 ? 89.286 35.087 60.602 1.00 27.08 20 ASP B C 1
ATOM 2693 O O . ASP B 1 39 ? 89.014 34.022 61.162 1.00 28.20 20 ASP B O 1
ATOM 2698 N N . LYS B 1 40 ? 89.223 36.259 61.245 1.00 24.17 21 LYS B N 1
ATOM 2699 C CA . LYS B 1 40 ? 88.894 36.339 62.673 1.00 22.85 21 LYS B CA 1
ATOM 2700 C C . LYS B 1 40 ? 87.848 37.405 62.915 1.00 23.96 21 LYS B C 1
ATOM 2701 O O . LYS B 1 40 ? 87.831 38.450 62.259 1.00 25.60 21 LYS B O 1
ATOM 2707 N N . ARG B 1 41 ? 87.027 37.181 63.919 1.00 22.39 22 ARG B N 1
ATOM 2708 C CA . ARG B 1 41 ? 86.109 38.209 64.373 1.00 20.36 22 ARG B CA 1
ATOM 2709 C C . ARG B 1 41 ? 86.242 38.341 65.881 1.00 17.20 22 ARG B C 1
ATOM 2710 O O . ARG B 1 41 ? 86.770 37.461 66.547 1.00 19.74 22 ARG B O 1
ATOM 2718 N N . TYR B 1 42 ? 85.829 39.499 66.381 1.00 21.51 23 TYR B N 1
ATOM 2719 C CA . TYR B 1 42 ? 85.757 39.743 67.820 1.00 23.40 23 TYR B CA 1
ATOM 2720 C C . TYR B 1 42 ? 84.460 39.227 68.432 1.00 21.12 23 TYR B C 1
ATOM 2721 O O . TYR B 1 42 ? 83.354 39.403 67.879 1.00 15.72 23 TYR B O 1
ATOM 2730 N N . LEU B 1 43 ? 84.582 38.665 69.628 1.00 21.60 24 LEU B N 1
ATOM 2731 C CA . LEU B 1 43 ? 83.426 38.119 70.324 1.00 19.42 24 LEU B CA 1
ATOM 2732 C C . LEU B 1 43 ? 83.583 38.365 71.827 1.00 20.73 24 LEU B C 1
ATOM 2733 O O . LEU B 1 43 ? 84.597 37.992 72.417 1.00 24.57 24 LEU B O 1
ATOM 2738 N N . SER B 1 44 ? 82.570 38.981 72.443 1.00 24.00 25 SER B N 1
ATOM 2739 C CA . SER B 1 44 ? 82.637 39.294 73.865 1.00 24.92 25 SER B CA 1
ATOM 2740 C C . SER B 1 44 ? 81.259 39.091 74.490 1.00 22.02 25 SER B C 1
ATOM 2741 O O . SER B 1 44 ? 80.256 39.508 73.923 1.00 20.50 25 SER B O 1
ATOM 2744 N N . TYR B 1 45 ? 81.194 38.458 75.667 1.00 29.56 26 TYR B N 1
ATOM 2745 C CA . TYR B 1 45 ? 79.909 38.191 76.323 1.00 26.76 26 TYR B CA 1
ATOM 2746 C C . TYR B 1 45 ? 79.672 39.130 77.500 1.00 22.40 26 TYR B C 1
ATOM 2747 O O . TYR B 1 45 ? 80.586 39.417 78.268 1.00 25.77 26 TYR B O 1
ATOM 2756 N N . PHE B 1 46 ? 78.436 39.591 77.669 1.00 20.10 27 PHE B N 1
ATOM 2757 C CA . PHE B 1 46 ? 78.071 40.310 78.884 1.00 18.98 27 PHE B CA 1
ATOM 2758 C C . PHE B 1 46 ? 77.273 39.352 79.754 1.00 21.95 27 PHE B C 1
ATOM 2759 O O . PHE B 1 46 ? 76.215 38.855 79.332 1.00 24.84 27 PHE B O 1
ATOM 2767 N N . ARG B 1 47 ? 77.798 39.089 80.959 1.00 28.81 28 ARG B N 1
ATOM 2768 C CA . ARG B 1 47 ? 77.187 38.222 81.957 1.00 31.38 28 ARG B CA 1
ATOM 2769 C C . ARG B 1 47 ? 77.471 38.788 83.335 1.00 30.02 28 ARG B C 1
ATOM 2770 O O . ARG B 1 47 ? 78.553 39.336 83.571 1.00 28.49 28 ARG B O 1
ATOM 2778 N N . ASN B 1 48 ? 76.502 38.641 84.240 1.00 37.15 29 ASN B N 1
ATOM 2779 C CA . ASN B 1 48 ? 76.708 39.009 85.641 1.00 35.80 29 ASN B CA 1
ATOM 2780 C C . ASN B 1 48 ? 77.222 40.441 85.777 1.00 36.76 29 ASN B C 1
ATOM 2781 O O . ASN B 1 48 ? 78.161 40.716 86.535 1.00 35.78 29 ASN B O 1
ATOM 2786 N N . GLY B 1 49 ? 76.655 41.349 84.977 1.00 35.08 30 GLY B N 1
ATOM 2787 C CA . GLY B 1 49 ? 76.946 42.763 85.093 1.00 31.93 30 GLY B CA 1
ATOM 2788 C C . GLY B 1 49 ? 78.225 43.239 84.442 1.00 32.21 30 GLY B C 1
ATOM 2789 O O . GLY B 1 49 ? 78.622 44.384 84.678 1.00 31.85 30 GLY B O 1
ATOM 2790 N N . GLU B 1 50 ? 78.890 42.415 83.630 1.00 24.94 31 GLU B N 1
ATOM 2791 C CA . GLU B 1 50 ? 80.164 42.841 83.078 1.00 26.78 31 GLU B CA 1
ATOM 2792 C C . GLU B 1 50 ? 80.423 42.205 81.729 1.00 29.82 31 GLU B C 1
ATOM 2793 O O . GLU B 1 50 ? 79.996 41.070 81.476 1.00 28.00 31 GLU B O 1
ATOM 2799 N N . TRP B 1 51 ? 81.172 42.941 80.896 1.00 27.06 32 TRP B N 1
ATOM 2800 C CA . TRP B 1 51 ? 81.746 42.385 79.676 1.00 25.95 32 TRP B CA 1
ATOM 2801 C C . TRP B 1 51 ? 82.977 41.567 80.022 1.00 25.16 32 TRP B C 1
ATOM 2802 O O . TRP B 1 51 ? 83.757 41.917 80.925 1.00 30.12 32 TRP B O 1
ATOM 2813 N N . ASP B 1 52 ? 83.143 40.453 79.327 1.00 29.01 33 ASP B N 1
ATOM 2814 C CA . ASP B 1 52 ? 84.381 39.715 79.465 1.00 28.25 33 ASP B CA 1
ATOM 2815 C C . ASP B 1 52 ? 85.493 40.454 78.733 1.00 28.60 33 ASP B C 1
ATOM 2816 O O . ASP B 1 52 ? 85.308 41.545 78.197 1.00 27.09 33 ASP B O 1
ATOM 2821 N N . LYS B 1 53 ? 86.667 39.849 78.682 1.00 35.70 34 LYS B N 1
ATOM 2822 C CA . LYS B 1 53 ? 87.743 40.589 78.052 1.00 30.45 34 LYS B CA 1
ATOM 2823 C C . LYS B 1 53 ? 87.717 40.468 76.544 1.00 28.92 34 LYS B C 1
ATOM 2824 O O . LYS B 1 53 ? 88.423 41.208 75.869 1.00 35.47 34 LYS B O 1
ATOM 2830 N N . GLY B 1 54 ? 86.838 39.653 75.988 1.00 34.44 35 GLY B N 1
ATOM 2831 C CA . GLY B 1 54 ? 86.754 39.534 74.557 1.00 32.01 35 GLY B CA 1
ATOM 2832 C C . GLY B 1 54 ? 87.854 38.642 74.007 1.00 27.13 35 GLY B C 1
ATOM 2833 O O . GLY B 1 54 ? 88.921 38.478 74.590 1.00 30.68 35 GLY B O 1
ATOM 2834 N N . THR B 1 55 ? 87.586 38.087 72.828 1.00 28.05 36 THR B N 1
ATOM 2835 C CA . THR B 1 55 ? 88.524 37.191 72.173 1.00 22.71 36 THR B CA 1
ATOM 2836 C C . THR B 1 55 ? 88.370 37.363 70.663 1.00 25.35 36 THR B C 1
ATOM 2837 O O . THR B 1 55 ? 87.373 37.915 70.177 1.00 22.30 36 THR B O 1
ATOM 2841 N N . LEU B 1 56 ? 89.370 36.904 69.919 1.00 21.65 37 LEU B N 1
ATOM 2842 C CA . LEU B 1 56 ? 89.230 36.791 68.472 1.00 23.59 37 LEU B CA 1
ATOM 2843 C C . LEU B 1 56 ? 89.028 35.327 68.123 1.00 28.34 37 LEU B C 1
ATOM 2844 O O . LEU B 1 56 ? 89.819 34.474 68.534 1.00 35.04 37 LEU B O 1
ATOM 2849 N N . THR B 1 57 ? 87.982 35.038 67.344 1.00 24.44 38 THR B N 1
ATOM 2850 C CA . THR B 1 57 ? 87.630 33.660 67.026 1.00 27.78 38 THR B CA 1
ATOM 2851 C C . THR B 1 57 ? 87.491 33.503 65.520 1.00 26.61 38 THR B C 1
ATOM 2852 O O . THR B 1 57 ? 87.222 34.468 64.811 1.00 23.48 38 THR B O 1
ATOM 2856 N N . GLU B 1 58 ? 87.707 32.277 65.034 1.00 30.03 39 GLU B N 1
ATOM 2857 C CA . GLU B 1 58 ? 87.518 31.974 63.618 1.00 27.15 39 GLU B CA 1
ATOM 2858 C C . GLU B 1 58 ? 86.100 31.551 63.275 1.00 27.28 39 GLU B C 1
ATOM 2859 O O . GLU B 1 58 ? 85.787 31.420 62.095 1.00 28.29 39 GLU B O 1
ATOM 2865 N N . ASP B 1 59 ? 85.239 31.343 64.262 1.00 26.32 40 ASP B N 1
ATOM 2866 C CA . ASP B 1 59 ? 83.914 30.791 64.040 1.00 25.65 40 ASP B CA 1
ATOM 2867 C C . ASP B 1 59 ? 82.961 31.902 63.636 1.00 32.04 40 ASP B C 1
ATOM 2868 O O . ASP B 1 59 ? 82.685 32.791 64.448 1.00 29.41 40 ASP B O 1
ATOM 2873 N N . ASN B 1 60 ? 82.419 31.840 62.409 1.00 26.82 41 ASN B N 1
ATOM 2874 C CA . ASN B 1 60 ? 81.433 32.821 61.995 1.00 24.29 41 ASN B CA 1
ATOM 2875 C C . ASN B 1 60 ? 79.991 32.353 62.212 1.00 24.67 41 ASN B C 1
ATOM 2876 O O . ASN B 1 60 ? 79.059 32.971 61.670 1.00 27.87 41 ASN B O 1
ATOM 2881 N N . VAL B 1 61 ? 79.788 31.293 63.010 1.00 25.04 42 VAL B N 1
ATOM 2882 C CA . VAL B 1 61 ? 78.464 30.827 63.417 1.00 24.05 42 VAL B CA 1
ATOM 2883 C C . VAL B 1 61 ? 78.284 31.199 64.885 1.00 24.68 42 VAL B C 1
ATOM 2884 O O . VAL B 1 61 ? 79.190 30.959 65.695 1.00 26.71 42 VAL B O 1
ATOM 2888 N N . LEU B 1 62 ? 77.179 31.883 65.198 1.00 20.89 43 LEU B N 1
ATOM 2889 C CA . LEU B 1 62 ? 76.811 32.234 66.573 1.00 18.50 43 LEU B CA 1
ATOM 2890 C C . LEU B 1 62 ? 75.947 31.102 67.121 1.00 20.41 43 LEU B C 1
ATOM 2891 O O . LEU B 1 62 ? 75.142 30.500 66.399 1.00 28.55 43 LEU B O 1
ATOM 2896 N N . HIS B 1 63 ? 76.120 30.802 68.397 1.00 20.43 44 HIS B N 1
ATOM 2897 C CA . HIS B 1 63 ? 75.426 29.683 69.009 1.00 21.70 44 HIS B CA 1
ATOM 2898 C C . HIS B 1 63 ? 74.618 30.239 70.176 1.00 21.82 44 HIS B C 1
ATOM 2899 O O . HIS B 1 63 ? 75.161 30.465 71.256 1.00 26.75 44 HIS B O 1
ATOM 2906 N N . ILE B 1 64 ? 73.348 30.521 69.956 1.00 28.35 45 ILE B N 1
ATOM 2907 C CA . ILE B 1 64 ? 72.585 31.330 70.901 1.00 29.58 45 ILE B CA 1
ATOM 2908 C C . ILE B 1 64 ? 71.264 30.648 71.203 1.00 19.59 45 ILE B C 1
ATOM 2909 O O . ILE B 1 64 ? 70.766 29.838 70.423 1.00 22.99 45 ILE B O 1
ATOM 2914 N N . SER B 1 65 ? 70.739 30.926 72.384 1.00 19.84 46 SER B N 1
ATOM 2915 C CA . SER B 1 65 ? 69.509 30.274 72.806 1.00 20.18 46 SER B CA 1
ATOM 2916 C C . SER B 1 65 ? 68.379 30.482 71.818 1.00 26.58 46 SER B C 1
ATOM 2917 O O . SER B 1 65 ? 68.284 31.538 71.180 1.00 22.73 46 SER B O 1
ATOM 2920 N N . GLU B 1 66 ? 67.507 29.449 71.700 1.00 20.61 47 GLU B N 1
ATOM 2921 C CA . GLU B 1 66 ? 66.281 29.613 70.942 1.00 20.41 47 GLU B CA 1
ATOM 2922 C C . GLU B 1 66 ? 65.409 30.706 71.536 1.00 21.44 47 GLU B C 1
ATOM 2923 O O . GLU B 1 66 ? 64.588 31.270 70.827 1.00 23.59 47 GLU B O 1
ATOM 2929 N N . GLY B 1 67 ? 65.576 31.018 72.821 1.00 19.64 48 GLY B N 1
ATOM 2930 C CA . GLY B 1 67 ? 64.803 32.069 73.415 1.00 23.41 48 GLY B CA 1
ATOM 2931 C C . GLY B 1 67 ? 65.496 33.406 73.433 1.00 22.47 48 GLY B C 1
ATOM 2932 O O . GLY B 1 67 ? 65.141 34.214 74.288 1.00 20.76 48 GLY B O 1
ATOM 2933 N N . SER B 1 68 ? 66.471 33.663 72.545 1.00 20.37 49 SER B N 1
ATOM 2934 C CA . SER B 1 68 ? 67.228 34.924 72.581 1.00 16.71 49 SER B CA 1
ATOM 2935 C C . SER B 1 68 ? 66.319 36.112 72.316 1.00 21.90 49 SER B C 1
ATOM 2936 O O . SER B 1 68 ? 65.565 36.101 71.351 1.00 20.20 49 SER B O 1
ATOM 2939 N N . THR B 1 69 ? 66.403 37.156 73.163 1.00 16.47 50 THR B N 1
ATOM 2940 C CA . THR B 1 69 ? 65.580 38.319 72.859 1.00 15.14 50 THR B CA 1
ATOM 2941 C C . THR B 1 69 ? 65.963 38.941 71.519 1.00 16.83 50 THR B C 1
ATOM 2942 O O . THR B 1 69 ? 65.150 39.650 70.924 1.00 16.59 50 THR B O 1
ATOM 2946 N N . ALA B 1 70 ? 67.199 38.748 71.059 1.00 14.41 51 ALA B N 1
ATOM 2947 C CA . ALA B 1 70 ? 67.570 39.312 69.779 1.00 13.97 51 ALA B CA 1
ATOM 2948 C C . ALA B 1 70 ? 66.760 38.695 68.662 1.00 16.86 51 ALA B C 1
ATOM 2949 O O . ALA B 1 70 ? 66.649 39.333 67.614 1.00 17.53 51 ALA B O 1
ATOM 2951 N N . LEU B 1 71 ? 66.247 37.475 68.857 1.00 15.51 52 LEU B N 1
ATOM 2952 C CA . LEU B 1 71 ? 65.508 36.739 67.826 1.00 15.40 52 LEU B CA 1
ATOM 2953 C C . LEU B 1 71 ? 64.005 36.834 67.999 1.00 22.31 52 LEU B C 1
ATOM 2954 O O . LEU B 1 71 ? 63.271 36.583 67.037 1.00 17.76 52 LEU B O 1
ATOM 2959 N N . HIS B 1 72 ? 63.522 37.191 69.182 1.00 17.06 53 HIS B N 1
ATOM 2960 C CA . HIS B 1 72 ? 62.094 37.273 69.424 1.00 18.94 53 HIS B CA 1
ATOM 2961 C C . HIS B 1 72 ? 61.599 38.687 69.588 1.00 16.20 53 HIS B C 1
ATOM 2962 O O . HIS B 1 72 ? 60.503 38.979 69.167 1.00 18.14 53 HIS B O 1
ATOM 2969 N N . TYR B 1 73 ? 62.373 39.545 70.254 1.00 16.47 54 TYR B N 1
ATOM 2970 C CA . TYR B 1 73 ? 61.889 40.878 70.616 1.00 14.66 54 TYR B CA 1
ATOM 2971 C C . TYR B 1 73 ? 62.791 41.971 70.055 1.00 18.63 54 TYR B C 1
ATOM 2972 O O . TYR B 1 73 ? 62.818 43.095 70.591 1.00 15.41 54 TYR B O 1
ATOM 2981 N N . GLY B 1 74 ? 63.515 41.675 68.965 1.00 14.47 55 GLY B N 1
ATOM 2982 C CA . GLY B 1 74 ? 64.214 42.750 68.291 1.00 13.45 55 GLY B CA 1
ATOM 2983 C C . GLY B 1 74 ? 65.312 43.399 69.082 1.00 18.31 55 GLY B C 1
ATOM 2984 O O . GLY B 1 74 ? 65.676 44.524 68.762 1.00 16.46 55 GLY B O 1
ATOM 2985 N N . GLN B 1 75 ? 65.874 42.715 70.109 1.00 14.57 56 GLN B N 1
ATOM 2986 C CA . GLN B 1 75 ? 66.847 43.407 70.969 1.00 15.40 56 GLN B CA 1
ATOM 2987 C C . GLN B 1 75 ? 68.231 43.279 70.331 1.00 15.17 56 GLN B C 1
ATOM 2988 O O . GLN B 1 75 ? 69.010 42.374 70.648 1.00 14.55 56 GLN B O 1
ATOM 2994 N N . GLN B 1 76 ? 68.532 44.213 69.438 1.00 13.56 57 GLN B N 1
ATOM 2995 C CA . GLN B 1 76 ? 69.700 44.128 68.568 1.00 12.21 57 GLN B CA 1
ATOM 2996 C C . GLN B 1 76 ? 70.016 45.524 68.067 1.00 13.46 57 GLN B C 1
ATOM 2997 O O . GLN B 1 76 ? 69.101 46.324 67.810 1.00 18.19 57 GLN B O 1
ATOM 3003 N N . CYS B 1 77 ? 71.301 45.775 67.862 1.00 14.20 58 CYS B N 1
ATOM 3004 C CA . CYS B 1 77 ? 71.750 47.022 67.241 1.00 15.58 58 CYS B CA 1
ATOM 3005 C C . CYS B 1 77 ? 73.070 46.775 66.527 1.00 16.44 58 CYS B C 1
ATOM 3006 O O . CYS B 1 77 ? 73.793 45.808 66.835 1.00 14.43 58 CYS B O 1
ATOM 3009 N N . PHE B 1 78 ? 73.377 47.640 65.554 1.00 16.58 59 PHE B N 1
ATOM 3010 C CA . PHE B 1 78 ? 74.656 47.455 64.885 1.00 16.55 59 PHE B CA 1
ATOM 3011 C C . PHE B 1 78 ? 75.283 48.783 64.456 1.00 15.81 59 PHE B C 1
ATOM 3012 O O . PHE B 1 78 ? 74.666 49.849 64.507 1.00 15.74 59 PHE B O 1
ATOM 3020 N N . GLU B 1 79 ? 76.548 48.697 64.047 1.00 11.59 60 GLU B N 1
ATOM 3021 C CA . GLU B 1 79 ? 77.296 49.837 63.540 1.00 11.67 60 GLU B CA 1
ATOM 3022 C C . GLU B 1 79 ? 77.959 49.446 62.211 1.00 16.26 60 GLU B C 1
ATOM 3023 O O . GLU B 1 79 ? 78.003 48.280 61.816 1.00 15.36 60 GLU B O 1
ATOM 3029 N N . GLY B 1 80 ? 78.536 50.440 61.560 1.00 15.79 61 GLY B N 1
ATOM 3030 C CA . GLY B 1 80 ? 79.253 50.194 60.294 1.00 16.33 61 GLY B CA 1
ATOM 3031 C C . GLY B 1 80 ? 80.345 51.230 60.139 1.00 17.37 61 GLY B C 1
ATOM 3032 O O . GLY B 1 80 ? 80.081 52.433 60.268 1.00 14.06 61 GLY B O 1
ATOM 3033 N N . MET B 1 81 ? 81.579 50.792 59.891 1.00 14.91 62 MET B N 1
ATOM 3034 C CA . MET B 1 81 ? 82.684 51.741 59.684 1.00 20.17 62 MET B CA 1
ATOM 3035 C C . MET B 1 81 ? 83.699 51.123 58.720 1.00 18.02 62 MET B C 1
ATOM 3036 O O . MET B 1 81 ? 83.696 49.913 58.488 1.00 20.26 62 MET B O 1
ATOM 3041 N N . LYS B 1 82 ? 84.583 51.947 58.163 1.00 15.62 63 LYS B N 1
ATOM 3042 C CA . LYS B 1 82 ? 85.573 51.421 57.224 1.00 15.99 63 LYS B CA 1
ATOM 3043 C C . LYS B 1 82 ? 87.018 51.723 57.637 1.00 18.15 63 LYS B C 1
ATOM 3044 O O . LYS B 1 82 ? 87.317 52.763 58.252 1.00 16.09 63 LYS B O 1
ATOM 3050 N N . ALA B 1 83 ? 87.919 50.822 57.237 1.00 15.96 64 ALA B N 1
ATOM 3051 C CA . ALA B 1 83 ? 89.355 51.070 57.290 1.00 20.30 64 ALA B CA 1
ATOM 3052 C C . ALA B 1 83 ? 89.853 51.084 55.863 1.00 20.44 64 ALA B C 1
ATOM 3053 O O . ALA B 1 83 ? 89.315 50.357 55.034 1.00 20.02 64 ALA B O 1
ATOM 3055 N N . TYR B 1 84 ? 90.812 51.967 55.585 1.00 20.59 65 TYR B N 1
ATOM 3056 C CA . TYR B 1 84 ? 91.349 52.237 54.256 1.00 18.21 65 TYR B CA 1
ATOM 3057 C C . TYR B 1 84 ? 92.874 52.123 54.261 1.00 22.90 65 TYR B C 1
ATOM 3058 O O . TYR B 1 84 ? 93.541 52.610 55.189 1.00 18.67 65 TYR B O 1
ATOM 3067 N N . ARG B 1 85 ? 93.445 51.509 53.209 1.00 20.07 66 ARG B N 1
ATOM 3068 C CA . ARG B 1 85 ? 94.888 51.559 53.021 1.00 23.47 66 ARG B CA 1
ATOM 3069 C C . ARG B 1 85 ? 95.285 52.930 52.462 1.00 26.81 66 ARG B C 1
ATOM 3070 O O . ARG B 1 85 ? 94.730 53.401 51.457 1.00 19.98 66 ARG B O 1
ATOM 3078 N N . CYS B 1 86 ? 96.211 53.590 53.139 1.00 19.93 67 CYS B N 1
ATOM 3079 C CA . CYS B 1 86 ? 96.708 54.863 52.641 1.00 20.51 67 CYS B CA 1
ATOM 3080 C C . CYS B 1 86 ? 97.815 54.656 51.580 1.00 22.71 67 CYS B C 1
ATOM 3081 O O . CYS B 1 86 ? 98.485 53.618 51.519 1.00 26.78 67 CYS B O 1
ATOM 3084 N N . LYS B 1 87 ? 98.035 55.686 50.771 1.00 22.20 68 LYS B N 1
ATOM 3085 C CA . LYS B 1 87 ? 99.094 55.588 49.768 1.00 23.30 68 LYS B CA 1
ATOM 3086 C C . LYS B 1 87 ? 100.440 55.335 50.409 1.00 29.02 68 LYS B C 1
ATOM 3087 O O . LYS B 1 87 ? 101.325 54.722 49.788 1.00 30.51 68 LYS B O 1
ATOM 3093 N N . ASP B 1 88 ? 100.644 55.849 51.614 1.00 25.71 69 ASP B N 1
ATOM 3094 C CA . ASP B 1 88 ? 101.919 55.637 52.261 1.00 26.76 69 ASP B CA 1
ATOM 3095 C C . ASP B 1 88 ? 101.994 54.275 52.945 1.00 30.14 69 ASP B C 1
ATOM 3096 O O . ASP B 1 88 ? 103.004 53.970 53.588 1.00 34.07 69 ASP B O 1
ATOM 3101 N N . GLY B 1 89 ? 100.960 53.451 52.801 1.00 29.10 70 GLY B N 1
ATOM 3102 C CA . GLY B 1 89 ? 100.964 52.102 53.310 1.00 27.60 70 GLY B CA 1
ATOM 3103 C C . GLY B 1 89 ? 100.361 51.948 54.679 1.00 22.13 70 GLY B C 1
ATOM 3104 O O . GLY B 1 89 ? 100.188 50.811 55.133 1.00 25.49 70 GLY B O 1
ATOM 3105 N N . SER B 1 90 ? 100.095 53.041 55.377 1.00 21.46 71 SER B N 1
ATOM 3106 C CA . SER B 1 90 ? 99.455 52.929 56.690 1.00 20.74 71 SER B CA 1
ATOM 3107 C C . SER B 1 90 ? 97.966 52.634 56.495 1.00 30.14 71 SER B C 1
ATOM 3108 O O . SER B 1 90 ? 97.473 52.561 55.369 1.00 27.42 71 SER B O 1
ATOM 3111 N N . ILE B 1 91 ? 97.235 52.470 57.599 1.00 24.14 72 ILE B N 1
ATOM 3112 C CA . ILE B 1 91 ? 95.823 52.086 57.594 1.00 18.80 72 ILE B CA 1
ATOM 3113 C C . ILE B 1 91 ? 94.990 53.108 58.381 1.00 21.27 72 ILE B C 1
ATOM 3114 O O . ILE B 1 91 ? 95.240 53.332 59.573 1.00 19.55 72 ILE B O 1
ATOM 3119 N N . ASN B 1 92 ? 93.970 53.697 57.735 1.00 18.00 73 ASN B N 1
ATOM 3120 C CA . ASN B 1 92 ? 93.094 54.681 58.374 1.00 21.34 73 ASN B CA 1
ATOM 3121 C C . ASN B 1 92 ? 91.796 54.001 58.786 1.00 23.19 73 ASN B C 1
ATOM 3122 O O . ASN B 1 92 ? 91.044 53.533 57.933 1.00 18.25 73 ASN B O 1
ATOM 3127 N N . LEU B 1 93 ? 91.484 53.991 60.073 1.00 15.86 74 LEU B N 1
ATOM 3128 C CA . LEU B 1 93 ? 90.147 53.609 60.505 1.00 15.20 74 LEU B CA 1
ATOM 3129 C C . LEU B 1 93 ? 89.347 54.896 60.718 1.00 18.68 74 LEU B C 1
ATOM 3130 O O . LEU B 1 93 ? 89.723 55.716 61.552 1.00 18.16 74 LEU B O 1
ATOM 3135 N N . PHE B 1 94 ? 88.207 55.051 60.033 1.00 14.78 75 PHE B N 1
ATOM 3136 C CA . PHE B 1 94 ? 87.528 56.356 59.942 1.00 14.87 75 PHE B CA 1
ATOM 3137 C C . PHE B 1 94 ? 86.489 56.548 61.059 1.00 17.99 75 PHE B C 1
ATOM 3138 O O . PHE B 1 94 ? 85.448 55.893 61.055 1.00 16.01 75 PHE B O 1
ATOM 3146 N N . ARG B 1 95 ? 86.756 57.528 61.982 1.00 16.64 76 ARG B N 1
ATOM 3147 C CA . ARG B 1 95 ? 85.821 58.022 63.007 1.00 14.61 76 ARG B CA 1
ATOM 3148 C C . ARG B 1 95 ? 85.171 56.917 63.843 1.00 14.07 76 ARG B C 1
ATOM 3149 O O . ARG B 1 95 ? 83.964 56.980 64.118 1.00 18.14 76 ARG B O 1
ATOM 3157 N N . PRO B 1 96 ? 85.920 55.914 64.294 1.00 16.14 77 PRO B N 1
ATOM 3158 C CA . PRO B 1 96 ? 85.281 54.853 65.074 1.00 17.03 77 PRO B CA 1
ATOM 3159 C C . PRO B 1 96 ? 84.714 55.330 66.412 1.00 18.05 77 PRO B C 1
ATOM 3160 O O . PRO B 1 96 ? 83.785 54.703 66.938 1.00 16.47 77 PRO B O 1
ATOM 3164 N N . ASP B 1 97 ? 85.261 56.410 66.968 1.00 17.55 78 ASP B N 1
ATOM 3165 C CA . ASP B 1 97 ? 84.684 57.002 68.164 1.00 18.04 78 ASP B CA 1
ATOM 3166 C C . ASP B 1 97 ? 83.229 57.391 67.938 1.00 17.40 78 ASP B C 1
ATOM 3167 O O . ASP B 1 97 ? 82.400 57.268 68.839 1.00 14.51 78 ASP B O 1
ATOM 3172 N N . GLN B 1 98 ? 82.887 57.887 66.733 1.00 18.12 79 GLN B N 1
ATOM 3173 C CA . GLN B 1 98 ? 81.479 58.264 66.480 1.00 16.47 79 GLN B CA 1
ATOM 3174 C C . GLN B 1 98 ? 80.571 57.044 66.443 1.00 13.34 79 GLN B C 1
ATOM 3175 O O . GLN B 1 98 ? 79.405 57.112 66.895 1.00 15.42 79 GLN B O 1
ATOM 3181 N N . ASN B 1 99 ? 81.065 55.922 65.894 1.00 12.98 80 ASN B N 1
ATOM 3182 C CA . ASN B 1 99 ? 80.312 54.686 65.965 1.00 13.44 80 ASN B CA 1
ATOM 3183 C C . ASN B 1 99 ? 80.101 54.261 67.404 1.00 15.40 80 ASN B C 1
ATOM 3184 O O . ASN B 1 99 ? 79.017 53.802 67.768 1.00 14.68 80 ASN B O 1
ATOM 3189 N N . ALA B 1 100 ? 81.151 54.359 68.216 1.00 16.15 81 ALA B N 1
ATOM 3190 C CA . ALA B 1 100 ? 81.020 53.988 69.629 1.00 18.52 81 ALA B CA 1
ATOM 3191 C C . ALA B 1 100 ? 79.934 54.807 70.307 1.00 21.03 81 ALA B C 1
ATOM 3192 O O . ALA B 1 100 ? 79.101 54.257 71.028 1.00 16.33 81 ALA B O 1
ATOM 3194 N N . LEU B 1 101 ? 79.922 56.121 70.074 1.00 13.53 82 LEU B N 1
ATOM 3195 C CA . LEU B 1 101 ? 78.923 56.977 70.719 1.00 13.84 82 LEU B CA 1
ATOM 3196 C C . LEU B 1 101 ? 77.513 56.585 70.278 1.00 16.11 82 LEU B C 1
ATOM 3197 O O . LEU B 1 101 ? 76.578 56.460 71.087 1.00 16.66 82 LEU B O 1
ATOM 3202 N N . ARG B 1 102 ? 77.341 56.389 68.971 1.00 14.86 83 ARG B N 1
ATOM 3203 C CA . ARG B 1 102 ? 76.015 56.052 68.493 1.00 13.46 83 ARG B CA 1
ATOM 3204 C C . ARG B 1 102 ? 75.571 54.703 69.022 1.00 16.24 83 ARG B C 1
ATOM 3205 O O . ARG B 1 102 ? 74.394 54.511 69.333 1.00 16.49 83 ARG B O 1
ATOM 3213 N N . MET B 1 103 ? 76.479 53.739 69.095 1.00 13.56 84 MET B N 1
ATOM 3214 C CA . MET B 1 103 ? 76.041 52.453 69.585 1.00 16.52 84 MET B CA 1
ATOM 3215 C C . MET B 1 103 ? 75.696 52.532 71.064 1.00 18.21 84 MET B C 1
ATOM 3216 O O . MET B 1 103 ? 74.820 51.807 71.522 1.00 15.42 84 MET B O 1
ATOM 3221 N N . GLN B 1 104 ? 76.400 53.371 71.828 1.00 18.68 85 GLN B N 1
ATOM 3222 C CA . GLN B 1 104 ? 75.988 53.570 73.218 1.00 13.34 85 GLN B CA 1
ATOM 3223 C C . GLN B 1 104 ? 74.545 54.059 73.279 1.00 21.13 85 GLN B C 1
ATOM 3224 O O . GLN B 1 104 ? 73.752 53.587 74.106 1.00 14.61 85 GLN B O 1
ATOM 3230 N N . ARG B 1 105 ? 74.167 54.967 72.366 1.00 14.03 86 ARG B N 1
ATOM 3231 C CA . ARG B 1 105 ? 72.795 55.443 72.416 1.00 13.89 86 ARG B CA 1
ATOM 3232 C C . ARG B 1 105 ? 71.817 54.350 71.950 1.00 15.19 86 ARG B C 1
ATOM 3233 O O . ARG B 1 105 ? 70.726 54.238 72.509 1.00 14.61 86 ARG B O 1
ATOM 3241 N N . SER B 1 106 ? 72.171 53.541 70.920 1.00 15.98 87 SER B N 1
ATOM 3242 C CA . SER B 1 106 ? 71.229 52.491 70.480 1.00 16.72 87 SER B CA 1
ATOM 3243 C C . SER B 1 106 ? 71.044 51.418 71.573 1.00 17.72 87 SER B C 1
ATOM 3244 O O . SER B 1 106 ? 69.925 50.946 71.864 1.00 15.77 87 SER B O 1
ATOM 3247 N N . CYS B 1 107 ? 72.151 51.042 72.211 1.00 13.61 88 CYS B N 1
ATOM 3248 C CA . CYS B 1 107 ? 72.087 50.118 73.336 1.00 12.69 88 CYS B CA 1
ATOM 3249 C C . CYS B 1 107 ? 71.189 50.678 74.417 1.00 17.07 88 CYS B C 1
ATOM 3250 O O . CYS B 1 107 ? 70.324 49.974 74.930 1.00 17.91 88 CYS B O 1
ATOM 3253 N N . ALA B 1 108 ? 71.351 51.965 74.752 1.00 16.83 89 ALA B N 1
ATOM 3254 C CA . ALA B 1 108 ? 70.545 52.500 75.848 1.00 17.61 89 ALA B CA 1
ATOM 3255 C C . ALA B 1 108 ? 69.081 52.481 75.497 1.00 19.68 89 ALA B C 1
ATOM 3256 O O . ALA B 1 108 ? 68.242 52.165 76.346 1.00 15.12 89 ALA B O 1
ATOM 3258 N N . ARG B 1 109 ? 68.762 52.785 74.237 1.00 17.39 90 ARG B N 1
ATOM 3259 C CA . ARG B 1 109 ? 67.362 52.823 73.846 1.00 14.90 90 ARG B CA 1
ATOM 3260 C C . ARG B 1 109 ? 66.711 51.447 73.949 1.00 13.56 90 ARG B C 1
ATOM 3261 O O . ARG B 1 109 ? 65.486 51.351 74.159 1.00 14.62 90 ARG B O 1
ATOM 3269 N N . LEU B 1 110 ? 67.489 50.377 73.756 1.00 13.21 91 LEU B N 1
ATOM 3270 C CA . LEU B 1 110 ? 66.950 49.020 73.845 1.00 13.19 91 LEU B CA 1
ATOM 3271 C C . LEU B 1 110 ? 67.245 48.331 75.199 1.00 13.57 91 LEU B C 1
ATOM 3272 O O . LEU B 1 110 ? 67.075 47.108 75.320 1.00 16.56 91 LEU B O 1
ATOM 3277 N N . LEU B 1 111 ? 67.704 49.082 76.188 1.00 13.95 92 LEU B N 1
ATOM 3278 C CA . LEU B 1 111 ? 68.057 48.548 77.503 1.00 20.91 92 LEU B CA 1
ATOM 3279 C C . LEU B 1 111 ? 69.205 47.506 77.464 1.00 19.68 92 LEU B C 1
ATOM 3280 O O . LEU B 1 111 ? 69.257 46.598 78.293 1.00 22.06 92 LEU B O 1
ATOM 3285 N N . MET B 1 112 ? 70.137 47.624 76.545 1.00 16.20 93 MET B N 1
ATOM 3286 C CA . MET B 1 112 ? 71.337 46.772 76.492 1.00 15.78 93 MET B CA 1
ATOM 3287 C C . MET B 1 112 ? 72.560 47.449 77.094 1.00 21.02 93 MET B C 1
ATOM 3288 O O . MET B 1 112 ? 72.685 48.680 77.062 1.00 17.91 93 MET B O 1
ATOM 3293 N N . PRO B 1 113 ? 73.478 46.663 77.663 1.00 16.72 94 PRO B N 1
ATOM 3294 C CA . PRO B 1 113 ? 74.685 47.256 78.261 1.00 23.41 94 PRO B CA 1
ATOM 3295 C C . PRO B 1 113 ? 75.494 47.936 77.178 1.00 17.04 94 PRO B C 1
ATOM 3296 O O . PRO B 1 113 ? 75.527 47.487 76.037 1.00 19.75 94 PRO B O 1
ATOM 3300 N N . GLN B 1 114 ? 76.138 49.028 77.559 1.00 22.33 95 GLN B N 1
ATOM 3301 C CA . GLN B 1 114 ? 76.902 49.806 76.610 1.00 19.79 95 GLN B CA 1
ATOM 3302 C C . GLN B 1 114 ? 78.349 49.314 76.602 1.00 19.39 95 GLN B C 1
ATOM 3303 O O . GLN B 1 114 ? 78.868 48.809 77.603 1.00 19.43 95 GLN B O 1
ATOM 3309 N N . VAL B 1 115 ? 78.976 49.458 75.448 1.00 16.55 96 VAL B N 1
ATOM 3310 C CA . VAL B 1 115 ? 80.401 49.213 75.266 1.00 19.63 96 VAL B CA 1
ATOM 3311 C C . VAL B 1 115 ? 81.071 50.576 75.322 1.00 19.54 96 VAL B C 1
ATOM 3312 O O . VAL B 1 115 ? 80.757 51.442 74.499 1.00 18.05 96 VAL B O 1
ATOM 3316 N N . ASP B 1 116 ? 81.970 50.768 76.304 1.00 21.81 97 ASP B N 1
ATOM 3317 C CA . ASP B 1 116 ? 82.629 52.063 76.430 1.00 17.02 97 ASP B CA 1
ATOM 3318 C C . ASP B 1 116 ? 83.556 52.303 75.234 1.00 16.47 97 ASP B C 1
ATOM 3319 O O . ASP B 1 116 ? 83.968 51.391 74.518 1.00 19.97 97 ASP B O 1
ATOM 3324 N N . THR B 1 117 ? 83.841 53.578 75.010 1.00 15.98 98 THR B N 1
ATOM 3325 C CA . THR B 1 117 ? 84.465 53.994 73.761 1.00 18.92 98 THR B CA 1
ATOM 3326 C C . THR B 1 117 ? 85.856 53.390 73.572 1.00 18.20 98 THR B C 1
ATOM 3327 O O . THR B 1 117 ? 86.200 52.944 72.473 1.00 18.52 98 THR B O 1
ATOM 3331 N N . GLU B 1 118 ? 86.667 53.324 74.633 1.00 19.51 99 GLU B N 1
ATOM 3332 C CA . GLU B 1 118 ? 88.025 52.811 74.411 1.00 23.42 99 GLU B CA 1
ATOM 3333 C C . GLU B 1 118 ? 87.997 51.309 74.162 1.00 23.00 99 GLU B C 1
ATOM 3334 O O . GLU B 1 118 ? 88.677 50.829 73.261 1.00 24.57 99 GLU B O 1
ATOM 3340 N N . GLN B 1 119 ? 87.121 50.573 74.870 1.00 23.70 100 GLN B N 1
ATOM 3341 C CA . GLN B 1 119 ? 86.896 49.154 74.577 1.00 23.90 100 GLN B CA 1
ATOM 3342 C C . GLN B 1 119 ? 86.445 48.950 73.126 1.00 20.59 100 GLN B C 1
ATOM 3343 O O . GLN B 1 119 ? 86.958 48.073 72.399 1.00 22.07 100 GLN B O 1
ATOM 3349 N N . PHE B 1 120 ? 85.470 49.762 72.693 1.00 16.71 101 PHE B N 1
ATOM 3350 C CA . PHE B 1 120 ? 84.932 49.648 71.347 1.00 15.38 101 PHE B CA 1
ATOM 3351 C C . PHE B 1 120 ? 86.025 49.851 70.311 1.00 16.73 101 PHE B C 1
ATOM 3352 O O . PHE B 1 120 ? 86.200 49.019 69.409 1.00 16.86 101 PHE B O 1
ATOM 3360 N N . ILE B 1 121 ? 86.784 50.949 70.433 1.00 14.85 102 ILE B N 1
ATOM 3361 C CA . ILE B 1 121 ? 87.765 51.277 69.399 1.00 15.83 102 ILE B CA 1
ATOM 3362 C C . ILE B 1 121 ? 88.882 50.249 69.374 1.00 17.30 102 ILE B C 1
ATOM 3363 O O . ILE B 1 121 ? 89.298 49.815 68.294 1.00 20.29 102 ILE B O 1
ATOM 3368 N N . GLU B 1 122 ? 89.342 49.795 70.558 1.00 19.86 103 GLU B N 1
ATOM 3369 C CA . GLU B 1 122 ? 90.377 48.767 70.627 1.00 19.13 103 GLU B CA 1
ATOM 3370 C C . GLU B 1 122 ? 89.913 47.461 69.990 1.00 22.03 103 GLU B C 1
ATOM 3371 O O . GLU B 1 122 ? 90.700 46.783 69.321 1.00 22.90 103 GLU B O 1
ATOM 3377 N N . ALA B 1 123 ? 88.656 47.084 70.189 1.00 15.98 104 ALA B N 1
ATOM 3378 C CA . ALA B 1 123 ? 88.152 45.876 69.542 1.00 20.91 104 ALA B CA 1
ATOM 3379 C C . ALA B 1 123 ? 88.166 46.028 68.030 1.00 18.32 104 ALA B C 1
ATOM 3380 O O . ALA B 1 123 ? 88.525 45.090 67.298 1.00 20.21 104 ALA B O 1
ATOM 3382 N N . CYS B 1 124 ? 87.758 47.198 67.549 1.00 16.99 105 CYS B N 1
ATOM 3383 C CA . CYS B 1 124 ? 87.760 47.427 66.104 1.00 18.48 105 CYS B CA 1
ATOM 3384 C C . CYS B 1 124 ? 89.161 47.332 65.549 1.00 20.49 105 CYS B C 1
ATOM 3385 O O . CYS B 1 124 ? 89.381 46.695 64.502 1.00 20.52 105 CYS B O 1
ATOM 3388 N N . LYS B 1 125 ? 90.125 47.968 66.235 1.00 22.01 106 LYS B N 1
ATOM 3389 C CA . LYS B 1 125 ? 91.520 47.932 65.792 1.00 19.13 106 LYS B CA 1
ATOM 3390 C C . LYS B 1 125 ? 92.065 46.510 65.781 1.00 22.60 106 LYS B C 1
ATOM 3391 O O . LYS B 1 125 ? 92.756 46.116 64.841 1.00 17.14 106 LYS B O 1
ATOM 3397 N N . ALA B 1 126 ? 91.717 45.707 66.781 1.00 18.65 107 ALA B N 1
ATOM 3398 C CA . ALA B 1 126 ? 92.186 44.323 66.804 1.00 17.70 107 ALA B CA 1
ATOM 3399 C C . ALA B 1 126 ? 91.617 43.532 65.633 1.00 19.61 107 ALA B C 1
ATOM 3400 O O . ALA B 1 126 ? 92.319 42.720 65.037 1.00 19.18 107 ALA B O 1
ATOM 3402 N N . VAL B 1 127 ? 90.346 43.772 65.283 1.00 16.75 108 VAL B N 1
ATOM 3403 C CA . VAL B 1 127 ? 89.779 43.087 64.108 1.00 17.47 108 VAL B CA 1
ATOM 3404 C C . VAL B 1 127 ? 90.491 43.502 62.815 1.00 21.09 108 VAL B C 1
ATOM 3405 O O . VAL B 1 127 ? 90.825 42.655 61.956 1.00 20.42 108 VAL B O 1
ATOM 3409 N N . VAL B 1 128 ? 90.763 44.808 62.656 1.00 18.01 109 VAL B N 1
ATOM 3410 C CA . VAL B 1 128 ? 91.529 45.229 61.484 1.00 20.37 109 VAL B CA 1
ATOM 3411 C C . VAL B 1 128 ? 92.909 44.548 61.479 1.00 18.53 109 VAL B C 1
ATOM 3412 O O . VAL B 1 128 ? 93.349 43.962 60.467 1.00 18.57 109 VAL B O 1
ATOM 3416 N N . ARG B 1 129 ? 93.608 44.564 62.626 1.00 22.58 110 ARG B N 1
ATOM 3417 C CA . ARG B 1 129 ? 94.943 43.972 62.638 1.00 18.99 110 ARG B CA 1
ATOM 3418 C C . ARG B 1 129 ? 94.917 42.496 62.263 1.00 21.20 110 ARG B C 1
ATOM 3419 O O . ARG B 1 129 ? 95.846 41.993 61.617 1.00 25.74 110 ARG B O 1
ATOM 3427 N N . ALA B 1 130 ? 93.903 41.782 62.695 1.00 19.28 111 ALA B N 1
ATOM 3428 C CA . ALA B 1 130 ? 93.812 40.339 62.477 1.00 27.10 111 ALA B CA 1
ATOM 3429 C C . ALA B 1 130 ? 93.421 39.980 61.067 1.00 23.74 111 ALA B C 1
ATOM 3430 O O . ALA B 1 130 ? 93.504 38.795 60.685 1.00 22.74 111 ALA B O 1
ATOM 3432 N N . ASN B 1 131 ? 92.926 40.954 60.322 1.00 19.16 112 ASN B N 1
ATOM 3433 C CA . ASN B 1 131 ? 92.472 40.659 58.962 1.00 20.11 112 ASN B CA 1
ATOM 3434 C C . ASN B 1 131 ? 93.150 41.565 57.930 1.00 21.04 112 ASN B C 1
ATOM 3435 O O . ASN B 1 131 ? 92.562 41.861 56.903 1.00 21.45 112 ASN B O 1
ATOM 3440 N N . GLU B 1 132 ? 94.350 42.084 58.220 1.00 26.09 113 GLU B N 1
ATOM 3441 C CA . GLU B 1 132 ? 94.994 43.002 57.266 1.00 23.90 113 GLU B CA 1
ATOM 3442 C C . GLU B 1 132 ? 95.086 42.451 55.846 1.00 26.22 113 GLU B C 1
ATOM 3443 O O . GLU B 1 132 ? 95.093 43.225 54.887 1.00 24.07 113 GLU B O 1
ATOM 3449 N N . ARG B 1 133 ? 95.177 41.136 55.665 1.00 26.53 114 ARG B N 1
ATOM 3450 C CA . ARG B 1 133 ? 95.322 40.671 54.282 1.00 27.39 114 ARG B CA 1
ATOM 3451 C C . ARG B 1 133 ? 94.074 40.910 53.444 1.00 28.91 114 ARG B C 1
ATOM 3452 O O . ARG B 1 133 ? 94.133 40.820 52.207 1.00 31.40 114 ARG B O 1
ATOM 3460 N N . PHE B 1 134 ? 92.952 41.194 54.076 1.00 24.82 115 PHE B N 1
ATOM 3461 C CA . PHE B 1 134 ? 91.747 41.521 53.342 1.00 24.72 115 PHE B CA 1
ATOM 3462 C C . PHE B 1 134 ? 91.629 43.013 53.049 1.00 23.79 115 PHE B C 1
ATOM 3463 O O . PHE B 1 134 ? 90.623 43.433 52.486 1.00 29.26 115 PHE B O 1
ATOM 3471 N N . ILE B 1 135 ? 92.618 43.829 53.398 1.00 28.01 116 ILE B N 1
ATOM 3472 C CA . ILE B 1 135 ? 92.450 45.263 53.137 1.00 25.55 116 ILE B CA 1
ATOM 3473 C C . ILE B 1 135 ? 92.745 45.537 51.656 1.00 23.10 116 ILE B C 1
ATOM 3474 O O . ILE B 1 135 ? 93.852 45.272 51.199 1.00 23.41 116 ILE B O 1
ATOM 3479 N N . PRO B 1 136 ? 91.813 46.047 50.856 1.00 20.08 117 PRO B N 1
ATOM 3480 C CA . PRO B 1 136 ? 92.144 46.326 49.440 1.00 20.91 117 PRO B CA 1
ATOM 3481 C C . PRO B 1 136 ? 93.244 47.369 49.333 1.00 27.74 117 PRO B C 1
ATOM 3482 O O . PRO B 1 136 ? 93.270 48.353 50.089 1.00 21.78 117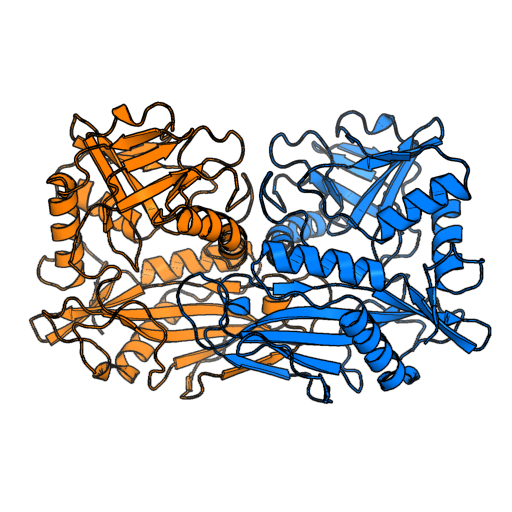 PRO B O 1
ATOM 3486 N N . PRO B 1 137 ? 94.167 47.205 48.383 1.00 27.38 118 PRO B N 1
ATOM 3487 C CA . PRO B 1 137 ? 95.296 48.145 48.281 1.00 29.48 118 PRO B CA 1
ATOM 3488 C C . PRO B 1 137 ? 94.832 49.562 47.951 1.00 27.15 118 PRO B C 1
ATOM 3489 O O . PRO B 1 137 ? 93.736 49.781 47.435 1.00 26.79 118 PRO B O 1
ATOM 3493 N N . TYR B 1 138 ? 95.682 50.538 48.284 1.00 29.06 119 TYR B N 1
ATOM 3494 C CA . TYR B 1 138 ? 95.412 51.913 47.882 1.00 29.81 119 TYR B CA 1
ATOM 3495 C C . TYR B 1 138 ? 95.262 51.986 46.357 1.00 31.44 119 TYR B C 1
ATOM 3496 O O . TYR B 1 138 ? 96.025 51.371 45.605 1.00 27.45 119 TYR B O 1
ATOM 3505 N N . GLY B 1 139 ? 94.290 52.776 45.914 1.00 36.67 120 GLY B N 1
ATOM 3506 C CA . GLY B 1 139 ? 94.047 52.979 44.507 1.00 41.69 120 GLY B CA 1
ATOM 3507 C C . GLY B 1 139 ? 93.003 52.060 43.933 1.00 35.24 120 GLY B C 1
ATOM 3508 O O . GLY B 1 139 ? 92.603 52.233 42.775 1.00 38.06 120 GLY B O 1
ATOM 3509 N N . THR B 1 140 ? 92.528 51.102 44.698 1.00 31.63 121 THR B N 1
ATOM 3510 C CA . THR B 1 140 ? 91.475 50.252 44.182 1.00 33.03 121 THR B CA 1
ATOM 3511 C C . THR B 1 140 ? 90.088 50.818 44.494 1.00 31.79 121 THR B C 1
ATOM 3512 O O . THR B 1 140 ? 89.094 50.323 43.952 1.00 32.20 121 THR B O 1
ATOM 3516 N N . GLY B 1 141 ? 90.001 51.844 45.352 1.00 32.27 122 GLY B N 1
ATOM 3517 C CA . GLY B 1 141 ? 88.721 52.316 45.835 1.00 27.58 122 GLY B CA 1
ATOM 3518 C C . GLY B 1 141 ? 88.084 51.422 46.872 1.00 30.65 122 GLY B C 1
ATOM 3519 O O . GLY B 1 141 ? 86.934 51.669 47.263 1.00 37.02 122 GLY B O 1
ATOM 3520 N N . GLY B 1 142 ? 88.774 50.377 47.287 1.00 28.69 123 GLY B N 1
ATOM 3521 C CA . GLY B 1 142 ? 88.228 49.413 48.218 1.00 27.06 123 GLY B CA 1
ATOM 3522 C C . GLY B 1 142 ? 88.461 49.804 49.665 1.00 23.14 123 GLY B C 1
ATOM 3523 O O . GLY B 1 142 ? 89.095 50.790 49.974 1.00 26.16 123 GLY B O 1
ATOM 3524 N N . ALA B 1 143 ? 87.870 49.038 50.561 1.00 19.85 124 ALA B N 1
ATOM 3525 C CA . ALA B 1 143 ? 88.014 49.308 51.996 1.00 18.10 124 ALA B CA 1
ATOM 3526 C C . ALA B 1 143 ? 87.744 48.022 52.750 1.00 16.95 124 ALA B C 1
ATOM 3527 O O . ALA B 1 143 ? 87.198 47.068 52.209 1.00 21.03 124 ALA B O 1
ATOM 3529 N N . LEU B 1 144 ? 88.076 48.018 54.027 1.00 16.42 125 LEU B N 1
ATOM 3530 C CA . LEU B 1 144 ? 87.671 46.928 54.908 1.00 20.84 125 LEU B CA 1
ATOM 3531 C C . LEU B 1 144 ? 86.501 47.408 55.778 1.00 25.17 125 LEU B C 1
ATOM 3532 O O . LEU B 1 144 ? 86.648 48.334 56.595 1.00 23.85 125 LEU B O 1
ATOM 3537 N N . TYR B 1 145 ? 85.337 46.806 55.605 1.00 17.22 126 TYR B N 1
ATOM 3538 C CA . TYR B 1 145 ? 84.163 47.220 56.349 1.00 20.86 126 TYR B CA 1
ATOM 3539 C C . TYR B 1 145 ? 84.087 46.412 57.623 1.00 16.74 126 TYR B C 1
ATOM 3540 O O . TYR B 1 145 ? 84.311 45.203 57.601 1.00 19.42 126 TYR B O 1
ATOM 3549 N N . LEU B 1 146 ? 83.822 47.097 58.729 1.00 13.69 127 LEU B N 1
ATOM 3550 C CA . LEU B 1 146 ? 83.613 46.476 60.027 1.00 14.78 127 LEU B CA 1
ATOM 3551 C C . LEU B 1 146 ? 82.152 46.627 60.415 1.00 16.78 127 LEU B C 1
ATOM 3552 O O . LEU B 1 146 ? 81.617 47.743 60.342 1.00 13.66 127 LEU B O 1
ATOM 3557 N N . ARG B 1 147 ? 81.557 45.517 60.905 1.00 16.87 128 ARG B N 1
ATOM 3558 C CA . ARG B 1 147 ? 80.195 45.399 61.399 1.00 15.07 128 ARG B CA 1
ATOM 3559 C C . ARG B 1 147 ? 80.209 44.996 62.883 1.00 17.21 128 ARG B C 1
ATOM 3560 O O . ARG B 1 147 ? 80.201 43.786 63.215 1.00 16.80 128 ARG B O 1
ATOM 3568 N N . PRO B 1 148 ? 80.284 45.958 63.804 1.00 17.51 129 PRO B N 1
ATOM 3569 C CA . PRO B 1 148 ? 80.008 45.646 65.221 1.00 12.99 129 PRO B CA 1
ATOM 3570 C C . PRO B 1 148 ? 78.515 45.543 65.444 1.00 14.00 129 PRO B C 1
ATOM 3571 O O . PRO B 1 148 ? 77.725 46.190 64.760 1.00 17.64 129 PRO B O 1
ATOM 3575 N N . PHE B 1 149 ? 78.144 44.734 66.449 1.00 16.56 130 PHE B N 1
ATOM 3576 C CA . PHE B 1 149 ? 76.741 44.596 66.806 1.00 16.01 130 PHE B CA 1
ATOM 3577 C C . PHE B 1 149 ? 76.640 44.035 68.220 1.00 16.85 130 PHE B C 1
ATOM 3578 O O . PHE B 1 149 ? 77.537 43.349 68.702 1.00 16.13 130 PHE B O 1
ATOM 3586 N N . VAL B 1 150 ? 75.547 44.383 68.872 1.00 17.65 131 VAL B N 1
ATOM 3587 C CA . VAL B 1 150 ? 75.244 43.900 70.209 1.00 15.39 131 VAL B CA 1
ATOM 3588 C C . VAL B 1 150 ? 73.851 43.256 70.144 1.00 13.95 131 VAL B C 1
ATOM 3589 O O . VAL B 1 150 ? 72.938 43.810 69.521 1.00 16.39 131 VAL B O 1
ATOM 3593 N N . ILE B 1 151 ? 73.715 42.058 70.738 1.00 14.32 132 ILE B N 1
ATOM 3594 C CA . ILE B 1 151 ? 72.461 41.313 70.638 1.00 14.54 132 ILE B CA 1
ATOM 3595 C C . ILE B 1 151 ? 72.119 40.670 71.993 1.00 18.91 132 ILE B C 1
ATOM 3596 O O . ILE B 1 151 ? 73.014 40.186 72.687 1.00 16.90 132 ILE B O 1
ATOM 3601 N N . GLY B 1 152 ? 70.820 40.611 72.322 1.00 17.26 133 GLY B N 1
ATOM 3602 C CA . GLY B 1 152 ? 70.347 39.947 73.549 1.00 19.04 133 GLY B CA 1
ATOM 3603 C C . GLY B 1 152 ? 70.257 38.447 73.346 1.00 17.49 133 GLY B C 1
ATOM 3604 O O . GLY B 1 152 ? 69.656 37.973 72.380 1.00 18.06 133 GLY B O 1
ATOM 3605 N N . VAL B 1 153 ? 70.860 37.692 74.257 1.00 16.04 134 VAL B N 1
ATOM 3606 C CA . VAL B 1 153 ? 70.949 36.240 74.155 1.00 23.14 134 VAL B CA 1
ATOM 3607 C C . VAL B 1 153 ? 70.694 35.619 75.527 1.00 18.22 134 VAL B C 1
ATOM 3608 O O . VAL B 1 153 ? 70.461 36.309 76.533 1.00 20.87 134 VAL B O 1
ATOM 3612 N N . GLY B 1 154 ? 70.756 34.293 75.557 1.00 22.51 135 GLY B N 1
ATOM 3613 C CA . GLY B 1 154 ? 70.421 33.518 76.736 1.00 24.01 135 GLY B CA 1
ATOM 3614 C C . GLY B 1 154 ? 68.951 33.113 76.720 1.00 22.14 135 GLY B C 1
ATOM 3615 O O . GLY B 1 154 ? 68.128 33.692 76.015 1.00 25.33 135 GLY B O 1
ATOM 3616 N N . ASP B 1 155 ? 68.631 32.095 77.521 1.00 26.44 136 ASP B N 1
ATOM 3617 C CA . ASP B 1 155 ? 67.256 31.610 77.645 1.00 20.83 136 ASP B CA 1
ATOM 3618 C C . ASP B 1 155 ? 66.324 32.676 78.202 1.00 24.58 136 ASP B C 1
ATOM 3619 O O . ASP B 1 155 ? 66.547 33.192 79.306 1.00 27.00 136 ASP B O 1
ATOM 3624 N N . ASN B 1 156 ? 65.209 32.901 77.506 1.00 25.78 137 ASN B N 1
ATOM 3625 C CA . ASN B 1 156 ? 64.202 33.852 77.952 1.00 26.62 137 ASN B CA 1
ATOM 3626 C C . ASN B 1 156 ? 62.864 33.594 77.275 1.00 23.75 137 ASN B C 1
ATOM 3627 O O . ASN B 1 156 ? 62.803 33.101 76.147 1.00 26.60 137 ASN B O 1
ATOM 3632 N N . ILE B 1 157 ? 61.791 33.990 77.952 1.00 26.74 138 ILE B N 1
ATOM 3633 C CA . ILE B 1 157 ? 60.498 34.206 77.311 1.00 21.71 138 ILE B CA 1
ATOM 3634 C C . ILE B 1 157 ? 59.821 35.390 78.001 1.00 29.11 138 ILE B C 1
ATOM 3635 O O . ILE B 1 157 ? 59.922 35.556 79.226 1.00 25.67 138 ILE B O 1
ATOM 3640 N N . GLY B 1 158 ? 59.064 36.171 77.219 1.00 22.90 139 GLY B N 1
ATOM 3641 C CA . GLY B 1 158 ? 58.384 37.338 77.768 1.00 23.05 139 GLY B CA 1
ATOM 3642 C C . GLY B 1 158 ? 59.188 38.584 77.536 1.00 26.64 139 GLY B C 1
ATOM 3643 O O . GLY B 1 158 ? 60.410 38.593 77.720 1.00 19.32 139 GLY B O 1
ATOM 3644 N N . VAL B 1 159 ? 58.539 39.649 77.063 1.00 28.65 140 VAL B N 1
ATOM 3645 C CA . VAL B 1 159 ? 59.327 40.783 76.596 1.00 26.74 140 VAL B CA 1
ATOM 3646 C C . VAL B 1 159 ? 59.990 41.472 77.797 1.00 24.15 140 VAL B C 1
ATOM 3647 O O . VAL B 1 159 ? 59.317 41.982 78.693 1.00 26.96 140 VAL B O 1
ATOM 3651 N N . ARG B 1 160 ? 61.324 41.493 77.812 1.00 23.99 141 ARG B N 1
ATOM 3652 C CA . ARG B 1 160 ? 62.145 42.140 78.838 1.00 22.61 141 ARG B CA 1
ATOM 3653 C C . ARG B 1 160 ? 63.569 42.195 78.304 1.00 17.54 141 ARG B C 1
ATOM 3654 O O . ARG B 1 160 ? 63.882 41.597 77.279 1.00 21.53 141 ARG B O 1
ATOM 3662 N N . THR B 1 161 ? 64.440 42.909 79.003 1.00 20.56 142 THR B N 1
ATOM 3663 C CA . THR B 1 161 ? 65.831 42.929 78.541 1.00 16.63 142 THR B CA 1
ATOM 3664 C C . THR B 1 161 ? 66.472 41.565 78.815 1.00 18.06 142 THR B C 1
ATOM 3665 O O . THR B 1 161 ? 66.123 40.866 79.777 1.00 23.29 142 THR B O 1
ATOM 3669 N N . ALA B 1 162 ? 67.381 41.153 77.934 1.00 15.79 143 ALA B N 1
ATOM 3670 C CA . ALA B 1 162 ? 67.899 39.793 78.015 1.00 16.57 143 ALA B CA 1
ATOM 3671 C C . ALA B 1 162 ? 68.763 39.588 79.259 1.00 20.63 143 ALA B C 1
ATOM 3672 O O . ALA B 1 162 ? 69.285 40.553 79.814 1.00 23.82 143 ALA B O 1
ATOM 3674 N N . PRO B 1 163 ? 68.945 38.330 79.712 1.00 24.41 144 PRO B N 1
ATOM 3675 C CA . PRO B 1 163 ? 69.892 38.085 80.808 1.00 24.24 144 PRO B CA 1
ATOM 3676 C C . PRO B 1 163 ? 71.355 38.099 80.388 1.00 29.93 144 PRO B C 1
ATOM 3677 O O . PRO B 1 163 ? 72.207 38.223 81.285 1.00 22.39 144 PRO B O 1
ATOM 3681 N N . GLU B 1 164 ? 71.678 37.881 79.103 1.00 23.34 145 GLU B N 1
ATOM 3682 C CA . GLU B 1 164 ? 73.064 37.902 78.629 1.00 19.82 145 GLU B CA 1
ATOM 3683 C C . GLU B 1 164 ? 73.104 38.654 77.308 1.00 16.78 145 GLU B C 1
ATOM 3684 O O . GLU B 1 164 ? 72.079 38.799 76.627 1.00 18.11 145 GLU B O 1
ATOM 3690 N N . PHE B 1 165 ? 74.290 39.133 76.925 1.00 16.68 146 PHE B N 1
ATOM 3691 C CA . PHE B 1 165 ? 74.415 39.821 75.644 1.00 15.62 146 PHE B CA 1
ATOM 3692 C C . PHE B 1 165 ? 75.727 39.419 74.954 1.00 17.89 146 PHE B C 1
ATOM 3693 O O . PHE B 1 165 ? 76.673 39.002 75.592 1.00 18.40 146 PHE B O 1
ATOM 3701 N N . ILE B 1 166 ? 75.758 39.549 73.632 1.00 18.67 147 ILE B N 1
ATOM 3702 C CA . ILE B 1 166 ? 76.960 39.349 72.832 1.00 17.57 147 ILE B CA 1
ATOM 3703 C C . ILE B 1 166 ? 77.299 40.663 72.139 1.00 14.42 147 ILE B C 1
ATOM 3704 O O . ILE B 1 166 ? 76.431 41.304 71.539 1.00 14.55 147 ILE B O 1
ATOM 3709 N N . PHE B 1 167 ? 78.579 41.062 72.206 1.00 18.21 148 PHE B N 1
ATOM 3710 C CA . PHE B 1 167 ? 79.130 42.158 71.404 1.00 20.55 148 PHE B CA 1
ATOM 3711 C C . PHE B 1 167 ? 80.126 41.514 70.439 1.00 14.28 148 PHE B C 1
ATOM 3712 O O . PHE B 1 167 ? 81.007 40.780 70.862 1.00 16.67 148 PHE B O 1
ATOM 3720 N N . SER B 1 168 ? 79.903 41.662 69.144 1.00 16.00 149 SER B N 1
ATOM 3721 C CA . SER B 1 168 ? 80.801 41.013 68.208 1.00 17.49 149 SER B CA 1
ATOM 3722 C C . SER B 1 168 ? 81.109 41.986 67.065 1.00 13.71 149 SER B C 1
ATOM 3723 O O . SER B 1 168 ? 80.379 42.942 66.806 1.00 18.35 149 SER B O 1
ATOM 3726 N N . ILE B 1 169 ? 82.232 41.767 66.407 1.00 15.27 150 ILE B N 1
ATOM 3727 C CA . ILE B 1 169 ? 82.589 42.588 65.250 1.00 13.77 150 ILE B CA 1
ATOM 3728 C C . ILE B 1 169 ? 83.171 41.645 64.202 1.00 17.91 150 ILE B C 1
ATOM 3729 O O . ILE B 1 169 ? 84.203 41.008 64.444 1.00 19.40 150 ILE B O 1
ATOM 3734 N N . PHE B 1 170 ? 82.556 41.610 63.016 1.00 16.86 151 PHE B N 1
ATOM 3735 C CA . PHE B 1 170 ? 83.229 40.942 61.907 1.00 18.58 151 PHE B CA 1
ATOM 3736 C C . PHE B 1 170 ? 83.555 41.979 60.836 1.00 19.59 151 PHE B C 1
ATOM 3737 O O . PHE B 1 170 ? 83.116 43.124 60.901 1.00 17.20 151 PHE B O 1
ATOM 3745 N N . CYS B 1 171 ? 84.402 41.599 59.883 1.00 21.38 152 CYS B N 1
ATOM 3746 C CA . CYS B 1 171 ? 84.767 42.509 58.804 1.00 17.00 152 CYS B CA 1
ATOM 3747 C C . CYS B 1 171 ? 84.635 41.800 57.461 1.00 15.80 152 CYS B C 1
ATOM 3748 O O . CYS B 1 171 ? 84.577 40.566 57.369 1.00 19.11 152 CYS B O 1
ATOM 3751 N N . ILE B 1 172 ? 84.556 42.605 56.416 1.00 17.09 153 ILE B N 1
ATOM 3752 C CA . ILE B 1 172 ? 84.492 42.099 55.025 1.00 19.20 153 ILE B CA 1
ATOM 3753 C C . ILE B 1 172 ? 85.206 43.085 5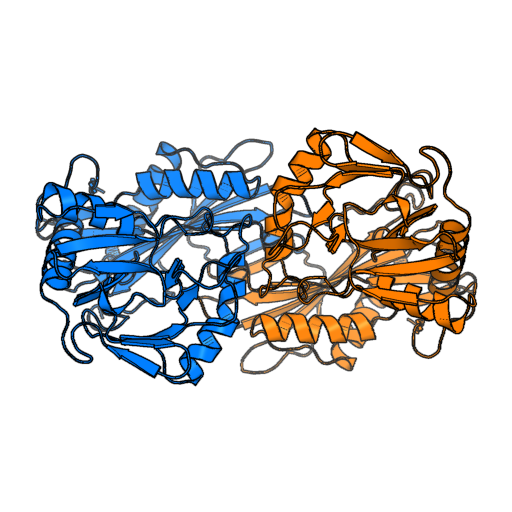4.116 1.00 23.96 153 ILE B C 1
ATOM 3754 O O . ILE B 1 172 ? 85.103 44.295 54.336 1.00 22.44 153 ILE B O 1
ATOM 3759 N N . PRO B 1 173 ? 85.938 42.622 53.091 1.00 19.85 154 PRO B N 1
ATOM 3760 C CA . PRO B 1 173 ? 86.463 43.553 52.096 1.00 20.40 154 PRO B CA 1
ATOM 3761 C C . PRO B 1 173 ? 85.309 44.040 51.227 1.00 20.85 154 PRO B C 1
ATOM 3762 O O . PRO B 1 173 ? 84.387 43.281 50.910 1.00 23.19 154 PRO B O 1
ATOM 3766 N N . VAL B 1 174 ? 85.308 45.338 50.901 1.00 19.62 155 VAL B N 1
ATOM 3767 C CA . VAL B 1 174 ? 84.221 45.915 50.111 1.00 18.20 155 VAL B CA 1
ATOM 3768 C C . VAL B 1 174 ? 84.835 46.806 49.041 1.00 26.07 155 VAL B C 1
ATOM 3769 O O . VAL B 1 174 ? 85.995 47.241 49.140 1.00 27.07 155 VAL B O 1
ATOM 3773 N N . GLY B 1 175 ? 84.094 46.972 47.955 1.00 37.92 156 GLY B N 1
ATOM 3774 C CA . GLY B 1 175 ? 84.518 47.882 46.918 1.00 37.29 156 GLY B CA 1
ATOM 3775 C C . GLY B 1 175 ? 83.527 49.004 46.808 1.00 39.34 156 GLY B C 1
ATOM 3776 O O . GLY B 1 175 ? 82.930 49.424 47.799 1.00 42.51 156 GLY B O 1
ATOM 3777 N N . ALA B 1 176 ? 83.348 49.504 45.592 1.00 45.56 157 ALA B N 1
ATOM 3778 C CA . ALA B 1 176 ? 82.344 50.523 45.340 1.00 44.46 157 ALA B CA 1
ATOM 3779 C C . ALA B 1 176 ? 80.978 49.897 45.544 1.00 37.82 157 ALA B C 1
ATOM 3780 O O . ALA B 1 176 ? 80.730 48.773 45.099 1.00 43.01 157 ALA B O 1
ATOM 3782 N N . TYR B 1 177 ? 80.074 50.630 46.183 1.00 38.57 158 TYR B N 1
ATOM 3783 C CA . TYR B 1 177 ? 78.742 50.079 46.403 1.00 37.13 158 TYR B CA 1
ATOM 3784 C C . TYR B 1 177 ? 78.002 49.944 45.071 1.00 44.24 158 TYR B C 1
ATOM 3785 O O . TYR B 1 177 ? 77.388 48.908 44.798 1.00 48.65 158 TYR B O 1
ATOM 3794 N N . PHE B 1 178 ? 78.008 50.993 44.248 1.00 45.92 159 PHE B N 1
ATOM 3795 C CA . PHE B 1 178 ? 77.603 50.911 42.847 1.00 43.29 159 PHE B CA 1
ATOM 3796 C C . PHE B 1 178 ? 78.854 50.816 41.984 1.00 48.40 159 PHE B C 1
ATOM 3797 O O . PHE B 1 178 ? 79.810 51.574 42.186 1.00 45.37 159 PHE B O 1
ATOM 3805 N N . LYS B 1 179 ? 78.835 49.938 40.983 1.00 51.84 160 LYS B N 1
ATOM 3806 C CA . LYS B 1 179 ? 79.974 49.936 40.081 1.00 57.27 160 LYS B CA 1
ATOM 3807 C C . LYS B 1 179 ? 79.756 50.954 38.959 1.00 57.34 160 LYS B C 1
ATOM 3808 O O . LYS B 1 179 ? 78.622 51.326 38.642 1.00 56.20 160 LYS B O 1
ATOM 3814 N N . GLY B 1 180 ? 80.871 51.475 38.426 1.00 57.45 161 GLY B N 1
ATOM 3815 C CA . GLY B 1 180 ? 80.841 52.540 37.439 1.00 59.35 161 GLY B CA 1
ATOM 3816 C C . GLY B 1 180 ? 81.212 53.910 37.979 1.00 60.78 161 GLY B C 1
ATOM 3817 O O . GLY B 1 180 ? 81.388 54.855 37.189 1.00 62.63 161 GLY B O 1
ATOM 3818 N N . GLY B 1 181 ? 81.360 54.030 39.294 1.00 56.90 162 GLY B N 1
ATOM 3819 C CA . GLY B 1 181 ? 81.661 55.274 39.967 1.00 52.96 162 GLY B CA 1
ATOM 3820 C C . GLY B 1 181 ? 80.418 56.046 40.357 1.00 44.97 162 GLY B C 1
ATOM 3821 O O . GLY B 1 181 ? 79.354 55.453 40.566 1.00 40.64 162 GLY B O 1
ATOM 3822 N N . LEU B 1 182 ? 80.545 57.375 40.388 1.00 43.94 163 LEU B N 1
ATOM 3823 C CA . LEU B 1 182 ? 79.485 58.281 40.819 1.00 32.45 163 LEU B CA 1
ATOM 3824 C C . LEU B 1 182 ? 78.587 58.557 39.639 1.00 28.40 163 LEU B C 1
ATOM 3825 O O . LEU B 1 182 ? 79.041 59.111 38.624 1.00 28.41 163 LEU B O 1
ATOM 3830 N N . THR B 1 183 ? 77.321 58.199 39.787 1.00 21.41 164 THR B N 1
ATOM 3831 C CA . THR B 1 183 ? 76.358 58.376 38.723 1.00 23.83 164 THR B CA 1
ATOM 3832 C C . THR B 1 183 ? 75.042 58.668 39.393 1.00 17.57 164 THR B C 1
ATOM 3833 O O . THR B 1 183 ? 74.873 58.314 40.570 1.00 17.12 164 THR B O 1
ATOM 3837 N N . PRO B 1 184 ? 74.126 59.372 38.731 1.00 17.72 165 PRO B N 1
ATOM 3838 C CA . PRO B 1 184 ? 72.808 59.600 39.358 1.00 16.01 165 PRO B CA 1
ATOM 3839 C C . PRO B 1 184 ? 71.911 58.371 39.364 1.00 19.49 165 PRO B C 1
ATOM 3840 O O . PRO B 1 184 ? 71.858 57.598 38.408 1.00 16.87 165 PRO B O 1
ATOM 3844 N N . HIS B 1 185 ? 71.102 58.267 40.416 1.00 15.32 166 HIS B N 1
ATOM 3845 C CA . HIS B 1 185 ? 70.140 57.188 40.580 1.00 16.23 166 HIS B CA 1
ATOM 3846 C C . HIS B 1 185 ? 68.812 57.819 40.893 1.00 15.44 166 HIS B C 1
ATOM 3847 O O . HIS B 1 185 ? 68.778 58.892 41.500 1.00 15.20 166 HIS B O 1
ATOM 3854 N N . ASN B 1 186 ? 67.732 57.133 40.506 1.00 13.92 167 ASN B N 1
ATOM 3855 C CA . ASN B 1 186 ? 66.357 57.576 40.774 1.00 13.34 167 ASN B CA 1
ATOM 3856 C C . ASN B 1 186 ? 65.790 56.841 41.982 1.00 16.37 167 ASN B C 1
ATOM 3857 O O . ASN B 1 186 ? 66.035 55.639 42.145 1.00 15.17 167 ASN B O 1
ATOM 3862 N N . PHE B 1 187 ? 65.019 57.570 42.805 1.00 14.05 168 PHE B N 1
ATOM 3863 C CA . PHE B 1 187 ? 64.381 56.998 44.004 1.00 15.40 168 PHE B CA 1
ATOM 3864 C C . PHE B 1 187 ? 62.905 57.344 43.989 1.00 14.42 168 PHE B C 1
ATOM 3865 O O . PHE B 1 187 ? 62.494 58.276 43.290 1.00 15.99 168 PHE B O 1
ATOM 3873 N N . GLN B 1 188 ? 62.095 56.592 44.758 1.00 12.97 169 GLN B N 1
ATOM 3874 C CA . GLN B 1 188 ? 60.638 56.741 44.773 1.00 15.75 169 GLN B CA 1
ATOM 3875 C C . GLN B 1 188 ? 60.123 57.026 46.182 1.00 15.88 169 GLN B C 1
ATOM 3876 O O . GLN B 1 188 ? 60.471 56.310 47.120 1.00 13.33 169 GLN B O 1
ATOM 3882 N N . ILE B 1 189 ? 59.290 58.048 46.333 1.00 12.82 170 ILE B N 1
ATOM 3883 C CA . ILE B 1 189 ? 58.664 58.271 47.662 1.00 14.64 170 ILE B CA 1
ATOM 3884 C C . ILE B 1 189 ? 57.818 57.071 48.043 1.00 14.43 170 ILE B C 1
ATOM 3885 O O . ILE B 1 189 ? 57.071 56.525 47.235 1.00 14.96 170 ILE B O 1
ATOM 3890 N N . SER B 1 190 ? 57.918 56.648 49.314 1.00 14.11 171 SER B N 1
ATOM 3891 C CA . SER B 1 190 ? 57.125 55.528 49.791 1.00 17.81 171 SER B CA 1
ATOM 3892 C C . SER B 1 190 ? 55.974 56.018 50.660 1.00 19.56 171 SER B C 1
ATOM 3893 O O . SER B 1 190 ? 56.074 57.043 51.329 1.00 16.98 171 SER B O 1
ATOM 3896 N N . SER B 1 191 ? 54.875 55.275 50.638 1.00 14.59 172 SER B N 1
ATOM 3897 C CA . SER B 1 191 ? 53.762 55.544 51.550 1.00 20.51 172 SER B CA 1
ATOM 3898 C C . SER B 1 191 ? 53.954 54.875 52.893 1.00 20.66 172 SER B C 1
ATOM 3899 O O . SER B 1 191 ? 53.183 55.153 53.839 1.00 16.23 172 SER B O 1
ATOM 3902 N N . TYR B 1 192 ? 54.982 54.048 53.015 1.00 14.31 173 TYR B N 1
ATOM 3903 C CA . TYR B 1 192 ? 55.191 53.322 54.263 1.00 13.40 173 TYR B CA 1
ATOM 3904 C C . TYR B 1 192 ? 56.162 54.052 55.169 1.00 13.66 173 TYR B C 1
ATOM 3905 O O . TYR B 1 192 ? 56.801 55.010 54.769 1.00 15.77 173 TYR B O 1
ATOM 3914 N N . ASP B 1 193 ? 56.271 53.597 56.440 1.00 13.90 174 ASP B N 1
ATOM 3915 C CA . ASP B 1 193 ? 57.178 54.239 57.397 1.00 11.87 174 ASP B CA 1
ATOM 3916 C C . ASP B 1 193 ? 58.304 53.311 57.861 1.00 13.89 174 ASP B C 1
ATOM 3917 O O . ASP B 1 193 ? 58.040 52.185 58.275 1.00 18.56 174 ASP B O 1
ATOM 3922 N N . ARG B 1 194 ? 59.543 53.794 57.881 1.00 14.47 175 ARG B N 1
ATOM 3923 C CA . ARG B 1 194 ? 60.605 53.014 58.529 1.00 11.68 175 ARG B CA 1
ATOM 3924 C C . ARG B 1 194 ? 60.554 53.165 60.044 1.00 13.08 175 ARG B C 1
ATOM 3925 O O . ARG B 1 194 ? 61.069 52.293 60.768 1.00 15.93 175 ARG B O 1
ATOM 3933 N N . ALA B 1 195 ? 59.990 54.261 60.539 1.00 15.36 176 ALA B N 1
ATOM 3934 C CA . ALA B 1 195 ? 60.037 54.469 61.986 1.00 16.29 176 ALA B CA 1
ATOM 3935 C C . ALA B 1 195 ? 58.863 55.333 62.396 1.00 16.25 176 ALA B C 1
ATOM 3936 O O . ALA B 1 195 ? 58.324 56.101 61.600 1.00 15.57 176 ALA B O 1
ATOM 3938 N N . ALA B 1 196 ? 58.503 55.235 63.681 1.00 13.13 177 ALA B N 1
ATOM 3939 C CA . ALA B 1 196 ? 57.394 56.016 64.244 1.00 14.25 177 ALA B CA 1
ATOM 3940 C C . ALA B 1 196 ? 57.873 57.420 64.611 1.00 16.19 177 ALA B C 1
ATOM 3941 O O . ALA B 1 196 ? 59.100 57.673 64.708 1.00 15.05 177 ALA B O 1
ATOM 3943 N N . PRO B 1 197 ? 56.946 58.362 64.820 1.00 13.97 178 PRO B N 1
ATOM 3944 C CA . PRO B 1 197 ? 57.390 59.699 65.231 1.00 14.81 178 PRO B CA 1
ATOM 3945 C C . PRO B 1 197 ? 58.196 59.687 66.526 1.00 17.35 178 PRO B C 1
ATOM 3946 O O . PRO B 1 197 ? 59.165 60.436 66.623 1.00 18.76 178 PRO B O 1
ATOM 3950 N N . GLN B 1 198 ? 57.832 58.870 67.512 1.00 14.96 179 GLN B N 1
ATOM 3951 C CA . GLN B 1 198 ? 58.562 58.745 68.775 1.00 15.35 179 GLN B CA 1
ATOM 3952 C C . GLN B 1 198 ? 58.942 57.282 68.977 1.00 16.91 179 GLN B C 1
ATOM 3953 O O . GLN B 1 198 ? 58.681 56.695 70.033 1.00 20.09 179 GLN B O 1
ATOM 3959 N N . GLY B 1 199 ? 59.527 56.705 67.928 1.00 18.39 180 GLY B N 1
ATOM 3960 C CA . GLY B 1 199 ? 59.961 55.332 67.928 1.00 19.42 180 GLY B CA 1
ATOM 3961 C C . GLY B 1 199 ? 61.475 55.268 67.999 1.00 17.28 180 GLY B C 1
ATOM 3962 O O . GLY B 1 199 ? 62.140 56.091 68.656 1.00 17.25 180 GLY B O 1
ATOM 3963 N N . THR B 1 200 ? 62.012 54.263 67.316 1.00 17.47 181 THR B N 1
ATOM 3964 C CA . THR B 1 200 ? 63.424 53.935 67.419 1.00 16.34 181 THR B CA 1
ATOM 3965 C C . THR B 1 200 ? 64.221 54.414 66.199 1.00 15.63 181 THR B C 1
ATOM 3966 O O . THR B 1 200 ? 65.354 53.960 65.993 1.00 15.66 181 THR B O 1
ATOM 3970 N N . GLY B 1 201 ? 63.674 55.375 65.431 1.00 16.32 182 GLY B N 1
ATOM 3971 C CA . GLY B 1 201 ? 64.294 55.788 64.165 1.00 13.52 182 GLY B CA 1
ATOM 3972 C C . GLY B 1 201 ? 65.678 56.428 64.305 1.00 14.21 182 GLY B C 1
ATOM 3973 O O . GLY B 1 201 ? 66.469 56.392 63.357 1.00 16.49 182 GLY B O 1
ATOM 3974 N N . ALA B 1 202 ? 65.992 57.000 65.479 1.00 16.91 183 ALA B N 1
ATOM 3975 C CA . ALA B 1 202 ? 67.291 57.607 65.697 1.00 18.07 183 ALA B CA 1
ATOM 3976 C C . ALA B 1 202 ? 68.308 56.640 66.272 1.00 15.40 183 ALA B C 1
ATOM 3977 O O . ALA B 1 202 ? 69.461 57.027 66.444 1.00 18.49 183 ALA B O 1
ATOM 3979 N N . ALA B 1 203 ? 67.925 55.403 66.525 1.00 14.98 184 ALA B N 1
ATOM 3980 C CA . ALA B 1 203 ? 68.834 54.341 66.953 1.00 14.81 184 ALA B CA 1
ATOM 3981 C C . ALA B 1 203 ? 69.090 53.395 65.778 1.00 24.25 184 ALA B C 1
ATOM 3982 O O . ALA B 1 203 ? 68.192 53.157 64.963 1.00 19.90 184 ALA B O 1
ATOM 3984 N N . LYS B 1 204 ? 70.321 52.860 65.677 1.00 18.86 185 LYS B N 1
ATOM 3985 C CA . LYS B 1 204 ? 70.617 51.970 64.556 1.00 22.38 185 LYS B CA 1
ATOM 3986 C C . LYS B 1 204 ? 70.281 50.552 65.007 1.00 25.59 185 LYS B C 1
ATOM 3987 O O . LYS B 1 204 ? 71.138 49.751 65.387 1.00 16.35 185 LYS B O 1
ATOM 3993 N N . VAL B 1 205 ? 68.978 50.230 64.947 1.00 15.11 186 VAL B N 1
ATOM 3994 C CA . VAL B 1 205 ? 68.500 48.967 65.486 1.00 15.51 186 VAL B CA 1
ATOM 3995 C C . VAL B 1 205 ? 67.713 48.227 64.401 1.00 15.23 186 VAL B C 1
ATOM 3996 O O . VAL B 1 205 ? 67.220 48.822 63.426 1.00 14.61 186 VAL B O 1
ATOM 4000 N N . GLY B 1 206 ? 67.639 46.891 64.571 1.00 16.89 187 GLY B N 1
ATOM 4001 C CA . GLY B 1 206 ? 67.121 46.039 63.504 1.00 16.13 187 GLY B CA 1
ATOM 4002 C C . GLY B 1 206 ? 65.663 46.270 63.138 1.00 16.83 187 GLY B C 1
ATOM 4003 O O . GLY B 1 206 ? 65.280 46.145 61.969 1.00 15.87 187 GLY B O 1
ATOM 4004 N N . GLY B 1 207 ? 64.836 46.670 64.092 1.00 18.80 188 GLY B N 1
ATOM 4005 C CA . GLY B 1 207 ? 63.435 46.863 63.758 1.00 16.44 188 GLY B CA 1
ATOM 4006 C C . GLY B 1 207 ? 63.171 47.930 62.695 1.00 13.89 188 GLY B C 1
ATOM 4007 O O . GLY B 1 207 ? 62.187 47.826 61.960 1.00 16.90 188 GLY B O 1
ATOM 4008 N N . ASN B 1 208 ? 64.002 48.982 62.638 1.00 20.28 189 ASN B N 1
ATOM 4009 C CA . ASN B 1 208 ? 63.836 50.028 61.611 1.00 14.26 189 ASN B CA 1
ATOM 4010 C C . ASN B 1 208 ? 64.065 49.448 60.221 1.00 14.83 189 ASN B C 1
ATOM 4011 O O . ASN B 1 208 ? 63.349 49.771 59.235 1.00 16.85 189 ASN B O 1
ATOM 4016 N N . TYR B 1 209 ? 65.099 48.580 60.124 1.00 14.53 190 TYR B N 1
ATOM 4017 C CA . TYR B 1 209 ? 65.366 47.917 58.850 1.00 17.23 190 TYR B CA 1
ATOM 4018 C C . TYR B 1 209 ? 64.254 46.937 58.471 1.00 13.98 190 TYR B C 1
ATOM 4019 O O . TYR B 1 209 ? 63.921 46.775 57.289 1.00 14.36 190 TYR B O 1
ATOM 4028 N N . ALA B 1 210 ? 63.727 46.199 59.439 1.00 18.02 191 ALA B N 1
ATOM 4029 C CA . ALA B 1 210 ? 62.652 45.269 59.100 1.00 15.58 191 ALA B CA 1
ATOM 4030 C C . ALA B 1 210 ? 61.469 46.008 58.511 1.00 18.15 191 ALA B C 1
ATOM 4031 O O . ALA B 1 210 ? 60.823 45.530 57.571 1.00 16.10 191 ALA B O 1
ATOM 4033 N N . ALA B 1 211 ? 61.159 47.165 59.074 1.00 15.25 192 ALA B N 1
ATOM 4034 C CA . ALA B 1 211 ? 60.099 47.984 58.523 1.00 15.76 192 ALA B CA 1
ATOM 4035 C C . ALA B 1 211 ? 60.416 48.484 57.121 1.00 14.25 192 ALA B C 1
ATOM 4036 O O . ALA B 1 211 ? 59.484 48.916 56.430 1.00 16.82 192 ALA B O 1
ATOM 4038 N N . SER B 1 212 ? 61.704 48.570 56.758 1.00 15.33 193 SER B N 1
ATOM 4039 C CA . SER B 1 212 ? 62.078 49.019 55.416 1.00 14.65 193 SER B CA 1
ATOM 4040 C C . SER B 1 212 ? 62.061 47.889 54.375 1.00 15.20 193 SER B C 1
ATOM 4041 O O . SER B 1 212 ? 62.128 48.189 53.181 1.00 13.76 193 SER B O 1
ATOM 4044 N N . LEU B 1 213 ? 61.970 46.611 54.775 1.00 16.42 194 LEU B N 1
ATOM 4045 C CA . LEU B 1 213 ? 62.125 45.514 53.792 1.00 16.48 194 LEU B CA 1
ATOM 4046 C C . LEU B 1 213 ? 61.075 45.557 52.695 1.00 19.79 194 LEU B C 1
ATOM 4047 O O . LEU B 1 213 ? 61.396 45.580 51.479 1.00 17.11 194 LEU B O 1
ATOM 4052 N N . MET B 1 214 ? 59.799 45.536 53.088 1.00 17.87 195 MET B N 1
ATOM 4053 C CA . MET B 1 214 ? 58.753 45.556 52.064 1.00 18.81 195 MET B CA 1
ATOM 4054 C C . MET B 1 214 ? 58.735 46.869 51.266 1.00 16.89 195 MET B C 1
ATOM 4055 O O . MET B 1 214 ? 58.573 46.816 50.016 1.00 16.61 195 MET B O 1
ATOM 4060 N N . PRO B 1 215 ? 58.818 48.062 51.887 1.00 18.07 196 PRO B N 1
ATOM 4061 C CA . PRO B 1 215 ? 58.826 49.307 51.087 1.00 16.73 196 PRO B CA 1
ATOM 4062 C C . PRO B 1 215 ? 59.994 49.406 50.131 1.00 14.17 196 PRO B C 1
ATOM 4063 O O . PRO B 1 215 ? 59.825 49.857 48.963 1.00 14.15 196 PRO B O 1
ATOM 4067 N N . GLY B 1 216 ? 61.158 48.964 50.596 1.00 12.95 197 GLY B N 1
ATOM 4068 C CA . GLY B 1 216 ? 62.328 48.963 49.736 1.00 13.62 197 GLY B CA 1
ATOM 4069 C C . GLY B 1 216 ? 62.131 48.026 48.580 1.00 17.32 197 GLY B C 1
ATOM 4070 O O . GLY B 1 216 ? 62.454 48.354 47.449 1.00 17.41 197 GLY B O 1
ATOM 4071 N N . SER B 1 217 ? 61.533 46.866 48.849 1.00 14.65 198 SER B N 1
ATOM 4072 C CA . SER B 1 217 ? 61.284 45.881 47.809 1.00 17.90 198 SER B CA 1
ATOM 4073 C C . SER B 1 217 ? 60.300 46.413 46.771 1.00 22.74 198 SER B C 1
ATOM 4074 O O . SER B 1 217 ? 60.469 46.188 45.563 1.00 20.92 198 SER B O 1
ATOM 4077 N N . LYS B 1 218 ? 59.279 47.150 47.233 1.00 19.44 199 LYS B N 1
ATOM 4078 C CA . LYS B 1 218 ? 58.275 47.711 46.336 1.00 18.75 199 LYS B CA 1
ATOM 4079 C C . LYS B 1 218 ? 58.871 48.798 45.446 1.00 17.86 199 LYS B C 1
ATOM 4080 O O . LYS B 1 218 ? 58.556 48.860 44.250 1.00 17.03 199 LYS B O 1
ATOM 4086 N N . ALA B 1 219 ? 59.745 49.653 45.996 1.00 17.50 200 ALA B N 1
ATOM 4087 C CA . ALA B 1 219 ? 60.430 50.631 45.157 1.00 15.98 200 ALA B CA 1
ATOM 4088 C C . ALA B 1 219 ? 61.337 49.943 44.140 1.00 15.64 200 ALA B C 1
ATOM 4089 O O . ALA B 1 219 ? 61.421 50.364 42.986 1.00 14.64 200 ALA B O 1
ATOM 4091 N N . LYS B 1 220 ? 62.057 48.907 44.547 1.00 16.12 201 LYS B N 1
ATOM 4092 C CA . LYS B 1 220 ? 62.928 48.239 43.576 1.00 18.18 201 LYS B CA 1
ATOM 4093 C C . LYS B 1 220 ? 62.127 47.459 42.526 1.00 15.98 201 LYS B C 1
ATOM 4094 O O . LYS B 1 220 ? 62.547 47.350 41.359 1.00 16.59 201 LYS B O 1
ATOM 4100 N N . LYS B 1 221 ? 60.989 46.883 42.898 1.00 21.10 202 LYS B N 1
ATOM 4101 C CA . LYS B 1 221 ? 60.181 46.216 41.875 1.00 20.94 202 LYS B CA 1
ATOM 4102 C C . LYS B 1 221 ? 59.654 47.212 40.858 1.00 18.56 202 LYS B C 1
ATOM 4103 O O . LYS B 1 221 ? 59.465 46.851 39.679 1.00 22.42 202 LYS B O 1
ATOM 4109 N N . ALA B 1 222 ? 59.490 48.476 41.257 1.00 15.72 203 ALA B N 1
ATOM 4110 C CA . ALA B 1 222 ? 59.126 49.567 40.367 1.00 19.03 203 ALA B CA 1
ATOM 4111 C C . ALA B 1 222 ? 60.347 50.179 39.663 1.00 22.76 203 ALA B C 1
ATOM 4112 O O . ALA B 1 222 ? 60.203 51.180 38.959 1.00 20.50 203 ALA B O 1
ATOM 4114 N N . HIS B 1 223 ? 61.522 49.552 39.823 1.00 15.84 204 HIS B N 1
ATOM 4115 C CA . HIS B 1 223 ? 62.761 49.816 39.089 1.00 16.19 204 HIS B CA 1
ATOM 4116 C C . HIS B 1 223 ? 63.484 51.052 39.612 1.00 19.65 204 HIS B C 1
ATOM 4117 O O . HIS B 1 223 ? 64.347 51.583 38.947 1.00 15.65 204 HIS B O 1
ATOM 4124 N N . PHE B 1 224 ? 63.216 51.448 40.864 1.00 17.98 205 PHE B N 1
ATOM 4125 C CA . PHE B 1 224 ? 63.939 52.535 41.504 1.00 17.43 205 PHE B CA 1
ATOM 4126 C C . PHE B 1 224 ? 65.041 51.976 42.391 1.00 19.76 205 PHE B C 1
ATOM 4127 O O . PHE B 1 224 ? 64.993 50.824 42.827 1.00 18.01 205 PHE B O 1
ATOM 4135 N N . ALA B 1 225 ? 66.029 52.830 42.663 1.00 15.96 206 ALA B N 1
ATOM 4136 C CA . ALA B 1 225 ? 67.146 52.370 43.486 1.00 15.42 206 ALA B CA 1
ATOM 4137 C C . ALA B 1 225 ? 66.696 52.043 44.911 1.00 16.81 206 ALA B C 1
ATOM 4138 O O . ALA B 1 225 ? 67.198 51.074 45.498 1.00 16.92 206 ALA B O 1
ATOM 4140 N N . ASP B 1 226 ? 65.777 52.824 45.483 1.00 15.88 207 ASP B N 1
ATOM 4141 C CA . ASP B 1 226 ? 65.254 52.545 46.823 1.00 12.77 207 ASP B CA 1
ATOM 4142 C C . ASP B 1 226 ? 64.050 53.440 47.061 1.00 14.44 207 ASP B C 1
ATOM 4143 O O . ASP B 1 226 ? 63.671 54.253 46.220 1.00 13.43 207 ASP B O 1
ATOM 4148 N N . ALA B 1 227 ? 63.446 53.258 48.235 1.00 12.88 208 ALA B N 1
ATOM 4149 C CA . ALA B 1 227 ? 62.359 54.089 48.722 1.00 17.99 208 ALA B CA 1
ATOM 4150 C C . ALA B 1 227 ? 62.936 55.264 49.492 1.00 17.62 208 ALA B C 1
ATOM 4151 O O . ALA B 1 227 ? 63.987 55.158 50.121 1.00 19.79 208 ALA B O 1
ATOM 4153 N N . ILE B 1 228 ? 62.236 56.379 49.434 1.00 16.09 209 ILE B N 1
ATOM 4154 C CA . ILE B 1 228 ? 62.526 57.524 50.289 1.00 17.43 209 ILE B CA 1
ATOM 4155 C C . ILE B 1 228 ? 61.366 57.631 51.272 1.00 15.00 209 ILE B C 1
ATOM 4156 O O . ILE B 1 228 ? 60.202 57.497 50.885 1.00 14.74 209 ILE B O 1
ATOM 4161 N N . TYR B 1 229 ? 61.696 57.838 52.538 1.00 12.81 210 TYR B N 1
ATOM 4162 C CA . TYR B 1 229 ? 60.743 57.888 53.656 1.00 15.04 210 TYR B CA 1
ATOM 4163 C C . TYR B 1 229 ? 60.543 59.332 54.058 1.00 10.99 210 TYR B C 1
ATOM 4164 O O . TYR B 1 229 ? 61.526 60.092 54.180 1.00 14.84 210 TYR B O 1
ATOM 4173 N N . LEU B 1 230 ? 59.271 59.689 54.251 1.00 11.70 211 LEU B N 1
ATOM 4174 C CA . LEU B 1 230 ? 58.854 60.997 54.726 1.00 12.44 211 LEU B CA 1
ATOM 4175 C C . LEU B 1 230 ? 58.590 60.941 56.225 1.00 11.76 211 LEU B C 1
ATOM 4176 O O . LEU B 1 230 ? 58.476 59.866 56.817 1.00 13.87 211 LEU B O 1
ATOM 4181 N N . ASP B 1 231 ? 58.405 62.109 56.813 1.00 12.18 212 ASP B N 1
ATOM 4182 C CA . ASP B 1 231 ? 58.110 62.127 58.263 1.00 12.55 212 ASP B CA 1
ATOM 4183 C C . ASP B 1 231 ? 56.839 61.325 58.548 1.00 12.77 212 ASP B C 1
ATOM 4184 O O . ASP B 1 231 ? 55.852 61.429 57.801 1.00 14.09 212 ASP B O 1
ATOM 4189 N N . PRO B 1 232 ? 56.851 60.462 59.565 1.00 14.26 213 PRO B N 1
ATOM 4190 C CA . PRO B 1 232 ? 55.754 59.528 59.730 1.00 14.76 213 PRO B CA 1
ATOM 4191 C C . PRO B 1 232 ? 54.470 60.202 60.199 1.00 15.90 213 PRO B C 1
ATOM 4192 O O . PRO B 1 232 ? 53.382 59.674 59.932 1.00 17.81 213 PRO B O 1
ATOM 4196 N N . MET B 1 233 ? 54.540 61.391 60.842 1.00 14.27 214 MET B N 1
ATOM 4197 C CA . MET B 1 233 ? 53.301 62.025 61.322 1.00 16.31 214 MET B CA 1
ATOM 4198 C C . MET B 1 233 ? 52.493 62.632 60.178 1.00 20.02 214 MET B C 1
ATOM 4199 O O . MET B 1 233 ? 51.261 62.563 60.178 1.00 19.40 214 MET B O 1
ATOM 4204 N N . THR B 1 234 ? 53.166 63.251 59.180 1.00 20.68 215 THR B N 1
ATOM 4205 C CA . THR B 1 234 ? 52.441 64.021 58.156 1.00 19.07 215 THR B CA 1
ATOM 4206 C C . THR B 1 234 ? 52.766 63.662 56.725 1.00 14.90 215 THR B C 1
ATOM 4207 O O . THR B 1 234 ? 52.022 64.088 55.824 1.00 15.31 215 THR B O 1
ATOM 4211 N N . HIS B 1 235 ? 53.873 62.974 56.466 1.00 14.02 216 HIS B N 1
ATOM 4212 C CA . HIS B 1 235 ? 54.294 62.667 55.104 1.00 13.49 216 HIS B CA 1
ATOM 4213 C C . HIS B 1 235 ? 54.334 63.942 54.280 1.00 15.05 216 HIS B C 1
ATOM 4214 O O . HIS B 1 235 ? 53.977 63.978 53.093 1.00 15.89 216 HIS B O 1
ATOM 4221 N N . THR B 1 236 ? 54.920 64.969 54.882 1.00 14.67 217 THR B N 1
ATOM 4222 C CA . THR B 1 236 ? 55.204 66.188 54.129 1.00 17.66 217 THR B CA 1
ATOM 4223 C C . THR B 1 236 ? 56.684 66.522 54.002 1.00 13.84 217 THR B C 1
ATOM 4224 O O . THR B 1 236 ? 57.017 67.436 53.237 1.00 15.73 217 THR B O 1
ATOM 4228 N N . LYS B 1 237 ? 57.564 65.826 54.722 1.00 13.34 218 LYS B N 1
ATOM 4229 C CA . LYS B 1 237 ? 58.982 66.197 54.813 1.00 13.74 218 LYS B CA 1
ATOM 4230 C C . LYS B 1 237 ? 59.867 64.977 54.597 1.00 12.39 218 LYS B C 1
ATOM 4231 O O . LYS B 1 237 ? 59.579 63.904 55.116 1.00 15.95 218 LYS B O 1
ATOM 4237 N N . ILE B 1 238 ? 60.951 65.128 53.830 1.00 14.33 219 ILE B N 1
ATOM 4238 C CA . ILE B 1 238 ? 61.881 64.013 53.628 1.00 15.48 219 ILE B CA 1
ATOM 4239 C C . ILE B 1 238 ? 62.627 63.698 54.912 1.00 14.22 219 ILE B C 1
ATOM 4240 O O . ILE B 1 238 ? 63.110 64.597 55.605 1.00 16.65 219 ILE B O 1
ATOM 4245 N N . GLU B 1 239 ? 62.757 62.413 55.214 1.00 12.89 220 GLU B N 1
ATOM 4246 C CA . GLU B 1 239 ? 63.553 61.955 56.350 1.00 15.08 220 GLU B CA 1
ATOM 4247 C C . GLU B 1 239 ? 64.743 61.100 55.956 1.00 17.74 220 GLU B C 1
ATOM 4248 O O . GLU B 1 239 ? 65.845 61.356 56.434 1.00 19.89 220 GLU B O 1
ATOM 4254 N N . GLU B 1 240 ? 64.560 60.086 55.092 1.00 13.83 221 GLU B N 1
ATOM 4255 C CA . GLU B 1 240 ? 65.654 59.163 54.802 1.00 16.78 221 GLU B CA 1
ATOM 4256 C C . GLU B 1 240 ? 65.545 58.673 53.374 1.00 14.71 221 GLU B C 1
ATOM 4257 O O . GLU B 1 240 ? 64.448 58.521 52.836 1.00 14.05 221 GLU B O 1
ATOM 4263 N N . VAL B 1 241 ? 66.700 58.330 52.797 1.00 11.44 222 VAL B N 1
ATOM 4264 C CA . VAL B 1 241 ? 66.742 57.793 51.420 1.00 11.53 222 VAL B CA 1
ATOM 4265 C C . VAL B 1 241 ? 67.209 56.356 51.573 1.00 18.05 222 VAL B C 1
ATOM 4266 O O . VAL B 1 241 ? 68.412 56.121 51.769 1.00 20.21 222 VAL B O 1
ATOM 4270 N N . GLY B 1 242 ? 66.284 55.407 51.563 1.00 15.65 223 GLY B N 1
ATOM 4271 C CA . GLY B 1 242 ? 66.659 54.015 51.802 1.00 17.35 223 GLY B CA 1
ATOM 4272 C C . GLY B 1 242 ? 67.258 53.918 53.206 1.00 24.21 223 GLY B C 1
ATOM 4273 O O . GLY B 1 242 ? 66.632 54.368 54.179 1.00 27.15 223 GLY B O 1
ATOM 4274 N N . SER B 1 243 ? 68.522 53.456 53.323 1.00 18.74 224 SER B N 1
ATOM 4275 C CA . SER B 1 243 ? 69.214 53.454 54.605 1.00 21.76 224 SER B CA 1
ATOM 4276 C C . SER B 1 243 ? 70.337 54.481 54.602 1.00 23.55 224 SER B C 1
ATOM 4277 O O . SER B 1 243 ? 71.435 54.239 55.124 1.00 26.28 224 SER B O 1
ATOM 4280 N N . ALA B 1 244 ? 70.076 55.646 54.002 1.00 17.82 225 ALA B N 1
ATOM 4281 C CA . ALA B 1 244 ? 71.083 56.700 53.918 1.00 16.14 225 ALA B CA 1
ATOM 4282 C C . ALA B 1 244 ? 70.428 58.035 54.243 1.00 16.24 225 ALA B C 1
ATOM 4283 O O . ALA B 1 244 ? 69.213 58.176 54.155 1.00 22.02 225 ALA B O 1
ATOM 4285 N N . ASN B 1 245 ? 71.237 59.024 54.634 1.00 15.35 226 ASN B N 1
ATOM 4286 C CA . ASN B 1 245 ? 70.650 60.336 54.875 1.00 13.92 226 ASN B CA 1
ATOM 4287 C C . ASN B 1 245 ? 70.498 61.101 53.569 1.00 14.79 226 ASN B C 1
ATOM 4288 O O . ASN B 1 245 ? 71.226 60.846 52.596 1.00 14.96 226 ASN B O 1
ATOM 4293 N N . PHE B 1 246 ? 69.531 62.037 53.544 1.00 12.71 227 PHE B N 1
ATOM 4294 C CA . PHE B 1 246 ? 69.303 62.902 52.380 1.00 14.33 227 PHE B CA 1
ATOM 4295 C C . PHE B 1 246 ? 70.102 64.190 52.540 1.00 14.68 227 PHE B C 1
ATOM 4296 O O . PHE B 1 246 ? 70.235 64.710 53.641 1.00 15.65 227 PHE B O 1
ATOM 4304 N N . PHE B 1 247 ? 70.629 64.711 51.446 1.00 14.14 228 PHE B N 1
ATOM 4305 C CA . PHE B 1 247 ? 71.033 66.108 51.447 1.00 14.88 228 PHE B CA 1
ATOM 4306 C C . PHE B 1 247 ? 70.613 66.735 50.115 1.00 17.68 228 PHE B C 1
ATOM 4307 O O . PHE B 1 247 ? 70.515 66.055 49.085 1.00 13.92 228 PHE B O 1
ATOM 4315 N N . GLY B 1 248 ? 70.289 68.020 50.177 1.00 16.75 229 GLY B N 1
ATOM 4316 C CA . GLY B 1 248 ? 70.061 68.816 48.986 1.00 13.28 229 GLY B CA 1
ATOM 4317 C C . GLY B 1 248 ? 71.042 69.974 48.975 1.00 17.98 229 GLY B C 1
ATOM 4318 O O . GLY B 1 248 ? 71.475 70.436 50.020 1.00 21.06 229 GLY B O 1
ATOM 4319 N N . ILE B 1 249 ? 71.380 70.452 47.780 1.00 18.11 230 ILE B N 1
ATOM 4320 C CA . ILE B 1 249 ? 72.232 71.627 47.599 1.00 12.90 230 ILE B CA 1
ATOM 4321 C C . ILE B 1 249 ? 71.361 72.710 47.003 1.00 19.57 230 ILE B C 1
ATOM 4322 O O . ILE B 1 249 ? 70.842 72.516 45.906 1.00 17.47 230 ILE B O 1
ATOM 4327 N N . THR B 1 250 ? 71.139 73.808 47.718 1.00 21.30 231 THR B N 1
ATOM 4328 C CA . THR B 1 250 ? 70.245 74.850 47.233 1.00 18.07 231 THR B CA 1
ATOM 4329 C C . THR B 1 250 ? 70.869 75.646 46.091 1.00 20.30 231 THR B C 1
ATOM 4330 O O . THR B 1 250 ? 72.073 75.592 45.831 1.00 19.17 231 THR B O 1
ATOM 4334 N N . HIS B 1 251 ? 70.029 76.463 45.446 1.00 21.95 232 HIS B N 1
ATOM 4335 C CA . HIS B 1 251 ? 70.530 77.316 44.370 1.00 28.22 232 HIS B CA 1
ATOM 4336 C C . HIS B 1 251 ? 71.577 78.297 44.859 1.00 31.75 232 HIS B C 1
ATOM 4337 O O . HIS B 1 251 ? 72.482 78.647 44.096 1.00 33.35 232 HIS B O 1
ATOM 4344 N N . ASP B 1 252 ? 71.506 78.728 46.126 1.00 28.71 233 ASP B N 1
ATOM 4345 C CA . ASP B 1 252 ? 72.575 79.537 46.696 1.00 31.83 233 ASP B CA 1
ATOM 4346 C C . ASP B 1 252 ? 73.580 78.709 47.465 1.00 28.65 233 ASP B C 1
ATOM 4347 O O . ASP B 1 252 ? 74.185 79.213 48.416 1.00 25.05 233 ASP B O 1
ATOM 4352 N N . ASN B 1 253 ? 73.712 77.427 47.108 1.00 24.63 234 ASN B N 1
ATOM 4353 C CA . ASN B 1 253 ? 74.839 76.591 47.483 1.00 22.52 234 ASN B CA 1
ATOM 4354 C C . ASN B 1 253 ? 74.868 76.233 48.962 1.00 26.43 234 ASN B C 1
ATOM 4355 O O . ASN B 1 253 ? 75.931 75.948 49.497 1.00 27.98 234 ASN B O 1
ATOM 4360 N N . LYS B 1 254 ? 73.723 76.121 49.600 1.00 21.55 235 LYS B N 1
ATOM 4361 C CA . LYS B 1 254 ? 73.690 75.646 50.981 1.00 21.72 235 LYS B CA 1
ATOM 4362 C C . LYS B 1 254 ? 73.493 74.146 50.983 1.00 18.19 235 LYS B C 1
ATOM 4363 O O . LYS B 1 254 ? 72.719 73.621 50.169 1.00 18.72 235 LYS B O 1
ATOM 4369 N N . PHE B 1 255 ? 74.160 73.462 51.934 1.00 15.87 236 PHE B N 1
ATOM 4370 C CA . PHE B 1 255 ? 74.019 72.019 52.127 1.00 16.18 236 PHE B CA 1
ATOM 4371 C C . PHE B 1 255 ? 72.881 71.829 53.118 1.00 15.23 236 PHE B C 1
ATOM 4372 O O . PHE B 1 255 ? 72.978 72.297 54.259 1.00 16.10 236 PHE B O 1
ATOM 4380 N N . VAL B 1 256 ? 71.763 71.235 52.669 1.00 13.66 237 VAL B N 1
ATOM 4381 C CA . VAL B 1 256 ? 70.554 71.137 53.506 1.00 12.88 237 VAL B CA 1
ATOM 4382 C C . VAL B 1 256 ? 70.280 69.676 53.827 1.00 12.29 237 VAL B C 1
ATOM 4383 O O . VAL B 1 256 ? 70.252 68.823 52.940 1.00 13.46 237 VAL B O 1
ATOM 4387 N N . THR B 1 257 ? 70.046 69.381 55.105 1.00 12.12 238 THR B N 1
ATOM 4388 C CA . THR B 1 257 ? 69.726 67.994 55.437 1.00 14.29 238 THR B CA 1
ATOM 4389 C C . THR B 1 257 ? 68.631 67.945 56.513 1.00 14.36 238 THR B C 1
ATOM 4390 O O . THR B 1 257 ? 68.528 68.857 57.354 1.00 18.19 238 THR B O 1
ATOM 4394 N N . PRO B 1 258 ? 67.761 66.918 56.479 1.00 13.55 239 PRO B N 1
ATOM 4395 C CA . PRO B 1 258 ? 66.657 66.848 57.449 1.00 13.24 239 PRO B CA 1
ATOM 4396 C C . PRO B 1 258 ? 67.097 66.743 58.892 1.00 15.28 239 PRO B C 1
ATOM 4397 O O . PRO B 1 258 ? 68.118 66.141 59.214 1.00 16.82 239 PRO B O 1
ATOM 4401 N N . ASN B 1 259 ? 66.274 67.328 59.763 1.00 13.27 240 ASN B N 1
ATOM 4402 C CA . ASN B 1 259 ? 66.467 67.271 61.206 1.00 16.53 240 ASN B CA 1
ATOM 4403 C C . ASN B 1 259 ? 65.119 66.909 61.803 1.00 18.49 240 ASN B C 1
ATOM 4404 O O . ASN B 1 259 ? 64.133 67.604 61.552 1.00 19.71 240 ASN B O 1
ATOM 4409 N N . SER B 1 260 ? 65.049 65.800 62.518 1.00 15.48 241 SER B N 1
ATOM 4410 C CA . SER B 1 260 ? 63.812 65.437 63.207 1.00 16.56 241 SER B CA 1
ATOM 4411 C C . SER B 1 260 ? 64.146 64.336 64.199 1.00 19.31 241 SER B C 1
ATOM 4412 O O . SER B 1 260 ? 65.188 63.669 64.058 1.00 19.78 241 SER B O 1
ATOM 4415 N N . PRO B 1 261 ? 63.282 64.110 65.183 1.00 16.72 242 PRO B N 1
ATOM 4416 C CA . PRO B 1 261 ? 63.584 63.064 66.182 1.00 19.99 242 PRO B CA 1
ATOM 4417 C C . PRO B 1 261 ? 63.658 61.652 65.603 1.00 21.83 242 PRO B C 1
ATOM 4418 O O . PRO B 1 261 ? 64.246 60.784 66.269 1.00 18.85 242 PRO B O 1
ATOM 4422 N N . SER B 1 262 ? 63.128 61.404 64.389 1.00 19.21 243 SER B N 1
ATOM 4423 C CA . SER B 1 262 ? 63.111 60.054 63.814 1.00 15.02 243 SER B CA 1
ATOM 4424 C C . SER B 1 262 ? 64.162 59.826 62.729 1.00 15.01 243 SER B C 1
ATOM 4425 O O . SER B 1 262 ? 64.334 58.678 62.308 1.00 17.83 243 SER B O 1
ATOM 4428 N N . VAL B 1 263 ? 64.917 60.850 62.336 1.00 16.38 244 VAL B N 1
ATOM 4429 C CA . VAL B 1 263 ? 66.049 60.674 61.413 1.00 15.95 244 VAL B CA 1
ATOM 4430 C C . VAL B 1 263 ? 67.230 59.995 62.108 1.00 18.79 244 VAL B C 1
ATOM 4431 O O . VAL B 1 263 ? 67.651 60.376 63.205 1.00 17.01 244 VAL B O 1
ATOM 4435 N N . LEU B 1 264 ? 67.849 59.050 61.421 1.00 16.96 245 LEU B N 1
ATOM 4436 C CA . LEU B 1 264 ? 69.061 58.406 61.928 1.00 20.71 245 LEU B CA 1
ATOM 4437 C C . LEU B 1 264 ? 70.249 59.355 61.813 1.00 16.97 245 LEU B C 1
ATOM 4438 O O . LEU B 1 264 ? 70.556 59.825 60.706 1.00 14.88 245 LEU B O 1
ATOM 4443 N N . PRO B 1 265 ? 70.925 59.694 62.909 1.00 13.78 246 PRO B N 1
ATOM 4444 C CA . PRO B 1 265 ? 72.014 60.673 62.817 1.00 17.33 246 PRO B CA 1
ATOM 4445 C C . PRO B 1 265 ? 73.280 60.056 62.238 1.00 14.72 246 PRO B C 1
ATOM 4446 O O . PRO B 1 265 ? 74.032 59.407 62.958 1.00 14.45 246 PRO B O 1
ATOM 4450 N N . GLY B 1 266 ? 73.465 60.171 60.925 1.00 13.64 247 GLY B N 1
ATOM 4451 C CA . GLY B 1 266 ? 74.539 59.444 60.278 1.00 17.27 247 GLY B CA 1
ATOM 4452 C C . GLY B 1 266 ? 75.885 60.091 60.507 1.00 16.09 247 GLY B C 1
ATOM 4453 O O . GLY B 1 266 ? 75.989 61.312 60.663 1.00 13.78 247 GLY B O 1
ATOM 4454 N N . ILE B 1 267 ? 76.919 59.246 60.535 1.00 14.01 248 ILE B N 1
ATOM 4455 C CA . ILE B 1 267 ? 78.308 59.734 60.665 1.00 13.50 248 ILE B CA 1
ATOM 4456 C C . ILE B 1 267 ? 78.831 60.317 59.341 1.00 15.70 248 ILE B C 1
ATOM 4457 O O . ILE B 1 267 ? 79.571 61.298 59.338 1.00 13.88 248 ILE B O 1
ATOM 4462 N N . THR B 1 268 ? 78.436 59.743 58.205 1.00 16.86 249 THR B N 1
ATOM 4463 C CA . THR B 1 268 ? 78.793 60.369 56.934 1.00 15.50 249 THR B CA 1
ATOM 4464 C C . THR B 1 268 ? 78.168 61.738 56.843 1.00 15.06 249 THR B C 1
ATOM 4465 O O . THR B 1 268 ? 78.846 62.704 56.496 1.00 13.28 249 THR B O 1
ATOM 4469 N N . ARG B 1 269 ? 76.893 61.867 57.231 1.00 16.24 250 ARG B N 1
ATOM 4470 C CA . ARG B 1 269 ? 76.258 63.179 57.228 1.00 16.18 250 ARG B CA 1
ATOM 4471 C C . ARG B 1 269 ? 76.994 64.172 58.119 1.00 15.97 250 ARG B C 1
ATOM 4472 O O . ARG B 1 269 ? 77.217 65.326 57.739 1.00 15.55 250 ARG B O 1
ATOM 4480 N N . LEU B 1 270 ? 77.330 63.753 59.339 1.00 12.91 251 LEU B N 1
ATOM 4481 C CA . LEU B 1 270 ? 78.080 64.613 60.242 1.00 14.08 251 LEU B CA 1
ATOM 4482 C C . LEU B 1 270 ? 79.415 65.028 59.636 1.00 17.64 251 LEU B C 1
ATOM 4483 O O . LEU B 1 270 ? 79.837 66.184 59.769 1.00 15.59 251 LEU B O 1
ATOM 4488 N N . SER B 1 271 ? 80.090 64.082 58.980 1.00 13.87 252 SER B N 1
ATOM 4489 C CA . SER B 1 271 ? 81.369 64.363 58.358 1.00 15.26 252 SER B CA 1
ATOM 4490 C C . SER B 1 271 ? 81.222 65.368 57.231 1.00 15.01 252 SER B C 1
ATOM 4491 O O . SER B 1 271 ? 82.054 66.268 57.073 1.00 15.21 252 SER B O 1
ATOM 4494 N N . LEU B 1 272 ? 80.208 65.182 56.375 1.00 12.52 253 LEU B N 1
ATOM 4495 C CA . LEU B 1 272 ? 79.970 66.138 55.290 1.00 13.22 253 LEU B CA 1
ATOM 4496 C C . LEU B 1 272 ? 79.604 67.510 55.845 1.00 16.83 253 LEU B C 1
ATOM 4497 O O . LEU B 1 272 ? 80.032 68.535 55.306 1.00 15.84 253 LEU B O 1
ATOM 4502 N N . ILE B 1 273 ? 78.806 67.566 56.919 1.00 14.59 254 ILE B N 1
ATOM 4503 C CA . ILE B 1 273 ? 78.471 68.865 57.515 1.00 17.71 254 ILE B CA 1
ATOM 4504 C C . ILE B 1 273 ? 79.735 69.567 57.976 1.00 17.54 254 ILE B C 1
ATOM 4505 O O . ILE B 1 273 ? 79.933 70.762 57.717 1.00 14.24 254 ILE B O 1
ATOM 4510 N N . GLU B 1 274 ? 80.622 68.823 58.658 1.00 18.75 255 GLU B N 1
ATOM 4511 C CA . GLU B 1 274 ? 81.850 69.420 59.181 1.00 15.20 255 GLU B CA 1
ATOM 4512 C C . GLU B 1 274 ? 82.798 69.818 58.052 1.00 17.40 255 GLU B C 1
ATOM 4513 O O . GLU B 1 274 ? 83.419 70.883 58.107 1.00 16.73 255 GLU B O 1
ATOM 4519 N N . LEU B 1 275 ? 82.909 68.999 56.997 1.00 15.49 256 LEU B N 1
ATOM 4520 C CA . LEU B 1 275 ? 83.811 69.372 55.909 1.00 18.60 256 LEU B CA 1
ATOM 4521 C C . LEU B 1 275 ? 83.244 70.546 55.131 1.00 17.76 256 LEU B C 1
ATOM 4522 O O . LEU B 1 275 ? 83.981 71.437 54.734 1.00 18.45 256 LEU B O 1
ATOM 4527 N N . ALA B 1 276 ? 81.922 70.558 54.918 1.00 17.21 257 ALA B N 1
ATOM 4528 C CA . ALA B 1 276 ? 81.281 71.680 54.256 1.00 17.80 257 ALA B CA 1
ATOM 4529 C C . ALA B 1 276 ? 81.570 72.970 55.001 1.00 18.40 257 ALA B C 1
ATOM 4530 O O . ALA B 1 276 ? 81.925 73.977 54.393 1.00 19.81 257 ALA B O 1
ATOM 4532 N N . LYS B 1 277 ? 81.413 72.958 56.337 1.00 19.00 258 LYS B N 1
ATOM 4533 C CA . LYS B 1 277 ? 81.580 74.184 57.113 1.00 23.21 258 LYS B CA 1
ATOM 4534 C C . LYS B 1 277 ? 83.034 74.589 57.247 1.00 22.99 258 LYS B C 1
ATOM 4535 O O . LYS B 1 277 ? 83.355 75.781 57.169 1.00 19.69 258 LYS B O 1
ATOM 4541 N N . THR B 1 278 ? 83.917 73.638 57.553 1.00 19.78 259 THR B N 1
ATOM 4542 C CA . THR B 1 278 ? 85.272 73.992 57.941 1.00 17.34 259 THR B CA 1
ATOM 4543 C C . THR B 1 278 ? 86.303 73.819 56.828 1.00 19.28 259 THR B C 1
ATOM 4544 O O . THR B 1 278 ? 87.447 74.266 56.998 1.00 17.31 259 THR B O 1
ATOM 4548 N N . ARG B 1 279 ? 85.975 73.120 55.745 1.00 15.84 260 ARG B N 1
ATOM 4549 C CA . ARG B 1 279 ? 86.951 72.943 54.676 1.00 16.03 260 ARG B CA 1
ATOM 4550 C C . ARG B 1 279 ? 86.500 73.461 53.316 1.00 17.67 260 ARG B C 1
ATOM 4551 O O . ARG B 1 279 ? 87.359 73.775 52.471 1.00 18.83 260 ARG B O 1
ATOM 4559 N N . LEU B 1 280 ? 85.191 73.485 53.034 1.00 16.45 261 LEU B N 1
ATOM 4560 C CA . LEU B 1 280 ? 84.709 73.855 51.704 1.00 15.75 261 LEU B CA 1
ATOM 4561 C C . LEU B 1 280 ? 84.064 75.230 51.638 1.00 20.78 261 LEU B C 1
ATOM 4562 O O . LEU B 1 280 ? 83.569 75.600 50.574 1.00 21.99 261 LEU B O 1
ATOM 4567 N N . GLY B 1 281 ? 84.015 75.962 52.750 1.00 22.83 262 GLY B N 1
ATOM 4568 C CA . GLY B 1 281 ? 83.441 77.293 52.796 1.00 25.90 262 GLY B CA 1
ATOM 4569 C C . GLY B 1 281 ? 81.956 77.324 52.525 1.00 17.18 262 GLY B C 1
ATOM 4570 O O . GLY B 1 281 ? 81.458 78.309 51.978 1.00 25.58 262 GLY B O 1
ATOM 4571 N N . MET B 1 282 ? 81.232 76.275 52.917 1.00 17.12 263 MET B N 1
ATOM 4572 C CA . MET B 1 282 ? 79.794 76.178 52.655 1.00 15.85 263 MET B CA 1
ATOM 4573 C C . MET B 1 282 ? 78.938 76.434 53.903 1.00 25.95 263 MET B C 1
ATOM 4574 O O . MET B 1 282 ? 79.363 76.192 55.039 1.00 28.48 263 MET B O 1
ATOM 4579 N N . GLU B 1 283 ? 77.712 76.924 53.675 1.00 20.13 264 GLU B N 1
ATOM 4580 C CA . GLU B 1 283 ? 76.679 77.043 54.716 1.00 21.10 264 GLU B CA 1
ATOM 4581 C C . GLU B 1 283 ? 75.902 75.737 54.820 1.00 17.98 264 GLU B C 1
ATOM 4582 O O . GLU B 1 283 ? 75.647 75.082 53.804 1.00 19.84 264 GLU B O 1
ATOM 4588 N N . VAL B 1 284 ? 75.548 75.351 56.049 1.00 18.46 265 VAL B N 1
ATOM 4589 C CA . VAL B 1 284 ? 74.748 74.155 56.300 1.00 18.17 265 VAL B CA 1
ATOM 4590 C C . VAL B 1 284 ? 73.439 74.564 56.936 1.00 16.64 265 VAL B C 1
ATOM 4591 O O . VAL B 1 284 ? 73.421 75.445 57.798 1.00 17.46 265 VAL B O 1
ATOM 4595 N N . VAL B 1 285 ? 72.345 73.961 56.476 1.00 18.03 266 VAL B N 1
ATOM 4596 C CA . VAL B 1 285 ? 71.032 74.065 57.116 1.00 19.26 266 VAL B CA 1
ATOM 4597 C C . VAL B 1 285 ? 70.557 72.671 57.517 1.00 19.04 266 VAL B C 1
ATOM 4598 O O . VAL B 1 285 ? 70.455 71.777 56.671 1.00 19.54 266 VAL B O 1
ATOM 4602 N N . GLU B 1 286 ? 70.232 72.493 58.802 1.00 18.16 267 GLU B N 1
ATOM 4603 C CA . GLU B 1 286 ? 69.576 71.289 59.290 1.00 18.93 267 GLU B CA 1
ATOM 4604 C C . GLU B 1 286 ? 68.144 71.646 59.650 1.00 19.16 267 GLU B C 1
ATOM 4605 O O . GLU B 1 286 ? 67.904 72.417 60.578 1.00 21.87 267 GLU B O 1
ATOM 4611 N N . GLY B 1 287 ? 67.192 71.143 58.884 1.00 19.40 268 GLY B N 1
ATOM 4612 C CA . GLY B 1 287 ? 65.841 71.612 59.145 1.00 19.72 268 GLY B CA 1
ATOM 4613 C C . GLY B 1 287 ? 64.771 70.818 58.412 1.00 22.04 268 GLY B C 1
ATOM 4614 O O . GLY B 1 287 ? 64.958 69.625 58.181 1.00 20.78 268 GLY B O 1
ATOM 4615 N N . ASP B 1 288 ? 63.669 71.450 58.034 1.00 23.27 269 ASP B N 1
ATOM 4616 C CA . ASP B 1 288 ? 62.551 70.759 57.379 1.00 16.24 269 ASP B CA 1
ATOM 4617 C C . ASP B 1 288 ? 62.763 70.820 55.873 1.00 19.53 269 ASP B C 1
ATOM 4618 O O . ASP B 1 288 ? 62.940 71.907 55.306 1.00 18.56 269 ASP B O 1
ATOM 4623 N N . VAL B 1 289 ? 62.736 69.660 55.233 1.00 15.88 270 VAL B N 1
ATOM 4624 C CA . VAL B 1 289 ? 62.911 69.517 53.789 1.00 15.06 270 VAL B CA 1
ATOM 4625 C C . VAL B 1 289 ? 61.546 69.090 53.233 1.00 17.17 270 VAL B C 1
ATOM 4626 O O . VAL B 1 289 ? 61.169 67.915 53.275 1.00 16.07 270 VAL B O 1
ATOM 4630 N N . PHE B 1 290 ? 60.779 70.043 52.716 1.00 15.56 271 PHE B N 1
ATOM 4631 C CA . PHE B 1 290 ? 59.432 69.729 52.241 1.00 15.69 271 PHE B CA 1
ATOM 4632 C C . PHE B 1 290 ? 59.417 68.993 50.903 1.00 16.35 271 PHE B C 1
ATOM 4633 O O . PHE B 1 290 ? 60.101 69.374 49.939 1.00 15.59 271 PHE B O 1
ATOM 4641 N N . ILE B 1 291 ? 58.567 67.962 50.812 1.00 13.96 272 ILE B N 1
ATOM 4642 C CA . ILE B 1 291 ? 58.541 67.175 49.556 1.00 13.81 272 ILE B CA 1
ATOM 4643 C C . ILE B 1 291 ? 57.850 67.939 48.422 1.00 15.99 272 ILE B C 1
ATOM 4644 O O . ILE B 1 291 ? 58.094 67.633 47.240 1.00 17.82 272 ILE B O 1
ATOM 4649 N N . ASP B 1 292 ? 57.018 68.945 48.745 1.00 17.86 273 ASP B N 1
ATOM 4650 C CA . ASP B 1 292 ? 56.400 69.799 47.735 1.00 19.31 273 ASP B CA 1
ATOM 4651 C C . ASP B 1 292 ? 57.340 70.939 47.289 1.00 19.77 273 ASP B C 1
ATOM 4652 O O . ASP B 1 292 ? 56.954 71.749 46.439 1.00 20.88 273 ASP B O 1
ATOM 4657 N N . LYS B 1 293 ? 58.576 70.969 47.746 1.00 18.98 274 LYS B N 1
ATOM 4658 C CA . LYS B 1 293 ? 59.522 72.033 47.376 1.00 19.53 274 LYS B CA 1
ATOM 4659 C C . LYS B 1 293 ? 60.830 71.480 46.853 1.00 18.38 274 LYS B C 1
ATOM 4660 O O . LYS B 1 293 ? 61.896 72.045 47.133 1.00 16.59 274 LYS B O 1
ATOM 4666 N N . LEU B 1 294 ? 60.793 70.369 46.068 1.00 15.86 275 LEU B N 1
ATOM 4667 C CA . LEU B 1 294 ? 62.056 69.829 45.556 1.00 17.34 275 LEU B CA 1
ATOM 4668 C C . LEU B 1 294 ? 62.770 70.826 44.658 1.00 18.75 275 LEU B C 1
ATOM 4669 O O . LEU B 1 294 ? 63.992 70.761 44.522 1.00 20.05 275 LEU B O 1
ATOM 4674 N N . SER B 1 295 ? 62.030 71.760 44.069 1.00 19.73 276 SER B N 1
ATOM 4675 C CA . SER B 1 295 ? 62.649 72.779 43.245 1.00 22.18 276 SER B CA 1
ATOM 4676 C C . SER B 1 295 ? 63.631 73.670 44.003 1.00 23.30 276 SER B C 1
ATOM 4677 O O . SER B 1 295 ? 64.404 74.396 43.360 1.00 21.38 276 SER B O 1
ATOM 4680 N N . ASP B 1 296 ? 63.659 73.608 45.343 1.00 16.08 277 ASP B N 1
ATOM 4681 C CA . ASP B 1 296 ? 64.675 74.328 46.109 1.00 15.86 277 ASP B CA 1
ATOM 4682 C C . ASP B 1 296 ? 66.109 73.898 45.791 1.00 22.54 277 ASP B C 1
ATOM 4683 O O . ASP B 1 296 ? 67.037 74.664 46.088 1.00 18.50 277 ASP B O 1
ATOM 4688 N N . PHE B 1 297 ? 66.331 72.682 45.280 1.00 16.81 278 PHE B N 1
ATOM 4689 C CA . PHE B 1 297 ? 67.675 72.100 45.208 1.00 16.99 278 PHE B CA 1
ATOM 4690 C C . PHE B 1 297 ? 68.127 72.017 43.764 1.00 17.90 278 PHE B C 1
ATOM 4691 O O . PHE B 1 297 ? 67.359 71.572 42.913 1.00 19.76 278 PHE B O 1
ATOM 4699 N N . LYS B 1 298 ? 69.379 72.439 43.481 1.00 16.79 279 LYS B N 1
ATOM 4700 C CA . LYS B 1 298 ? 69.912 72.187 42.148 1.00 19.46 279 LYS B CA 1
ATOM 4701 C C . LYS B 1 298 ? 70.630 70.832 42.067 1.00 18.13 279 LYS B C 1
ATOM 4702 O O . LYS B 1 298 ? 70.921 70.363 40.972 1.00 20.49 279 LYS B O 1
ATOM 4708 N N . GLU B 1 299 ? 70.932 70.210 43.197 1.00 14.90 280 GLU B N 1
ATOM 4709 C CA . GLU B 1 299 ? 71.544 68.895 43.286 1.00 14.89 280 GLU B CA 1
ATOM 4710 C C . GLU B 1 299 ? 70.999 68.240 44.539 1.00 17.75 280 GLU B C 1
ATOM 4711 O O . GLU B 1 299 ? 70.568 68.930 45.480 1.00 16.09 280 GLU B O 1
ATOM 4717 N N . ALA B 1 300 ? 71.031 66.915 44.561 1.00 14.15 281 ALA B N 1
ATOM 4718 C CA . ALA B 1 300 ? 70.653 66.201 45.772 1.00 13.24 281 ALA B CA 1
ATOM 4719 C C . ALA B 1 300 ? 71.355 64.850 45.802 1.00 11.78 281 ALA B C 1
ATOM 4720 O O . ALA B 1 300 ? 71.746 64.311 44.770 1.00 15.78 281 ALA B O 1
ATOM 4722 N N . GLY B 1 301 ? 71.497 64.306 47.002 1.00 14.74 282 GLY B N 1
ATOM 4723 C CA . GLY B 1 301 ? 72.178 63.047 47.193 1.00 11.64 282 GLY B CA 1
ATOM 4724 C C . GLY B 1 301 ? 71.798 62.387 48.499 1.00 16.17 282 GLY B C 1
ATOM 4725 O O . GLY B 1 301 ? 70.986 62.893 49.287 1.00 15.43 282 GLY B O 1
ATOM 4726 N N . ALA B 1 302 ? 72.285 61.161 48.630 1.00 14.15 283 ALA B N 1
ATOM 4727 C CA . ALA B 1 302 ? 72.172 60.378 49.863 1.00 13.28 283 ALA B CA 1
ATOM 4728 C C . ALA B 1 302 ? 73.552 60.005 50.368 1.00 20.51 283 ALA B C 1
ATOM 4729 O O . ALA B 1 302 ? 74.476 59.816 49.589 1.00 15.97 283 ALA B O 1
ATOM 4731 N N . CYS B 1 303 ? 73.750 60.047 51.680 1.00 18.27 284 CYS B N 1
ATOM 4732 C CA . CYS B 1 303 ? 75.069 59.745 52.224 1.00 15.48 284 CYS B CA 1
ATOM 4733 C C . CYS B 1 303 ? 74.957 58.645 53.284 1.00 15.53 284 CYS B C 1
ATOM 4734 O O . CYS B 1 303 ? 73.941 58.541 53.974 1.00 14.85 284 CYS B O 1
ATOM 4737 N N . GLY B 1 304 ? 75.972 57.806 53.341 1.00 14.72 285 GLY B N 1
ATOM 4738 C CA . GLY B 1 304 ? 76.053 56.780 54.400 1.00 15.52 285 GLY B CA 1
ATOM 4739 C C . GLY B 1 304 ? 77.377 56.071 54.222 1.00 15.28 285 GLY B C 1
ATOM 4740 O O . GLY B 1 304 ? 78.096 56.302 53.254 1.00 19.59 285 GLY B O 1
ATOM 4741 N N . THR B 1 305 ? 77.705 55.199 55.176 1.00 18.36 286 THR B N 1
ATOM 4742 C CA . THR B 1 305 ? 79.033 54.590 55.188 1.00 18.39 286 THR B CA 1
ATOM 4743 C C . THR B 1 305 ? 79.247 53.701 53.957 1.00 17.17 286 THR B C 1
ATOM 4744 O O . THR B 1 305 ? 80.314 53.731 53.343 1.00 20.37 286 THR B O 1
ATOM 4748 N N . ALA B 1 306 ? 78.261 52.864 53.616 1.00 18.28 287 ALA B N 1
ATOM 4749 C CA . ALA B 1 306 ? 78.466 51.897 52.536 1.00 25.28 287 ALA B CA 1
ATOM 4750 C C . ALA B 1 306 ? 78.566 52.585 51.177 1.00 26.50 287 ALA B C 1
ATOM 4751 O O . ALA B 1 306 ? 79.456 52.272 50.373 1.00 30.35 287 ALA B O 1
ATOM 4753 N N . ALA B 1 307 ? 77.687 53.532 50.904 1.00 30.59 288 ALA B N 1
ATOM 4754 C CA . ALA B 1 307 ? 77.661 54.153 49.588 1.00 33.65 288 ALA B CA 1
ATOM 4755 C C . ALA B 1 307 ? 78.535 55.390 49.490 1.00 28.74 288 ALA B C 1
ATOM 4756 O O . ALA B 1 307 ? 78.957 55.748 48.388 1.00 30.37 288 ALA B O 1
ATOM 4758 N N . VAL B 1 308 ? 78.942 55.958 50.620 1.00 18.11 289 VAL B N 1
ATOM 4759 C CA . VAL B 1 308 ? 79.625 57.251 50.741 1.00 15.28 289 VAL B CA 1
ATOM 4760 C C . VAL B 1 308 ? 78.640 58.339 50.300 1.00 14.14 289 VAL B C 1
ATOM 4761 O O . VAL B 1 308 ? 77.935 58.925 51.152 1.00 15.47 289 VAL B O 1
ATOM 4765 N N . ILE B 1 309 ? 78.509 58.568 48.987 1.00 16.04 290 ILE B N 1
ATOM 4766 C CA . ILE B 1 309 ? 77.478 59.463 48.478 1.00 16.84 290 ILE B CA 1
ATOM 4767 C C . ILE B 1 309 ? 76.818 58.762 47.306 1.00 15.33 290 ILE B C 1
ATOM 4768 O O . ILE B 1 309 ? 77.512 58.269 46.420 1.00 17.66 290 ILE B O 1
ATOM 4773 N N . THR B 1 310 ? 75.475 58.707 47.301 1.00 17.17 291 THR B N 1
ATOM 4774 C CA . THR B 1 310 ? 74.758 58.244 46.115 1.00 14.13 291 THR B CA 1
ATOM 4775 C C . THR B 1 310 ? 74.084 59.465 45.510 1.00 12.58 291 THR B C 1
ATOM 4776 O O . THR B 1 310 ? 73.192 60.034 46.146 1.00 17.40 291 THR B O 1
ATOM 4780 N N . PRO B 1 311 ? 74.479 59.935 44.329 1.00 13.15 292 PRO B N 1
ATOM 4781 C CA . PRO B 1 311 ? 73.800 61.096 43.746 1.00 14.18 292 PRO B CA 1
ATOM 4782 C C . PRO B 1 311 ? 72.369 60.736 43.352 1.00 17.25 292 PRO B C 1
ATOM 4783 O O . PRO B 1 311 ? 72.092 59.617 42.916 1.00 16.79 292 PRO B O 1
ATOM 4787 N N . ILE B 1 312 ? 71.441 61.663 43.601 1.00 15.37 293 ILE B N 1
ATOM 4788 C CA . ILE B 1 312 ? 70.047 61.465 43.228 1.00 12.13 293 ILE B CA 1
ATOM 4789 C C . ILE B 1 312 ? 69.814 62.147 41.886 1.00 19.36 293 ILE B C 1
ATOM 4790 O O . ILE B 1 312 ? 70.036 63.356 41.747 1.00 21.15 293 ILE B O 1
ATOM 4795 N N . GLY B 1 313 ? 69.404 61.369 40.906 1.00 14.59 294 GLY B N 1
ATOM 4796 C CA . GLY B 1 313 ? 69.044 61.961 39.620 1.00 14.40 294 GLY B CA 1
ATOM 4797 C C . GLY B 1 313 ? 67.630 62.520 39.744 1.00 14.46 294 GLY B C 1
ATOM 4798 O O . GLY B 1 313 ? 67.405 63.730 39.570 1.00 15.99 294 GLY B O 1
ATOM 4799 N N . GLY B 1 314 ? 66.698 61.706 40.196 1.00 16.17 295 GLY B N 1
ATOM 4800 C CA . GLY B 1 314 ? 65.324 62.177 40.290 1.00 16.99 295 GLY B CA 1
ATOM 4801 C C . GLY B 1 314 ? 64.620 61.466 41.417 1.00 14.77 295 GLY B C 1
ATOM 4802 O O . GLY B 1 314 ? 64.977 60.345 41.779 1.00 15.91 295 GLY B O 1
ATOM 4803 N N . ILE B 1 315 ? 63.582 62.107 41.930 1.00 15.30 296 ILE B N 1
ATOM 4804 C CA . ILE B 1 315 ? 62.673 61.512 42.908 1.00 16.13 296 ILE B CA 1
ATOM 4805 C C . ILE B 1 315 ? 61.294 61.410 42.274 1.00 16.05 296 ILE B C 1
ATOM 4806 O O . ILE B 1 315 ? 60.765 62.416 41.794 1.00 15.39 296 ILE B O 1
ATOM 4811 N N . ASP B 1 316 ? 60.719 60.212 42.302 1.00 14.22 297 ASP B N 1
ATOM 4812 C CA . ASP B 1 316 ? 59.350 59.989 41.811 1.00 14.87 297 ASP B CA 1
ATOM 4813 C C . ASP B 1 316 ? 58.377 60.194 42.971 1.00 15.21 297 ASP B C 1
ATOM 4814 O O . ASP B 1 316 ? 58.512 59.566 44.029 1.00 16.22 297 ASP B O 1
ATOM 4819 N N . TYR B 1 317 ? 57.417 61.084 42.769 1.00 15.12 298 TYR B N 1
ATOM 4820 C CA . TYR B 1 317 ? 56.448 61.460 43.811 1.00 15.18 298 TYR B CA 1
ATOM 4821 C C . TYR B 1 317 ? 55.106 61.685 43.109 1.00 22.44 298 TYR B C 1
ATOM 4822 O O . TYR B 1 317 ? 55.043 62.432 42.125 1.00 25.45 298 TYR B O 1
ATOM 4831 N N . ASN B 1 318 ? 54.046 61.047 43.599 1.00 19.67 299 ASN B N 1
ATOM 4832 C CA . ASN B 1 318 ? 52.739 61.125 42.909 1.00 24.38 299 ASN B CA 1
ATOM 4833 C C . ASN B 1 318 ? 52.925 60.871 41.413 1.00 27.76 299 ASN B C 1
ATOM 4834 O O . ASN B 1 318 ? 52.378 61.586 40.580 1.00 30.26 299 ASN B O 1
ATOM 4839 N N . ASP B 1 319 ? 53.759 59.874 41.095 1.00 24.25 300 ASP B N 1
ATOM 4840 C CA . ASP B 1 319 ? 54.008 59.406 39.720 1.00 32.59 300 ASP B CA 1
ATOM 4841 C C . ASP B 1 319 ? 54.514 60.496 38.763 1.00 32.93 300 ASP B C 1
ATOM 4842 O O . ASP B 1 319 ? 54.215 60.489 37.563 1.00 35.89 300 ASP B O 1
ATOM 4847 N N . HIS B 1 320 ? 55.344 61.396 39.264 1.00 23.34 301 HIS B N 1
ATOM 4848 C CA . HIS B 1 320 ? 56.083 62.291 38.395 1.00 21.39 301 HIS B CA 1
ATOM 4849 C C . HIS B 1 320 ? 57.513 62.320 38.898 1.00 18.76 301 HIS B C 1
ATOM 4850 O O . HIS B 1 320 ? 57.727 62.398 40.100 1.00 18.71 301 HIS B O 1
ATOM 4857 N N . LEU B 1 321 ? 58.470 62.255 37.977 1.00 20.48 302 LEU B N 1
ATOM 4858 C CA . LEU B 1 321 ? 59.886 62.211 38.303 1.00 17.35 302 LEU B CA 1
ATOM 4859 C C . LEU B 1 321 ? 60.398 63.643 38.363 1.00 19.68 302 LEU B C 1
ATOM 4860 O O . LEU B 1 321 ? 60.315 64.373 37.370 1.00 27.62 302 LEU B O 1
ATOM 4865 N N . HIS B 1 322 ? 60.867 64.069 39.515 1.00 16.10 303 HIS B N 1
ATOM 4866 C CA . HIS B 1 322 ? 61.516 65.369 39.656 1.00 16.27 303 HIS B CA 1
ATOM 4867 C C . HIS B 1 322 ? 63.013 65.175 39.499 1.00 20.07 303 HIS B C 1
ATOM 4868 O O . HIS B 1 322 ? 63.645 64.577 40.374 1.00 18.96 303 HIS B O 1
ATOM 4875 N N . VAL B 1 323 ? 63.601 65.783 38.469 1.00 17.46 304 VAL B N 1
ATOM 4876 C CA . VAL B 1 323 ? 65.053 65.715 38.258 1.00 14.93 304 VAL B CA 1
ATOM 4877 C C . VAL B 1 323 ? 65.692 67.021 38.712 1.00 18.73 304 VAL B C 1
ATOM 4878 O O . VAL B 1 323 ? 65.317 68.085 38.211 1.00 22.71 304 VAL B O 1
ATOM 4882 N N . PHE B 1 324 ? 66.725 66.946 39.589 1.00 17.72 305 PHE B N 1
ATOM 4883 C CA . PHE B 1 324 ? 67.319 68.165 40.169 1.00 16.85 305 PHE B CA 1
ATOM 4884 C C . PHE B 1 324 ? 68.295 68.804 39.186 1.00 24.38 305 PHE B C 1
ATOM 4885 O O . PHE B 1 324 ? 68.247 70.022 38.912 1.00 23.32 305 PHE B O 1
ATOM 4893 N N . HIS B 1 325 ? 69.270 68.009 38.751 1.00 21.62 306 HIS B N 1
ATOM 4894 C CA . HIS B 1 325 ? 70.366 68.450 37.898 1.00 23.70 306 HIS B CA 1
ATOM 4895 C C . HIS B 1 325 ? 70.399 67.697 36.585 1.00 22.66 306 HIS B C 1
ATOM 4896 O O . HIS B 1 325 ? 70.409 68.317 35.528 1.00 25.50 306 HIS B O 1
ATOM 4903 N N . SER B 1 326 ? 70.377 66.369 36.638 1.00 18.12 307 SER B N 1
ATOM 4904 C CA . SER B 1 326 ? 70.615 65.551 35.458 1.00 19.02 307 SER B CA 1
ATOM 4905 C C . SER B 1 326 ? 70.348 64.093 35.782 1.00 19.39 307 SER B C 1
ATOM 4906 O O . SER B 1 326 ? 70.647 63.630 36.886 1.00 19.71 307 SER B O 1
ATOM 4909 N N . GLU B 1 327 ? 69.894 63.356 34.770 1.00 16.44 308 GLU B N 1
ATOM 4910 C CA . GLU B 1 327 ? 69.820 61.903 34.867 1.00 17.78 308 GLU B CA 1
ATOM 4911 C C . GLU B 1 327 ? 71.139 61.231 34.507 1.00 24.69 308 GLU B C 1
ATOM 4912 O O . GLU B 1 327 ? 71.264 60.012 34.694 1.00 25.45 308 GLU B O 1
ATOM 4918 N N . THR B 1 328 ? 72.118 61.994 33.968 1.00 18.57 309 THR B N 1
ATOM 4919 C CA . THR B 1 328 ? 73.316 61.392 33.404 1.00 20.21 309 THR B CA 1
ATOM 4920 C C . THR B 1 328 ? 74.616 61.920 34.000 1.00 27.40 309 THR B C 1
ATOM 4921 O O . THR B 1 328 ? 75.649 61.257 33.843 1.00 33.81 309 THR B O 1
ATOM 4925 N N . GLU B 1 329 ? 74.602 63.075 34.661 1.00 19.75 310 GLU B N 1
ATOM 4926 C CA . GLU B 1 329 ? 75.826 63.697 35.130 1.00 23.27 310 GLU B CA 1
ATOM 4927 C C . GLU B 1 329 ? 75.665 64.105 36.588 1.00 18.65 310 GLU B C 1
ATOM 4928 O O . GLU B 1 329 ? 74.631 64.652 36.976 1.00 19.87 310 GLU B O 1
ATOM 4934 N N . VAL B 1 330 ? 76.698 63.882 37.354 1.00 21.24 311 VAL B N 1
ATOM 4935 C CA . VAL B 1 330 ? 76.682 64.304 38.760 1.00 17.72 311 VAL B CA 1
ATOM 4936 C C . VAL B 1 330 ? 77.071 65.769 38.839 1.00 16.03 311 VAL B C 1
ATOM 4937 O O . VAL B 1 330 ? 77.989 66.228 38.139 1.00 20.26 311 VAL B O 1
ATOM 4941 N N . GLY B 1 331 ? 76.350 66.511 39.667 1.00 17.28 312 GLY B N 1
ATOM 4942 C CA . GLY B 1 331 ? 76.551 67.932 39.761 1.00 20.80 312 GLY B CA 1
ATOM 4943 C C . GLY B 1 331 ? 77.846 68.214 40.453 1.00 16.15 312 GLY B C 1
ATOM 4944 O O . GLY B 1 331 ? 78.420 67.347 41.136 1.00 17.12 312 GLY B O 1
ATOM 4945 N N . PRO B 1 332 ? 78.368 69.426 40.229 1.00 19.28 313 PRO B N 1
ATOM 4946 C CA . PRO B 1 332 ? 79.741 69.741 40.667 1.00 16.29 313 PRO B CA 1
ATOM 4947 C C . PRO B 1 332 ? 79.901 69.836 42.175 1.00 16.86 313 PRO B C 1
ATOM 4948 O O . PRO B 1 332 ? 81.002 69.551 42.694 1.00 18.50 313 PRO B O 1
ATOM 4952 N N . VAL B 1 333 ? 78.867 70.296 42.879 1.00 16.57 314 VAL B N 1
ATOM 4953 C CA . VAL B 1 333 ? 79.001 70.406 44.326 1.00 15.21 314 VAL B CA 1
ATOM 4954 C C . VAL B 1 333 ? 79.111 69.021 44.929 1.00 13.62 314 VAL B C 1
ATOM 4955 O O . VAL B 1 333 ? 79.924 68.790 45.826 1.00 19.73 314 VAL B O 1
ATOM 4959 N N . THR B 1 334 ? 78.259 68.088 44.475 1.00 16.61 315 THR B N 1
ATOM 4960 C CA . THR B 1 334 ? 78.328 66.708 44.933 1.00 16.14 315 THR B CA 1
ATOM 4961 C C . THR B 1 334 ? 79.687 66.113 44.639 1.00 19.87 315 THR B C 1
ATOM 4962 O O . THR B 1 334 ? 80.263 65.417 45.485 1.00 15.32 315 THR B O 1
ATOM 4966 N N . GLN B 1 335 ? 80.240 66.418 43.460 1.00 17.21 316 GLN B N 1
ATOM 4967 C CA . GLN B 1 335 ? 81.538 65.874 43.129 1.00 17.30 316 GLN B CA 1
ATOM 4968 C C . GLN B 1 335 ? 82.576 66.400 44.108 1.00 15.85 316 GLN B C 1
ATOM 4969 O O . GLN B 1 335 ? 83.400 65.639 44.599 1.00 17.48 316 GLN B O 1
ATOM 4975 N N . LYS B 1 336 ? 82.492 67.698 44.447 1.00 15.39 317 LYS B N 1
ATOM 4976 C CA . LYS B 1 336 ? 83.467 68.311 45.350 1.00 15.95 317 LYS B CA 1
ATOM 4977 C C . LYS B 1 336 ? 83.370 67.714 46.755 1.00 17.96 317 LYS B C 1
ATOM 4978 O O . LYS B 1 336 ? 84.401 67.417 47.379 1.00 16.97 317 LYS B O 1
ATOM 4984 N N . LEU B 1 337 ? 82.148 67.506 47.250 1.00 13.52 318 LEU B N 1
ATOM 4985 C CA . LEU B 1 337 ? 81.947 66.845 48.541 1.00 18.37 318 LEU B CA 1
ATOM 4986 C C . LEU B 1 337 ? 82.495 65.422 48.526 1.00 17.80 318 LEU B C 1
ATOM 4987 O O . LEU B 1 337 ? 83.111 64.965 49.479 1.00 16.73 318 LEU B O 1
ATOM 4992 N N . TYR B 1 338 ? 82.197 64.672 47.481 1.00 15.51 319 TYR B N 1
ATOM 4993 C CA . TYR B 1 338 ? 82.717 63.315 47.412 1.00 17.46 319 TYR B CA 1
ATOM 4994 C C . TYR B 1 338 ? 84.252 63.310 47.384 1.00 12.87 319 TYR B C 1
ATOM 4995 O O . TYR B 1 338 ? 84.898 62.493 48.059 1.00 16.23 319 TYR B O 1
ATOM 5004 N N . LYS B 1 339 ? 84.837 64.221 46.624 1.00 14.95 320 LYS B N 1
ATOM 5005 C CA . LYS B 1 339 ? 86.302 64.309 46.541 1.00 13.91 320 LYS B CA 1
ATOM 5006 C C . LYS B 1 339 ? 86.889 64.586 47.921 1.00 16.49 320 LYS B C 1
ATOM 5007 O O . LYS B 1 339 ? 87.854 63.941 48.343 1.00 18.96 320 LYS B O 1
ATOM 5013 N N . GLU B 1 340 ? 86.294 65.539 48.640 1.00 20.95 321 GLU B N 1
ATOM 5014 C CA . GLU B 1 340 ? 86.833 65.929 49.942 1.00 20.41 321 GLU B CA 1
ATOM 5015 C C . GLU B 1 340 ? 86.733 64.777 50.943 1.00 17.42 321 GLU B C 1
ATOM 5016 O O . GLU B 1 340 ? 87.708 64.452 51.667 1.00 17.28 321 GLU B O 1
ATOM 5022 N N . LEU B 1 341 ? 85.574 64.131 50.981 1.00 16.61 322 LEU B N 1
ATOM 5023 C CA . LEU B 1 341 ? 85.331 63.100 51.977 1.00 16.42 322 LEU B CA 1
ATOM 5024 C C . LEU B 1 341 ? 86.180 61.864 51.704 1.00 17.71 322 LEU B C 1
ATOM 5025 O O . LEU B 1 341 ? 86.825 61.331 52.615 1.00 18.63 322 LEU B O 1
ATOM 5030 N N . THR B 1 342 ? 86.207 61.395 50.459 1.00 14.13 323 THR B N 1
ATOM 5031 C CA . THR B 1 342 ? 87.074 60.251 50.141 1.00 13.33 323 THR B CA 1
ATOM 5032 C C . THR B 1 342 ? 88.558 60.584 50.303 1.00 16.10 323 THR B C 1
ATOM 5033 O O . THR B 1 342 ? 89.345 59.708 50.681 1.00 16.99 323 THR B O 1
ATOM 5037 N N . GLY B 1 343 ? 88.957 61.834 50.035 1.00 14.82 324 GLY B N 1
ATOM 5038 C CA . GLY B 1 343 ? 90.348 62.209 50.253 1.00 16.21 324 GLY B CA 1
ATOM 5039 C C . GLY B 1 343 ? 90.737 62.141 51.722 1.00 14.68 324 GLY B C 1
ATOM 5040 O O . GLY B 1 343 ? 91.836 61.679 52.056 1.00 18.98 324 GLY B O 1
ATOM 5041 N N . VAL B 1 344 ? 89.848 62.592 52.610 1.00 19.47 325 VAL B N 1
ATOM 5042 C CA . VAL B 1 344 ? 90.151 62.489 54.033 1.00 17.85 325 VAL B CA 1
ATOM 5043 C C . VAL B 1 344 ? 90.172 61.028 54.473 1.00 22.15 325 VAL B C 1
ATOM 5044 O O . VAL B 1 344 ? 91.120 60.581 55.148 1.00 19.43 325 VAL B O 1
ATOM 5048 N N . GLN B 1 345 ? 89.192 60.237 54.009 1.00 18.29 326 GLN B N 1
ATOM 5049 C CA . GLN B 1 345 ? 89.135 58.827 54.411 1.00 19.29 326 GLN B CA 1
ATOM 5050 C C . GLN B 1 345 ? 90.425 58.086 54.037 1.00 21.17 326 GLN B C 1
ATOM 5051 O O . GLN B 1 345 ? 90.984 57.340 54.863 1.00 19.78 326 GLN B O 1
ATOM 5057 N N . THR B 1 346 ? 90.966 58.325 52.830 1.00 21.93 327 THR B N 1
ATOM 5058 C CA . THR B 1 346 ? 92.138 57.584 52.381 1.00 16.08 327 THR B CA 1
ATOM 5059 C C . THR B 1 346 ? 93.490 58.209 52.719 1.00 19.10 327 THR B C 1
ATOM 5060 O O . THR B 1 346 ? 94.513 57.614 52.378 1.00 24.82 327 THR B O 1
ATOM 5064 N N . GLY B 1 347 ? 93.541 59.395 53.333 1.00 18.36 328 GLY B N 1
ATOM 5065 C CA . GLY B 1 347 ? 94.837 60.033 53.623 1.00 16.75 328 GLY B CA 1
ATOM 5066 C C . GLY B 1 347 ? 95.427 60.893 52.525 1.00 17.45 328 GLY B C 1
ATOM 5067 O O . GLY B 1 347 ? 96.586 61.371 52.684 1.00 22.84 328 GLY B O 1
ATOM 5068 N N . ASP B 1 348 ? 94.703 61.116 51.428 1.00 19.89 329 ASP B N 1
ATOM 5069 C CA . ASP B 1 348 ? 95.160 62.047 50.395 1.00 19.55 329 ASP B CA 1
ATOM 5070 C C . ASP B 1 348 ? 94.940 63.506 50.769 1.00 19.82 329 ASP B C 1
ATOM 5071 O O . ASP B 1 348 ? 95.610 64.401 50.225 1.00 20.62 329 ASP B O 1
ATOM 5076 N N . ILE B 1 349 ? 94.036 63.763 51.702 1.00 16.54 330 ILE B N 1
ATOM 5077 C CA . ILE B 1 349 ? 93.739 65.102 52.215 1.00 16.51 330 ILE B CA 1
ATOM 5078 C C . ILE B 1 349 ? 93.842 64.991 53.729 1.00 18.15 330 ILE B C 1
ATOM 5079 O O . ILE B 1 349 ? 93.264 64.076 54.323 1.00 20.78 330 ILE B O 1
ATOM 5084 N N . GLU B 1 350 ? 94.570 65.916 54.344 1.00 17.03 331 GLU B N 1
ATOM 5085 C CA . GLU B 1 350 ? 94.764 65.843 55.774 1.00 18.40 331 GLU B CA 1
ATOM 5086 C C . GLU B 1 350 ? 93.431 65.950 56.478 1.00 17.07 331 GLU B C 1
ATOM 5087 O O . GLU B 1 350 ? 92.639 66.858 56.194 1.00 17.95 331 GLU B O 1
ATOM 5093 N N . ALA B 1 351 ? 93.204 65.049 57.474 1.00 16.25 332 ALA B N 1
ATOM 5094 C CA . ALA B 1 351 ? 91.900 64.983 58.112 1.00 15.66 332 ALA B CA 1
ATOM 5095 C C . ALA B 1 351 ? 91.738 66.022 59.212 1.00 15.97 332 ALA B C 1
ATOM 5096 O O . ALA B 1 351 ? 92.722 66.483 59.812 1.00 18.40 332 ALA B O 1
ATOM 5098 N N . PRO B 1 352 ? 90.496 66.377 59.522 1.00 18.84 333 PRO B N 1
ATOM 5099 C CA . PRO B 1 352 ? 90.229 67.134 60.743 1.00 21.58 333 PRO B CA 1
ATOM 5100 C C . PRO B 1 352 ? 90.707 66.387 61.970 1.00 16.26 333 PRO B C 1
ATOM 5101 O O . PRO B 1 352 ? 90.847 65.162 61.977 1.00 20.03 333 PRO B O 1
ATOM 5105 N N . ALA B 1 353 ? 90.906 67.155 63.028 1.00 16.90 334 ALA B N 1
ATOM 5106 C CA . ALA B 1 353 ? 91.450 66.635 64.269 1.00 19.25 334 ALA B CA 1
ATOM 5107 C C . ALA B 1 353 ? 90.602 65.498 64.811 1.00 20.41 334 ALA B C 1
ATOM 5108 O O . ALA B 1 353 ? 89.366 65.585 64.856 1.00 23.57 334 ALA B O 1
ATOM 5110 N N . GLY B 1 354 ? 91.272 64.407 65.153 1.00 20.75 335 GLY B N 1
ATOM 5111 C CA . GLY B 1 354 ? 90.626 63.311 65.841 1.00 24.40 335 GLY B CA 1
ATOM 5112 C C . GLY B 1 354 ? 89.827 62.350 64.980 1.00 23.13 335 GLY B C 1
ATOM 5113 O O . GLY B 1 354 ? 89.370 61.328 65.501 1.00 26.84 335 GLY B O 1
ATOM 5114 N N . TRP B 1 355 ? 89.699 62.596 63.678 1.00 19.96 336 TRP B N 1
ATOM 5115 C CA . TRP B 1 355 ? 88.866 61.748 62.831 1.00 15.14 336 TRP B CA 1
ATOM 5116 C C . TRP B 1 355 ? 89.509 60.394 62.528 1.00 22.78 336 TRP B C 1
ATOM 5117 O O . TRP B 1 355 ? 88.805 59.399 62.324 1.00 22.88 336 TRP B O 1
ATOM 5128 N N . ILE B 1 356 ? 90.834 60.338 62.369 1.00 16.45 337 ILE B N 1
ATOM 5129 C CA . ILE B 1 356 ? 91.483 59.136 61.835 1.00 16.02 337 ILE B CA 1
ATOM 5130 C C . ILE B 1 356 ? 92.160 58.389 62.966 1.00 22.56 337 ILE B C 1
ATOM 5131 O O . ILE B 1 356 ? 92.910 58.989 63.737 1.00 19.24 337 ILE B O 1
ATOM 5136 N N . VAL B 1 357 ? 91.912 57.090 63.066 1.00 21.87 338 VAL B N 1
ATOM 5137 C CA . VAL B 1 357 ? 92.678 56.235 63.952 1.00 20.36 338 VAL B CA 1
ATOM 5138 C C . VAL B 1 357 ? 93.591 55.378 63.096 1.00 22.07 338 VAL B C 1
ATOM 5139 O O . VAL B 1 357 ? 93.117 54.635 62.231 1.00 21.04 338 VAL B O 1
ATOM 5143 N N . LYS B 1 358 ? 94.899 55.485 63.320 1.00 18.81 339 LYS B N 1
ATOM 5144 C CA . LYS B 1 358 ? 95.847 54.684 62.548 1.00 19.33 339 LYS B CA 1
ATOM 5145 C C . LYS B 1 358 ? 95.848 53.294 63.152 1.00 22.61 339 LYS B C 1
ATOM 5146 O O . LYS B 1 358 ? 95.993 53.153 64.374 1.00 21.64 339 LYS B O 1
ATOM 5152 N N . VAL B 1 359 ? 95.712 52.271 62.305 1.00 21.89 340 VAL B N 1
ATOM 5153 C CA . VAL B 1 359 ? 95.759 50.885 62.824 1.00 26.10 340 VAL B CA 1
ATOM 5154 C C . VAL B 1 359 ? 97.170 50.257 62.671 1.00 33.41 340 VAL B C 1
ATOM 5155 O O . VAL B 1 359 ? 97.765 50.266 61.581 1.00 29.09 340 VAL B O 1
#

Radius of gyration: 26.14 Å; Cα contacts (8 Å, |Δi|>4): 1724; chains: 2; bounding box: 78×66×60 Å

Nearest PDB structures (foldseek):
  6jif-assembly1_A  TM=1.003E+00  e=1.646E-80  Pseudomonas sp. UW4
  4dqn-assembly1_A-2  TM=9.909E-01  e=2.013E-59  Streptococcus mutans
  3ht5-assembly1_A-2  TM=9.600E-01  e=8.016E-39  Mycobacterium tuberculosis
  5u3f-assembly1_B  TM=9.394E-01  e=1.099E-37  Mycobacterium tuberculosis H37Rv
  5u3f-assembly1_A  TM=9.401E-01  e=6.293E-37  Mycobacterium tuberculosis H37Rv

CATH classification: 3.30.470.10 (+1 more: 3.20.10.10)

Solvent-accessible surface area: 24743 Å² total; per-residue (Å²): 148,92,134,178,36,14,23,80,29,74,107,1,48,63,4,18,30,1,55,36,115,147,57,129,39,59,189,27,75,71,28,109,68,17,53,11,86,4,12,2,0,0,0,0,1,3,5,0,0,0,1,6,0,4,5,4,0,15,62,7,158,117,41,35,4,2,0,15,14,0,44,38,1,0,75,11,2,28,124,0,0,48,41,0,57,7,24,94,1,71,45,134,46,0,28,97,2,0,33,30,0,0,122,35,1,66,167,28,9,1,60,74,68,53,31,12,2,0,10,0,6,0,0,0,0,0,5,8,74,11,2,10,40,114,54,5,74,51,8,0,2,1,0,0,1,0,8,0,7,14,134,64,95,39,9,44,73,11,56,45,11,53,23,11,79,56,2,26,10,5,13,73,14,11,1,42,6,29,1,0,10,8,24,2,6,19,10,20,3,4,25,105,2,111,156,47,169,36,37,27,0,0,2,6,10,6,83,74,45,60,55,2,7,5,4,8,58,16,8,0,1,0,0,18,112,96,70,68,0,12,1,5,85,34,101,5,7,16,39,10,13,9,22,61,0,0,9,53,0,0,110,103,87,37,72,19,95,27,54,84,18,76,2,81,12,114,106,10,79,68,12,60,4,4,0,5,2,21,42,18,12,4,1,10,5,5,0,0,0,22,70,121,143,120,63,39,66,21,87,30,60,120,92,9,4,77,11,2,78,106,0,29,140,21,0,31,8,1,9,32,44,84,41,153,30,32,106,68,11,36,33,108,32,115,101,57,110,142,16,12,26,79,31,62,114,2,58,72,4,17,28,0,64,37,114,145,57,123,35,58,192,26,75,65,33,115,67,14,51,11,92,4,11,2,1,0,0,0,1,2,5,0,0,0,2,6,0,4,4,12,0,17,61,6,143,117,39,38,5,2,0,17,14,0,43,38,2,0,77,10,1,28,122,0,0,46,35,0,60,7,24,93,0,82,36,115,47,0,15,87,6,0,42,19,0,0,126,34,1,64,160,7,8,1,60,81,67,42,69,9,4,0,9,0,6,0,0,0,0,0,5,10,74,11,2,9,48,118,53,6,77,52,8,2,0,1,0,0,1,0,0,2,9,51,102,62,120,85,46,50,54,18,28,45,9,40,25,12,78,54,2,26,10,5,16,77,18,14,1,43,7,28,1,0,11,8,23,1,6,13,7,18,2,4,33,111,3,90,158,45,172,38,34,26,0,0,2,5,10,7,80,73,46,55,56,1,8,5,4,6,58,17,7,0,0,0,0,19,118,91,68,66,0,14,0,5,88,34,100,5,7,18,39,11,14,8,30,58,0,0,8,58,0,0,117,98,100,34,77,21,115,29,63,80,20,86,3,91,7,106,104,10,78,57,10,62,7,3,0,2,1,16,40,28,26,17,5,7,7,8,0,0,0,14,69,114,125,140,76,56,59,23,90,23,77,111,117,18,4,89,12,2,94,80,0,74,136,20,0,32,7,1,12,31,44,74,49,150,25,26,103,67,13,41,34,108,39

Sequence (667 aa):
NWDKLGFDYIKTDKRYLSYFRNGEWDKGTLTEDNVLHISEGSTALHYGQQCFEGMKAYRCKDGSINLFRPDQNALRMQRSCARLLMPQVDTEQFIEACKAVVRANERFIPPYGTGGALYLRPFVIGVGDNIGVRTAPEFIFSIFCIPVGAYFKGGLTPHNFQISSYDRAAPQGTGAAKVGGNYAASLMPGSKAKKAHFADAIYLDPMTHTKIEEVGSANFFGITHDNKFVTPNSPSVLPGITRLSLIELAKTRLGMEVVEGDVFIDKLSDFKEAGACGTAAVITPIGGIDYNDHLHVFHSETEVGPVTQKLYKELTGVQTGDIEAPAGWIVKVINWDKLGFDYIKTDKRYLSYFRNGEWDKGTLTEDNVLHISEGSTALHYGQQCFEGMKAYRCKDGSINLFRPDQNALRMQRSCARLLMPQVDTEQFIEACKAVVRANERFIPPYGTGGALYLRPFVIGVGDNIGVRTAPEFIFSIFCIPVGAYFKGGLTPHNFQISSYDRAAPQGTGAAKVGGNYAASLMPGSKAKKAHFADAIYLDPMTHTKIEEVGSANFFGITHDNKFVTPNSPSVLPGITRLSLIELAKTRLGMEVVEGDVFIDKLSDFKEAGACGTAAVITPIGGIDYNDHLHVFHSETEVGPVTQKLYKELTGVQTGDIEAPAGWIVKV

Secondary structure (DSSP, 8-state):
-GGG--S-----S-EEEEEEETTEE---EEES--EEEEETT-HHHHS--EEE--EEEEE-TTS-EEEE-HHHHHHHHHHHHHHTTPPPPPHHHHHHHHHHHHHHTGGGSPPTTSSEEEEEEEEEEEESS--SSS--SEEEEEEEEEEEEGGGG-TT--EEEEE-SS-SS-TTSSTTS-BHHHHHHHHHHHHHHHHTT-SEEEEEPTTTS-BEEEETTBEEEEEETT-EEEEE--TTS---HHHHHHHHHHHHTS--EEEEE--BGGGGGGEEEEEEEETTTEEEEEEEEEETTEEEESS-SSS--HHHHHHHHHHHHHHHTSSPPPTT-EEE-/--GGG--S-----S-EEEEEEETTEE---EEES--EEEEETT-HHHHS--EEE--EEEEE-TTS-EEEE-HHHHHHHHHHHHHHTTPPPPPHHHHHHHHHHHHHHTGGGSPPTTS--EEEEEEEEEEESS--SSS--SEEEEEEEEEEE--SSTTSS--EEEEE-SS-SS-TTSSTTS-BHHHHHHHHHHHHHHHHTT-S-EEEEPTTTS-BEEEETTBEEEEEETT--EEEE--TTS---HHHHHHHHHHHHTS---EEEE--BGGGGGGEEEEEEEETTTEEEEEEEEEETTEEEESS-SSS--HHHHHHHHHHHHHHHTSSPPPTT-EEE-